Protein AF-A0A9X6RNS9-F1 (afdb_monomer)

Radius of gyration: 31.74 Å; Cα contacts (8 Å, |Δi|>4): 629; chains: 1; bounding box: 74×48×106 Å

Solvent-accessible surface area (backbone atoms only — not comparable to full-atom values): 25818 Å² total; per-residue (Å²): 116,50,77,46,81,40,61,53,81,46,72,71,52,69,46,54,86,70,72,60,52,62,51,54,47,51,33,42,70,22,55,72,36,84,68,63,73,67,88,68,63,71,74,85,84,62,59,51,53,37,37,28,40,40,37,41,34,80,75,52,71,53,68,62,54,70,68,60,52,51,53,50,44,77,75,38,34,85,68,49,53,76,86,43,67,58,44,79,43,29,40,33,24,21,45,45,37,42,38,38,38,28,52,77,39,96,44,80,76,55,19,55,61,48,36,56,50,47,52,52,53,51,50,35,49,76,73,66,52,83,85,77,82,65,89,50,69,38,49,54,50,77,47,60,76,66,88,75,95,74,75,50,46,27,63,64,46,40,47,54,46,61,70,46,43,62,61,55,51,59,74,42,53,91,67,44,39,83,73,44,76,42,72,42,66,63,64,95,63,83,80,74,53,62,77,63,85,58,49,75,74,55,54,46,43,54,49,54,42,54,51,48,53,51,55,51,45,53,54,42,51,51,50,47,70,31,72,56,21,67,76,37,58,47,55,26,51,44,40,50,55,51,44,54,50,50,55,50,32,55,50,50,51,21,50,55,44,35,52,50,54,52,35,41,42,68,64,76,45,54,72,66,62,52,46,57,50,36,73,39,42,46,66,68,43,46,40,68,74,60,47,90,61,49,70,62,53,50,51,51,50,51,53,49,53,46,52,51,51,62,63,42,64,88,37,50,79,30,90,29,60,71,61,44,49,58,53,39,72,75,44,44,85,45,32,38,40,32,42,40,39,31,31,64,56,76,57,49,47,62,58,53,52,68,71,58,82,58,93,85,72,55,62,70,61,41,34,56,64,38,54,76,50,67,45,69,71,53,55,51,48,45,51,54,50,51,53,50,52,41,54,48,61,75,73,51,73,67,90,54,47,46,45,36,34,34,37,40,77,46,92,80,62,93,64,60,27,75,42,44,33,32,28,55,70,71,47,83,39,85,38,74,80,82,70,84,75,69,81,61,44,79,74,45,83,53,101,88,50,75,43,72,42,116

InterPro domains:
  IPR052090 Cytolytic pore-forming toxin [PTHR31594] (5-395)

Nearest PDB structures (foldseek):
  4wvm-assembly1_B  TM=7.932E-01  e=3.143E-20  Synanceia horrida
  4wvm-assembly1_A  TM=7.786E-01  e=1.670E-17  Synanceia horrida
  2bk2-assembly1_A  TM=4.724E-01  e=8.796E-02  Clostridium perfringens
  8g32-assembly2_B  TM=3.995E-01  e=5.691E-01  Elizabethkingia anophelis Ag1
  5j69-assembly2_B-3  TM=2.776E-01  e=3.568E-01  Homo sapiens

pLDDT: mean 80.57, std 11.72, range [41.59, 94.75]

Mean predicted aligned error: 11.45 Å

Structure (mmCIF, N/CA/C/O backbone):
data_AF-A0A9X6RNS9-F1
#
_entry.id   AF-A0A9X6RNS9-F1
#
loop_
_atom_site.group_PDB
_atom_site.id
_atom_site.type_symbol
_atom_site.label_atom_id
_atom_site.label_alt_id
_atom_site.label_comp_id
_atom_site.label_asym_id
_atom_site.label_entity_id
_atom_site.label_seq_id
_atom_site.pdbx_PDB_ins_code
_atom_site.Cartn_x
_atom_site.Cartn_y
_atom_site.Cartn_z
_atom_site.occupancy
_atom_site.B_iso_or_equiv
_atom_site.auth_seq_id
_atom_site.auth_comp_id
_atom_site.auth_asym_id
_atom_site.auth_atom_id
_atom_site.pdbx_PDB_model_num
ATOM 1 N N . MET A 1 1 ? -28.529 14.438 11.663 1.00 85.75 1 MET A N 1
ATOM 2 C CA . MET A 1 1 ? -27.558 13.639 10.897 1.00 85.75 1 MET A CA 1
ATOM 3 C C . MET A 1 1 ? -26.330 14.490 10.873 1.00 85.75 1 MET A C 1
ATOM 5 O O . MET A 1 1 ? -26.428 15.624 10.417 1.00 85.75 1 MET A O 1
ATOM 9 N N . ASP A 1 2 ? -25.254 13.962 11.416 1.00 88.75 2 ASP A N 1
ATOM 10 C CA . ASP A 1 2 ? -23.998 14.676 11.540 1.00 88.75 2 ASP A CA 1
ATOM 11 C C . ASP A 1 2 ? -23.116 14.237 10.376 1.00 88.75 2 ASP A C 1
ATOM 13 O O . ASP A 1 2 ? -23.079 13.047 10.047 1.00 88.75 2 ASP A O 1
ATOM 17 N N . ILE A 1 3 ? -22.486 15.201 9.706 1.00 90.44 3 ILE A N 1
ATOM 18 C CA . ILE A 1 3 ? -21.582 14.957 8.582 1.00 90.44 3 ILE A CA 1
ATOM 19 C C . ILE A 1 3 ? -20.218 15.518 8.957 1.00 90.44 3 ILE A C 1
ATOM 21 O O . ILE A 1 3 ? -20.104 16.703 9.264 1.00 90.44 3 ILE A O 1
ATOM 25 N N . THR A 1 4 ? -19.194 14.676 8.891 1.00 90.75 4 THR A N 1
ATOM 26 C CA . THR A 1 4 ? -17.805 15.055 9.151 1.00 90.75 4 THR A CA 1
ATOM 27 C C . THR A 1 4 ? -16.981 14.800 7.896 1.00 90.75 4 THR A C 1
ATOM 29 O O . THR A 1 4 ? -16.953 13.674 7.398 1.00 90.75 4 THR A O 1
ATOM 32 N N . LEU A 1 5 ? -16.316 15.836 7.382 1.00 90.50 5 LEU A N 1
ATOM 33 C CA . LEU A 1 5 ? -15.362 15.731 6.276 1.00 90.50 5 LEU A CA 1
ATOM 34 C C . LEU A 1 5 ? -13.954 15.475 6.822 1.00 90.50 5 LEU A C 1
ATOM 36 O O . LEU A 1 5 ? -13.516 16.141 7.761 1.00 90.50 5 LEU A O 1
ATOM 40 N N . MET A 1 6 ? -13.248 14.517 6.229 1.00 87.44 6 MET A N 1
ATOM 41 C CA . MET A 1 6 ? -11.907 14.108 6.635 1.00 87.44 6 MET A CA 1
ATOM 42 C C . MET A 1 6 ? -11.018 13.817 5.434 1.00 87.44 6 MET A C 1
ATOM 44 O O . MET A 1 6 ? -11.493 13.442 4.360 1.00 87.44 6 MET A O 1
ATOM 48 N N . ASP A 1 7 ? -9.716 13.928 5.670 1.00 83.06 7 ASP A N 1
ATOM 49 C CA . ASP A 1 7 ? -8.709 13.294 4.832 1.00 83.06 7 ASP A CA 1
ATOM 50 C C . ASP A 1 7 ? -8.825 11.767 4.971 1.00 83.06 7 ASP A C 1
ATOM 52 O O . ASP A 1 7 ? -8.975 11.232 6.066 1.00 83.06 7 ASP A O 1
ATOM 56 N N . GLY A 1 8 ? -8.853 11.065 3.848 1.00 73.44 8 GLY A N 1
ATOM 57 C CA . GLY A 1 8 ? -9.061 9.629 3.757 1.00 73.44 8 GLY A CA 1
ATOM 58 C C . GLY A 1 8 ? -7.789 8.818 3.569 1.00 73.44 8 GLY A C 1
ATOM 59 O O . GLY A 1 8 ? -7.906 7.633 3.249 1.00 73.44 8 GLY A O 1
ATOM 60 N N . ASP A 1 9 ? -6.603 9.408 3.724 1.00 72.50 9 ASP A N 1
ATOM 61 C CA . ASP A 1 9 ? -5.347 8.733 3.379 1.00 72.50 9 ASP A CA 1
ATOM 62 C C . ASP A 1 9 ? -4.483 8.305 4.572 1.00 72.50 9 ASP A C 1
ATOM 64 O O . ASP A 1 9 ? -3.585 7.476 4.388 1.00 72.50 9 ASP A O 1
ATOM 68 N N . SER A 1 10 ? -4.762 8.789 5.789 1.00 77.38 10 SER A N 1
ATOM 69 C CA . SER A 1 10 ? -4.008 8.424 6.997 1.00 77.38 10 SER A CA 1
ATOM 70 C C . SER A 1 10 ? -4.828 7.587 7.978 1.00 77.38 10 SER A C 1
ATOM 72 O O . SER A 1 10 ? -6.041 7.755 8.123 1.00 77.38 10 SER A O 1
ATOM 74 N N . ILE A 1 11 ? -4.161 6.681 8.700 1.00 80.50 11 ILE A N 1
ATOM 75 C CA . ILE A 1 11 ? -4.819 5.879 9.740 1.00 80.50 11 ILE A CA 1
ATOM 76 C C . ILE A 1 11 ? -5.403 6.784 10.841 1.00 80.50 11 ILE A C 1
ATOM 78 O O . ILE A 1 11 ? -6.558 6.566 11.207 1.00 80.50 11 ILE A O 1
ATOM 82 N N . PRO A 1 12 ? -4.683 7.794 11.374 1.00 81.44 12 PRO A N 1
ATOM 83 C CA . PRO A 1 12 ? -5.241 8.714 12.360 1.00 81.44 12 PRO A CA 1
ATOM 84 C C . PRO A 1 12 ? -6.521 9.403 11.901 1.00 81.44 12 PRO A C 1
ATOM 86 O O . PRO A 1 12 ? -7.441 9.529 12.706 1.00 81.44 12 PRO A O 1
ATOM 89 N N . ASP A 1 13 ? -6.604 9.824 10.637 1.00 78.94 13 ASP A N 1
ATOM 90 C CA . ASP A 1 13 ? -7.796 10.497 10.124 1.00 78.94 13 ASP A CA 1
ATOM 91 C C . ASP A 1 13 ? -9.001 9.560 10.083 1.00 78.94 13 ASP A C 1
ATOM 93 O O . ASP A 1 13 ? -10.069 9.927 10.573 1.00 78.94 13 ASP A O 1
ATOM 97 N N . HIS A 1 14 ? -8.803 8.314 9.643 1.00 75.25 14 HIS A N 1
ATOM 98 C CA . HIS A 1 14 ? -9.843 7.281 9.701 1.00 75.25 14 HIS A CA 1
ATOM 99 C C . HIS A 1 14 ? -10.302 6.969 11.124 1.00 75.25 14 HIS A C 1
ATOM 101 O O . HIS A 1 14 ? -11.435 6.538 11.313 1.00 75.25 14 HIS A O 1
ATOM 107 N N . LEU A 1 15 ? -9.449 7.181 12.133 1.00 78.62 15 LEU A N 1
ATOM 108 C CA . LEU A 1 15 ? -9.781 6.928 13.536 1.00 78.62 15 LEU A CA 1
ATOM 109 C C . LEU A 1 15 ? -10.570 8.065 14.205 1.00 78.62 15 LEU A C 1
ATOM 111 O O . LEU A 1 15 ? -11.242 7.817 15.212 1.00 78.62 15 LEU A O 1
ATOM 115 N N . LYS A 1 16 ? -10.500 9.296 13.675 1.00 80.31 16 LYS A N 1
ATOM 116 C CA . LYS A 1 16 ? -11.135 10.493 14.265 1.00 80.31 16 LYS A CA 1
ATOM 117 C C . LYS A 1 16 ? -12.637 10.330 14.555 1.00 80.31 16 LYS A C 1
ATOM 119 O O . LYS A 1 16 ? -13.036 10.701 15.661 1.00 80.31 16 LYS A O 1
ATOM 124 N N . PRO A 1 17 ? -13.465 9.759 13.656 1.00 76.94 17 PRO A N 1
ATOM 125 C CA . PRO A 1 17 ? -14.913 9.631 13.853 1.00 76.94 17 PRO A CA 1
ATOM 126 C C . PRO A 1 17 ? -15.325 8.912 15.127 1.00 76.94 17 PRO A C 1
ATOM 128 O O . PRO A 1 17 ? -16.350 9.224 15.728 1.00 76.94 17 PRO A O 1
ATOM 131 N N . TRP A 1 18 ? -14.533 7.926 15.532 1.00 76.25 18 TRP A N 1
ATOM 132 C CA . TRP A 1 18 ? -14.893 7.038 16.626 1.00 76.25 18 TRP A CA 1
ATOM 133 C C . TRP A 1 18 ? -14.497 7.575 17.994 1.00 76.25 18 TRP A C 1
ATOM 135 O O . TRP A 1 18 ? -14.860 6.965 18.997 1.00 76.25 18 TRP A O 1
ATOM 145 N N . ASN A 1 19 ? -13.752 8.687 18.048 1.00 79.62 19 ASN A N 1
ATOM 146 C CA . ASN A 1 19 ? -13.296 9.308 19.292 1.00 79.62 19 ASN A CA 1
ATOM 147 C C . ASN A 1 19 ? -12.704 8.283 20.286 1.00 79.62 19 ASN A C 1
ATOM 149 O O . ASN A 1 19 ? -12.961 8.320 21.490 1.00 79.62 19 ASN A O 1
ATOM 153 N N . LEU A 1 20 ? -11.956 7.309 19.754 1.00 82.06 20 LEU A N 1
ATOM 154 C CA . LEU A 1 20 ? -11.397 6.213 20.538 1.00 82.06 20 LEU A CA 1
ATOM 155 C C . LEU A 1 20 ? -10.264 6.727 21.419 1.00 82.06 20 LEU A C 1
ATOM 157 O O . LEU A 1 20 ? -9.390 7.463 20.952 1.00 82.06 20 LEU A O 1
ATOM 161 N N . ASN A 1 21 ? -10.212 6.254 22.661 1.00 83.56 21 ASN A N 1
ATOM 162 C CA . ASN A 1 21 ? -9.039 6.456 23.504 1.00 83.56 21 ASN A CA 1
ATOM 163 C C . ASN A 1 21 ? -7.841 5.629 22.987 1.00 83.56 21 ASN A C 1
ATOM 165 O O . ASN A 1 21 ? -7.988 4.728 22.157 1.00 83.56 21 ASN A O 1
ATOM 169 N N . ARG A 1 22 ? -6.629 5.898 23.486 1.00 82.44 22 ARG A N 1
ATOM 170 C CA . ARG A 1 22 ? -5.402 5.240 22.990 1.00 82.44 22 ARG A CA 1
ATOM 171 C C . ARG A 1 22 ? -5.406 3.717 23.170 1.00 82.44 22 ARG A C 1
ATOM 173 O O . ARG A 1 22 ? -4.956 2.994 22.283 1.00 82.44 22 ARG A O 1
ATOM 180 N N . SER A 1 23 ? -5.974 3.217 24.266 1.00 80.50 23 SER A N 1
ATOM 181 C CA . SER A 1 23 ? -6.136 1.775 24.519 1.00 80.50 23 SER A CA 1
ATOM 182 C C . SER A 1 23 ? -7.059 1.105 23.491 1.00 80.50 23 SER A C 1
ATOM 184 O O . SER A 1 23 ? -6.760 0.023 22.970 1.00 80.50 23 SER A O 1
ATOM 186 N N . GLN A 1 24 ? -8.166 1.761 23.148 1.00 82.75 24 GLN A N 1
ATOM 187 C CA . GLN A 1 24 ? -9.104 1.305 22.125 1.00 82.75 24 GLN A CA 1
ATOM 188 C C . GLN A 1 24 ? -8.475 1.364 20.732 1.00 82.75 24 GLN A C 1
ATOM 190 O O . GLN A 1 24 ? -8.528 0.372 20.008 1.00 82.75 24 GLN A O 1
ATOM 195 N N . GLN A 1 25 ? -7.798 2.464 20.389 1.00 85.00 25 GLN A N 1
ATOM 196 C CA . GLN A 1 25 ? -7.064 2.592 19.126 1.00 85.00 25 GLN A CA 1
ATOM 197 C C . GLN A 1 25 ? -6.049 1.451 18.964 1.00 85.00 25 GLN A C 1
ATOM 199 O O . GLN A 1 25 ? -6.035 0.783 17.937 1.00 85.00 25 GLN A O 1
ATOM 204 N N . MET A 1 26 ? -5.268 1.133 19.999 1.00 83.31 26 MET A N 1
ATOM 205 C CA . MET A 1 26 ? -4.318 0.012 19.957 1.00 83.31 26 MET A CA 1
ATOM 206 C C . MET A 1 26 ? -4.991 -1.355 19.789 1.00 83.31 26 MET A C 1
ATOM 208 O O . MET A 1 26 ? -4.482 -2.223 19.074 1.00 83.31 26 MET A O 1
ATOM 212 N N . SER A 1 27 ? -6.165 -1.548 20.389 1.00 85.75 27 SER A N 1
ATOM 213 C CA . SER A 1 27 ? -6.956 -2.777 20.201 1.00 85.75 27 SER A CA 1
ATOM 214 C C . SER A 1 27 ? -7.453 -2.918 18.766 1.00 85.75 27 SER A C 1
ATOM 216 O O . SER A 1 27 ? -7.415 -4.005 18.197 1.00 85.75 27 SER A O 1
ATOM 218 N N . LEU A 1 28 ? -7.867 -1.810 18.158 1.00 85.56 28 LEU A N 1
ATOM 219 C CA . LEU A 1 28 ? -8.285 -1.781 16.764 1.00 85.56 28 LEU A CA 1
ATOM 220 C C . LEU A 1 28 ? -7.102 -2.018 15.811 1.00 85.56 28 LEU A C 1
ATOM 222 O O . LEU A 1 28 ? -7.189 -2.839 14.900 1.00 85.56 28 LEU A O 1
ATOM 226 N N . LEU A 1 29 ? -5.959 -1.366 16.048 1.00 85.38 29 LEU A N 1
ATOM 227 C CA . LEU A 1 29 ? -4.753 -1.517 15.224 1.00 85.38 29 LEU A CA 1
ATOM 228 C C . LEU A 1 29 ? -4.208 -2.950 15.245 1.00 85.38 29 LEU A C 1
ATOM 230 O O . LEU A 1 29 ? -3.783 -3.462 14.207 1.00 85.38 29 LEU A O 1
ATOM 234 N N . SER A 1 30 ? -4.259 -3.606 16.405 1.00 86.19 30 SER A N 1
ATOM 235 C CA . SER A 1 30 ? -3.852 -5.006 16.578 1.00 86.19 30 SER A CA 1
ATOM 236 C C . SER A 1 30 ? -4.840 -6.021 15.996 1.00 86.19 30 SER A C 1
ATOM 238 O O . SER A 1 30 ? -4.468 -7.171 15.781 1.00 86.19 30 SER A O 1
ATOM 240 N N . GLY A 1 31 ? -6.073 -5.610 15.689 1.00 84.81 31 GLY A N 1
ATOM 241 C CA . GLY A 1 31 ? -7.134 -6.516 15.245 1.00 84.81 31 GLY A CA 1
ATOM 242 C C . GLY A 1 31 ? -7.778 -7.321 16.378 1.00 84.81 31 GLY A C 1
ATOM 243 O O . GLY A 1 31 ? -8.413 -8.330 16.104 1.00 84.81 31 GLY A O 1
ATOM 244 N N . LEU A 1 32 ? -7.617 -6.896 17.640 1.00 85.06 32 LEU A N 1
ATOM 245 C CA . LEU A 1 32 ? -8.401 -7.421 18.770 1.00 85.06 32 LEU A CA 1
ATOM 246 C C . LEU A 1 32 ? -9.864 -6.970 18.710 1.00 85.06 32 LEU A C 1
ATOM 248 O O . LEU A 1 32 ? -10.742 -7.632 19.254 1.00 85.06 32 LEU A O 1
ATOM 252 N N . MET A 1 33 ? -10.107 -5.817 18.093 1.00 79.00 33 MET A N 1
ATOM 253 C CA . MET A 1 33 ? -11.433 -5.396 17.668 1.00 79.00 33 MET A CA 1
ATOM 254 C C . MET A 1 33 ? -11.552 -5.709 16.183 1.00 79.00 33 MET A C 1
ATOM 256 O O . MET A 1 33 ? -10.651 -5.350 15.417 1.00 79.00 33 MET A O 1
ATOM 260 N N . ASP A 1 34 ? -12.646 -6.359 15.785 1.00 66.12 34 ASP A N 1
ATOM 261 C CA . ASP A 1 34 ? -12.953 -6.545 14.372 1.00 66.12 34 ASP A CA 1
ATOM 262 C C . ASP A 1 34 ? -12.992 -5.167 13.711 1.00 66.12 34 ASP A C 1
ATOM 264 O O . ASP A 1 34 ? -13.790 -4.295 14.064 1.00 66.12 34 ASP A O 1
ATOM 268 N N . SER A 1 35 ? -12.069 -4.939 12.780 1.00 57.53 35 SER A N 1
ATOM 269 C CA . SER A 1 35 ? -12.085 -3.721 11.988 1.00 57.53 35 SER A CA 1
ATOM 270 C C . SER A 1 35 ? -13.321 -3.755 11.103 1.00 57.53 35 SER A C 1
ATOM 272 O O . SER A 1 35 ? -13.521 -4.735 10.383 1.00 57.53 35 SER A O 1
ATOM 274 N N . LEU A 1 36 ? -14.101 -2.676 11.095 1.00 52.22 36 LEU A N 1
ATOM 275 C CA . LEU A 1 36 ? -15.090 -2.465 10.045 1.00 52.22 36 LEU A CA 1
ATOM 276 C C . LEU A 1 36 ? -14.386 -2.619 8.684 1.00 52.22 36 LEU A C 1
ATOM 278 O O . LEU A 1 36 ? -13.321 -2.037 8.462 1.00 52.22 36 LEU A O 1
ATOM 282 N N . GLU A 1 37 ? -14.960 -3.430 7.792 1.00 47.53 37 GLU A N 1
ATOM 283 C CA . GLU A 1 37 ? -14.362 -3.865 6.516 1.00 47.53 37 GLU A CA 1
ATOM 284 C C . GLU A 1 37 ? -13.805 -2.713 5.649 1.00 47.53 37 GLU A C 1
ATOM 286 O O . GLU A 1 37 ? -12.927 -2.923 4.809 1.00 47.53 37 GLU A O 1
ATOM 291 N N . TRP A 1 38 ? -14.268 -1.479 5.861 1.00 52.81 38 TRP A N 1
ATOM 292 C CA . TRP A 1 38 ? -13.866 -0.291 5.112 1.00 52.81 38 TRP A CA 1
ATOM 293 C C . TRP A 1 38 ? -12.490 0.286 5.477 1.00 52.81 38 TRP A C 1
ATOM 295 O O . TRP A 1 38 ? -11.857 0.857 4.595 1.00 52.81 38 TRP A O 1
ATOM 305 N N . VAL A 1 39 ? -11.944 0.045 6.681 1.00 48.59 39 VAL A N 1
ATOM 306 C CA . VAL A 1 39 ? -10.539 0.411 7.013 1.00 48.59 39 VAL A CA 1
ATOM 307 C C . VAL A 1 39 ? -9.543 -0.358 6.127 1.00 48.59 39 VAL A C 1
ATOM 309 O O . VAL A 1 39 ? -8.364 -0.025 6.047 1.00 48.59 39 VAL A O 1
ATOM 312 N N . SER A 1 40 ? -10.015 -1.406 5.443 1.00 43.94 40 SER A N 1
ATOM 313 C CA . SER A 1 40 ? -9.221 -2.238 4.539 1.00 43.94 40 SER A CA 1
ATOM 314 C C . SER A 1 40 ? -9.483 -1.997 3.051 1.00 43.94 40 SER A C 1
ATOM 316 O O . SER A 1 40 ? -8.758 -2.554 2.224 1.00 43.94 40 SER A O 1
ATOM 318 N N . LYS A 1 41 ? -10.481 -1.176 2.688 1.00 44.59 41 LYS A N 1
ATOM 319 C CA . LYS A 1 41 ? -10.737 -0.815 1.287 1.00 44.59 41 LYS A CA 1
ATOM 320 C C . LYS A 1 41 ? -9.789 0.299 0.861 1.00 44.59 41 LYS A C 1
ATOM 322 O O . LYS A 1 41 ? -10.191 1.412 0.542 1.00 44.59 41 LYS A O 1
ATOM 327 N N . ASP A 1 42 ? -8.509 -0.046 0.820 1.00 49.53 42 ASP A N 1
ATOM 328 C CA . ASP A 1 42 ? -7.555 0.660 -0.013 1.00 49.53 42 ASP A CA 1
ATOM 329 C C . ASP A 1 42 ? -8.030 0.477 -1.464 1.00 49.53 42 ASP A C 1
ATOM 331 O O . ASP A 1 42 ? -7.935 -0.605 -2.044 1.00 49.53 42 ASP A O 1
ATOM 335 N N . SER A 1 43 ? -8.616 1.519 -2.048 1.00 41.59 43 SER A N 1
ATOM 336 C CA . SER A 1 43 ? -8.865 1.595 -3.486 1.00 41.59 43 SER A CA 1
ATOM 337 C C . SER A 1 43 ? -7.508 1.762 -4.184 1.00 41.59 43 SER A C 1
ATOM 339 O O . SER A 1 43 ? -7.047 2.865 -4.458 1.00 41.59 43 SER A O 1
ATOM 341 N N . LEU A 1 44 ? -6.833 0.634 -4.409 1.00 46.56 44 LEU A N 1
ATOM 342 C CA . LEU A 1 44 ? -5.450 0.512 -4.895 1.00 46.56 44 LEU A CA 1
ATOM 343 C C . LEU A 1 44 ? -5.277 0.811 -6.402 1.00 46.56 44 LEU A C 1
ATOM 345 O O . LEU A 1 44 ? -4.211 0.549 -6.965 1.00 46.56 44 LEU A O 1
ATOM 349 N N . GLU A 1 45 ? -6.319 1.288 -7.088 1.00 41.75 45 GLU A N 1
ATOM 350 C CA . GLU A 1 45 ? -6.362 1.333 -8.559 1.00 41.75 45 GLU A CA 1
ATOM 351 C C . GLU A 1 45 ? -6.198 2.726 -9.175 1.00 41.75 45 GLU A C 1
ATOM 353 O O . GLU A 1 45 ? -5.829 2.812 -10.345 1.00 41.75 45 GLU A O 1
ATOM 358 N N . VAL A 1 46 ? -6.394 3.810 -8.417 1.00 50.50 46 VAL A N 1
ATOM 359 C CA . VAL A 1 46 ? -6.385 5.180 -8.959 1.00 50.50 46 VAL A CA 1
ATOM 360 C C . VAL A 1 46 ? -5.320 6.032 -8.266 1.00 50.50 46 VAL A C 1
ATOM 362 O O . VAL A 1 46 ? -5.129 5.951 -7.054 1.00 50.50 46 VAL A O 1
ATOM 365 N N . ILE A 1 47 ? -4.587 6.827 -9.054 1.00 54.16 47 ILE A N 1
ATOM 366 C CA . ILE A 1 47 ? -3.654 7.839 -8.548 1.00 54.16 47 ILE A CA 1
ATOM 367 C C . ILE A 1 47 ? -4.488 9.041 -8.100 1.00 54.16 47 ILE A C 1
ATOM 369 O O . ILE A 1 47 ? -5.150 9.684 -8.916 1.00 54.16 47 ILE A O 1
ATOM 373 N N . GLY A 1 48 ? -4.475 9.324 -6.804 1.00 59.69 48 GLY A N 1
ATOM 374 C CA . GLY A 1 48 ? -5.194 10.448 -6.221 1.00 59.69 48 GLY A CA 1
ATOM 375 C C . GLY A 1 48 ? -5.320 10.291 -4.714 1.00 59.69 48 GLY A C 1
ATOM 376 O O . GLY A 1 48 ? -5.219 9.178 -4.191 1.00 59.69 48 GLY A O 1
ATOM 377 N N . ARG A 1 49 ? -5.518 11.416 -4.031 1.00 75.69 49 ARG A N 1
ATOM 378 C CA . ARG A 1 49 ? -5.863 11.444 -2.611 1.00 75.69 49 ARG A CA 1
ATOM 379 C C . ARG A 1 49 ? -7.366 11.312 -2.437 1.00 75.69 49 ARG A C 1
ATOM 381 O O . ARG A 1 49 ? -8.143 11.742 -3.295 1.00 75.69 49 ARG A O 1
ATOM 388 N N . GLN A 1 50 ? -7.778 10.690 -1.345 1.00 80.88 50 GLN A N 1
ATOM 389 C CA . GLN A 1 50 ? -9.182 10.398 -1.093 1.00 80.88 50 GLN A CA 1
ATOM 390 C C . GLN A 1 50 ? -9.700 11.240 0.067 1.00 80.88 50 GLN A C 1
ATOM 392 O O . GLN A 1 50 ? -9.078 11.300 1.117 1.00 80.88 50 GLN A O 1
ATOM 397 N N . ALA A 1 51 ? -10.868 11.849 -0.096 1.00 87.69 51 ALA A N 1
ATOM 398 C CA . ALA A 1 51 ? -11.613 12.470 0.990 1.00 87.69 51 ALA A CA 1
ATOM 399 C C . ALA A 1 51 ? -12.686 11.504 1.507 1.00 87.69 51 ALA A C 1
ATOM 401 O O . ALA A 1 51 ? -13.220 10.685 0.753 1.00 87.69 51 ALA A O 1
ATOM 402 N N . VAL A 1 52 ? -13.028 11.602 2.789 1.00 88.31 52 VAL A N 1
ATOM 403 C CA . VAL A 1 52 ? -14.077 10.784 3.409 1.00 88.31 52 VAL A CA 1
ATOM 404 C C . VAL A 1 52 ? -15.116 11.679 4.057 1.00 88.31 52 VAL A C 1
ATOM 406 O O . VAL A 1 52 ? -14.804 12.500 4.915 1.00 88.31 52 VAL A O 1
ATOM 409 N N . LEU A 1 53 ? -16.373 11.480 3.671 1.00 90.44 53 LEU A N 1
ATOM 410 C CA . LEU A 1 53 ? -17.526 12.018 4.379 1.00 90.44 53 LEU A CA 1
ATOM 411 C C . LEU A 1 53 ? -18.095 10.926 5.282 1.00 90.44 53 LEU A C 1
ATOM 413 O O . LEU A 1 53 ? -18.629 9.922 4.805 1.00 90.44 53 LEU A O 1
ATOM 417 N N . HIS A 1 54 ? -18.002 11.138 6.588 1.00 89.81 54 HIS A N 1
ATOM 418 C CA . HIS A 1 54 ? -18.651 10.305 7.593 1.00 89.81 54 HIS A CA 1
ATOM 419 C C . HIS A 1 54 ? -20.013 10.885 7.934 1.00 89.81 54 HIS A C 1
ATOM 421 O O . HIS A 1 54 ? -20.110 12.014 8.404 1.00 89.81 54 HIS A O 1
ATOM 427 N N . CYS A 1 55 ? -21.061 10.113 7.678 1.00 90.56 55 CYS A N 1
ATOM 428 C CA . CYS A 1 55 ? -22.442 10.489 7.932 1.00 90.56 55 CYS A CA 1
ATOM 429 C C . CYS A 1 55 ? -23.008 9.595 9.036 1.00 90.56 55 CYS A C 1
ATOM 431 O O . CYS A 1 55 ? -23.155 8.389 8.833 1.00 90.56 55 CYS A O 1
ATOM 433 N N . LEU A 1 56 ? -23.374 10.183 10.176 1.00 90.38 56 LEU A N 1
ATOM 434 C CA . LEU A 1 56 ? -23.948 9.474 11.318 1.00 90.38 56 LEU A CA 1
ATOM 435 C C . LEU A 1 56 ? -25.362 9.977 11.625 1.00 90.38 56 LEU A C 1
ATOM 437 O O . LEU A 1 56 ? -25.615 11.172 11.797 1.00 90.38 56 LEU A O 1
ATOM 441 N N . MET A 1 57 ? -26.310 9.051 11.741 1.00 91.25 57 MET A N 1
ATOM 442 C CA . MET A 1 57 ? -27.653 9.330 12.238 1.00 91.25 57 MET A CA 1
ATOM 443 C C . MET A 1 57 ? -27.977 8.421 13.420 1.00 91.25 57 MET A C 1
ATOM 445 O O . MET A 1 57 ? -28.267 7.240 13.248 1.00 91.25 57 MET A O 1
ATOM 449 N N . LEU A 1 58 ? -27.988 8.991 14.624 1.00 91.62 58 LEU A N 1
ATOM 450 C CA . LEU A 1 58 ? -28.504 8.320 15.815 1.00 91.62 58 LEU A CA 1
ATOM 451 C C . LEU A 1 58 ? -30.038 8.305 15.782 1.00 91.62 58 LEU A C 1
ATOM 453 O O . LEU A 1 58 ? -30.672 9.264 15.337 1.00 91.62 58 LEU A O 1
ATOM 457 N N . THR A 1 59 ? -30.639 7.202 16.222 1.00 89.81 59 THR A N 1
ATOM 458 C CA . THR A 1 59 ? -32.079 6.943 16.048 1.00 89.81 59 THR A CA 1
ATOM 459 C C . THR A 1 59 ? -32.804 6.701 17.365 1.00 89.81 59 THR A C 1
ATOM 461 O O . THR A 1 59 ? -33.838 7.319 17.608 1.00 89.81 59 THR A O 1
ATOM 464 N N . ARG A 1 60 ? -32.275 5.817 18.214 1.00 90.19 60 ARG A N 1
ATOM 465 C CA . ARG A 1 60 ? -32.854 5.452 19.512 1.00 90.19 60 ARG A CA 1
ATOM 466 C C . ARG A 1 60 ? -31.762 5.054 20.497 1.00 90.19 60 ARG A C 1
ATOM 468 O O . ARG A 1 60 ? -30.641 4.758 20.088 1.00 90.19 60 ARG A O 1
ATOM 475 N N . SER A 1 61 ? -32.108 4.981 21.774 1.00 93.19 61 SER A N 1
ATOM 476 C CA . SER A 1 61 ? -31.239 4.428 22.810 1.00 93.19 61 SER A CA 1
ATOM 477 C C . SER A 1 61 ? -32.022 3.534 23.757 1.00 93.19 61 SER A C 1
ATOM 479 O O . SER A 1 61 ? -33.115 3.919 24.167 1.00 93.19 61 SER A O 1
ATOM 481 N N . ASP A 1 62 ? -31.413 2.420 24.142 1.00 92.94 62 ASP A N 1
ATOM 482 C CA . ASP A 1 62 ? -31.906 1.521 25.182 1.00 92.94 62 ASP A CA 1
ATOM 483 C C . ASP A 1 62 ? -30.952 1.617 26.382 1.00 92.94 62 ASP A C 1
ATOM 485 O O . ASP A 1 62 ? -29.731 1.619 26.209 1.00 92.94 62 ASP A O 1
ATOM 489 N N . GLU A 1 63 ? -31.489 1.740 27.594 1.00 93.75 63 GLU A N 1
ATOM 490 C CA . GLU A 1 63 ? -30.714 1.950 28.821 1.00 93.75 63 GLU A CA 1
ATOM 491 C C . GLU A 1 63 ? -31.304 1.121 29.961 1.00 93.75 63 GLU A C 1
ATOM 493 O O . GLU A 1 63 ? -32.525 1.035 30.102 1.00 93.75 63 GLU A O 1
ATOM 498 N N . ILE A 1 64 ? -30.432 0.504 30.756 1.00 87.81 64 ILE A N 1
ATOM 499 C CA . ILE A 1 64 ? -30.810 -0.206 31.977 1.00 87.81 64 ILE A CA 1
ATOM 500 C C . ILE A 1 64 ? -31.039 0.835 33.070 1.00 87.81 64 ILE A C 1
ATOM 502 O O . ILE A 1 64 ? -30.209 1.721 33.279 1.00 87.81 64 ILE A O 1
ATOM 506 N N . VAL A 1 65 ? -32.155 0.720 33.788 1.00 87.19 65 VAL A N 1
ATOM 507 C CA . VAL A 1 65 ? -32.470 1.626 34.896 1.00 87.19 65 VAL A CA 1
ATOM 508 C C . VAL A 1 65 ? -31.437 1.443 36.012 1.00 87.19 65 VAL A 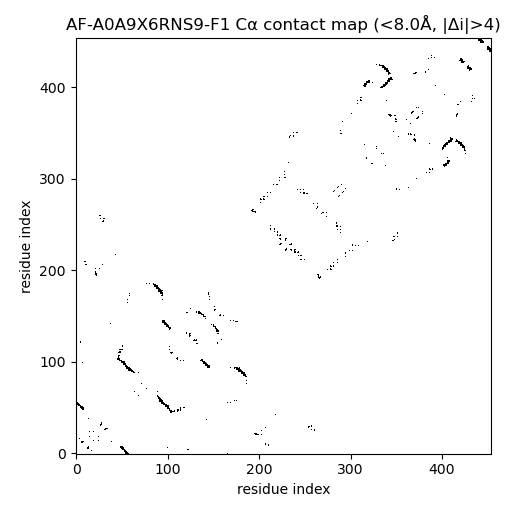C 1
ATOM 510 O O . VAL A 1 65 ? -31.101 0.321 36.382 1.00 87.19 65 VAL A O 1
ATOM 513 N N . GLU A 1 66 ? -30.943 2.545 36.580 1.00 77.75 66 GLU A N 1
ATOM 514 C CA . GLU A 1 66 ? -29.817 2.541 37.530 1.00 77.75 66 GLU A CA 1
ATOM 515 C C . GLU A 1 66 ? -30.027 1.604 38.738 1.00 77.75 66 GLU A C 1
ATOM 517 O O . GLU A 1 66 ? -29.099 0.908 39.149 1.00 77.75 66 GLU A O 1
ATOM 522 N N . GLY A 1 67 ? -31.257 1.518 39.262 1.00 79.81 67 GLY A N 1
ATOM 523 C CA . GLY A 1 67 ? -31.601 0.593 40.351 1.00 79.81 67 GLY A CA 1
ATOM 524 C C . GLY A 1 67 ? -31.484 -0.884 39.958 1.00 79.81 67 GLY A C 1
ATOM 525 O O . GLY A 1 67 ? -30.901 -1.672 40.697 1.00 79.81 67 GLY A O 1
ATOM 526 N N . GLU A 1 68 ? -31.957 -1.246 38.763 1.00 81.94 68 GLU A N 1
ATOM 527 C CA . GLU A 1 68 ? -31.877 -2.616 38.237 1.00 81.94 68 GLU A CA 1
ATOM 528 C C . GLU A 1 68 ? -30.430 -3.016 37.925 1.00 81.94 68 GLU A C 1
ATOM 530 O O . GLU A 1 68 ? -30.032 -4.158 38.153 1.00 81.94 68 GLU A O 1
ATOM 535 N N . LEU A 1 69 ? -29.620 -2.066 37.442 1.00 82.88 69 LEU A N 1
ATOM 536 C CA . LEU A 1 69 ? -28.191 -2.273 37.213 1.00 82.88 69 LEU A CA 1
ATOM 537 C C . LEU A 1 69 ? -27.458 -2.563 38.529 1.00 82.88 69 LEU A C 1
ATOM 539 O O . LEU A 1 69 ? -26.638 -3.480 38.587 1.00 82.88 69 LEU A O 1
ATOM 543 N N . GLY A 1 70 ? -27.774 -1.810 39.586 1.00 80.38 70 GLY A N 1
ATOM 544 C CA . GLY A 1 70 ? -27.230 -2.029 40.925 1.00 80.38 70 GLY A CA 1
ATOM 545 C C . GLY A 1 70 ? -27.568 -3.416 41.473 1.00 80.38 70 GLY A C 1
ATOM 546 O O . GLY A 1 70 ? -26.671 -4.122 41.938 1.00 80.38 70 GLY A O 1
ATOM 547 N N . ASP A 1 71 ? -28.829 -3.834 41.351 1.00 82.25 71 ASP A N 1
ATOM 548 C CA . ASP A 1 71 ? -29.290 -5.156 41.787 1.00 82.25 71 ASP A CA 1
ATOM 549 C C . ASP A 1 71 ? -28.642 -6.292 40.982 1.00 82.25 71 ASP A C 1
ATOM 551 O O . ASP A 1 71 ? -28.248 -7.316 41.548 1.00 82.25 71 ASP A O 1
ATOM 555 N N . LEU A 1 72 ? -28.489 -6.127 39.666 1.00 79.06 72 LEU A N 1
ATOM 556 C CA . LEU A 1 72 ? -27.834 -7.112 38.806 1.00 79.06 72 LEU A CA 1
ATOM 557 C C . LEU A 1 72 ? -26.363 -7.306 39.198 1.00 79.06 72 LEU A C 1
ATOM 559 O O . LEU A 1 72 ? -25.900 -8.439 39.340 1.00 79.06 72 LEU A O 1
ATOM 563 N N . ILE A 1 73 ? -25.643 -6.203 39.411 1.00 79.19 73 ILE A N 1
ATOM 564 C CA . ILE A 1 73 ? -24.240 -6.212 39.838 1.00 79.19 73 ILE A CA 1
ATOM 565 C C . ILE A 1 73 ? -24.129 -6.864 41.225 1.00 79.19 73 ILE A C 1
ATOM 567 O O . ILE A 1 73 ? -23.388 -7.829 41.396 1.00 79.19 73 ILE A O 1
ATOM 571 N N . ALA A 1 74 ? -24.922 -6.425 42.204 1.00 79.62 74 ALA A N 1
ATOM 572 C CA . ALA A 1 74 ? -24.870 -6.962 43.564 1.00 79.62 74 ALA A CA 1
ATOM 573 C C . ALA A 1 74 ? -25.122 -8.481 43.631 1.00 79.62 74 ALA A C 1
ATOM 575 O O . ALA A 1 74 ? -24.512 -9.165 44.452 1.00 79.62 74 ALA A O 1
ATOM 576 N N . ASN A 1 75 ? -25.986 -9.014 42.761 1.00 79.62 75 ASN A N 1
ATOM 577 C CA . ASN A 1 75 ? -26.384 -10.421 42.793 1.00 79.62 75 ASN A CA 1
ATOM 578 C C . ASN A 1 75 ? -25.563 -11.343 41.873 1.00 79.62 75 ASN A C 1
ATOM 580 O O . ASN A 1 75 ? -25.577 -12.556 42.082 1.00 79.62 75 ASN A O 1
ATOM 584 N N . GLN A 1 76 ? -24.886 -10.818 40.842 1.00 74.69 76 GLN A N 1
ATOM 585 C CA . GLN A 1 76 ? -24.233 -11.644 39.810 1.00 74.69 76 GLN A CA 1
ATOM 586 C C . GLN A 1 76 ? -22.764 -11.304 39.518 1.00 74.69 76 GLN A C 1
ATOM 588 O O . GLN A 1 76 ? -22.157 -11.965 38.672 1.00 74.69 76 GLN A O 1
ATOM 593 N N . VAL A 1 77 ? -22.152 -10.336 40.211 1.00 72.88 77 VAL A N 1
ATOM 594 C CA . VAL A 1 77 ? -20.752 -9.931 39.965 1.00 72.88 77 VAL A CA 1
ATOM 595 C C . VAL A 1 77 ? -19.764 -11.094 40.020 1.00 72.88 77 VAL A C 1
ATOM 597 O O . VAL A 1 77 ? -18.921 -11.192 39.134 1.00 72.88 77 VAL A O 1
ATOM 600 N N . ASP A 1 78 ? -19.870 -12.018 40.975 1.00 71.31 78 ASP A N 1
ATOM 601 C CA . ASP A 1 78 ? -18.920 -13.141 41.086 1.00 71.31 78 ASP A CA 1
ATOM 602 C C . ASP A 1 78 ? -19.007 -14.132 39.912 1.00 71.31 78 ASP A C 1
ATOM 604 O O . ASP A 1 78 ? -18.031 -14.813 39.585 1.00 71.31 78 ASP A O 1
ATOM 608 N N . LEU A 1 79 ? -20.175 -14.222 39.267 1.00 68.75 79 LEU A N 1
ATOM 609 C CA . LEU A 1 79 ? -20.380 -15.056 38.085 1.00 68.75 79 LEU A CA 1
ATOM 610 C C . LEU A 1 79 ? -19.898 -14.332 36.821 1.00 68.75 79 LEU A C 1
ATOM 612 O O . LEU A 1 79 ? -19.172 -14.913 36.020 1.00 68.75 79 LEU A O 1
ATOM 616 N N . LEU A 1 80 ? -20.279 -13.060 36.667 1.00 69.06 80 LEU A N 1
ATOM 617 C CA . LEU A 1 80 ? -19.972 -12.240 35.492 1.00 69.06 80 LEU A CA 1
ATOM 618 C C . LEU A 1 80 ? -18.487 -11.868 35.414 1.00 69.06 80 LEU A C 1
ATOM 620 O O . LEU A 1 80 ? -17.907 -11.826 34.333 1.00 69.06 80 LEU A O 1
ATOM 624 N N . SER A 1 81 ? -17.853 -11.627 36.559 1.00 65.69 81 SER A N 1
ATOM 625 C CA . SER A 1 81 ? -16.488 -11.103 36.608 1.00 65.69 81 SER A CA 1
ATOM 626 C C . SER A 1 81 ? -15.381 -12.114 36.326 1.00 65.69 81 SER A C 1
ATOM 628 O O . SER A 1 81 ? -14.215 -11.731 36.246 1.00 65.69 81 SER A O 1
ATOM 630 N N . LYS A 1 82 ? -15.721 -13.396 36.159 1.00 69.12 82 LYS A N 1
ATOM 631 C CA . LYS A 1 82 ? -14.752 -14.404 35.711 1.00 69.12 82 LYS A CA 1
ATOM 632 C C . LYS A 1 82 ? -14.322 -14.174 34.266 1.00 69.12 82 LYS A C 1
ATOM 634 O O . LYS A 1 82 ? -13.146 -14.346 33.962 1.00 69.12 82 LYS A O 1
ATOM 639 N N . ASP A 1 83 ? -15.262 -13.747 33.425 1.00 67.50 83 ASP A N 1
ATOM 640 C CA . ASP A 1 83 ? -15.069 -13.656 31.976 1.00 67.50 83 ASP A CA 1
ATOM 641 C C . ASP A 1 83 ? -15.244 -12.224 31.433 1.00 67.50 83 ASP A C 1
ATOM 643 O O . ASP A 1 83 ? -14.799 -11.930 30.322 1.00 67.50 83 ASP A O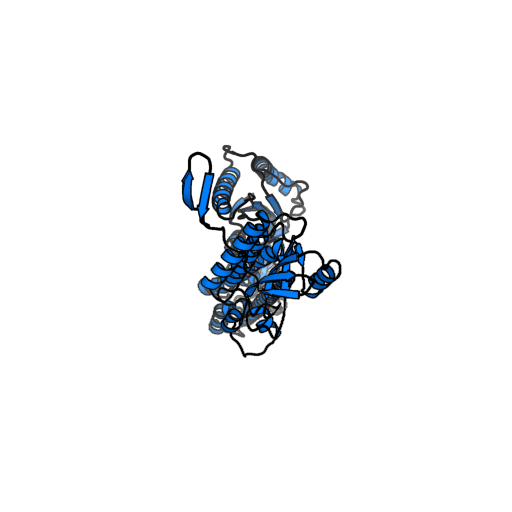 1
ATOM 647 N N . TYR A 1 84 ? -15.844 -11.308 32.206 1.00 76.31 84 TYR A N 1
ATOM 648 C CA . TYR A 1 84 ? -16.155 -9.943 31.770 1.00 76.31 84 TYR A CA 1
ATOM 649 C C . TYR A 1 84 ? -15.688 -8.881 32.768 1.00 76.31 84 TYR A C 1
ATOM 651 O O . TYR A 1 84 ? -15.675 -9.087 33.978 1.00 76.31 84 TYR A O 1
ATOM 659 N N . THR A 1 85 ? -15.337 -7.701 32.254 1.00 76.25 85 THR A N 1
ATOM 660 C CA . THR A 1 85 ? -14.851 -6.571 33.069 1.00 76.25 85 THR A CA 1
ATOM 661 C C . THR A 1 85 ? -15.898 -5.471 33.240 1.00 76.25 85 THR A C 1
ATOM 663 O O . THR A 1 85 ? -15.924 -4.777 34.256 1.00 76.25 85 THR A O 1
ATOM 666 N N . HIS A 1 86 ? -16.782 -5.332 32.254 1.00 83.12 86 HIS A N 1
ATOM 667 C CA . HIS A 1 86 ? -17.821 -4.315 32.201 1.00 83.12 86 HIS A CA 1
ATOM 668 C C . HIS A 1 86 ? -19.137 -4.931 31.742 1.00 83.12 86 HIS A C 1
ATOM 670 O O . HIS A 1 86 ? -19.151 -5.908 30.993 1.00 83.12 86 HIS A O 1
ATOM 676 N N . ILE A 1 87 ? -20.233 -4.298 32.140 1.00 85.56 87 ILE A N 1
ATOM 677 C CA . ILE A 1 87 ? -21.559 -4.523 31.582 1.00 85.56 87 ILE A CA 1
ATOM 678 C C . ILE A 1 87 ? -21.969 -3.320 30.736 1.00 85.56 87 ILE A C 1
ATOM 680 O O . ILE A 1 87 ? -21.653 -2.176 31.058 1.00 85.56 87 ILE A O 1
ATOM 684 N N . VAL A 1 88 ? -22.675 -3.571 29.639 1.00 89.31 88 VAL A N 1
ATOM 685 C CA . VAL A 1 88 ? -23.271 -2.507 28.832 1.00 89.31 88 VAL A CA 1
ATOM 686 C C . VAL A 1 88 ? -24.503 -1.980 29.569 1.00 89.31 88 VAL A C 1
ATOM 688 O O . VAL A 1 88 ? -25.490 -2.698 29.697 1.00 89.31 88 VAL A O 1
ATOM 691 N N . SER A 1 89 ? -24.449 -0.741 30.059 1.00 89.12 89 SER A N 1
ATOM 692 C CA . SER A 1 89 ? -25.578 -0.096 30.745 1.00 89.12 89 SER A CA 1
ATOM 693 C C . SER A 1 89 ? -26.486 0.674 29.790 1.00 89.12 89 SER A C 1
ATOM 695 O O . SER A 1 89 ? -27.676 0.817 30.053 1.00 89.12 89 SER A O 1
ATOM 697 N N . LYS A 1 90 ? -25.944 1.147 28.663 1.00 92.81 90 LYS A N 1
ATOM 698 C CA . LYS A 1 90 ? -26.691 1.869 27.629 1.00 92.81 90 LYS A CA 1
ATOM 699 C C . LYS A 1 90 ? -26.153 1.555 26.244 1.00 92.81 90 LYS A C 1
ATOM 701 O O . LYS A 1 90 ? -24.940 1.500 26.045 1.00 92.81 90 LYS A O 1
ATOM 706 N N . VAL A 1 91 ? -27.060 1.431 25.283 1.00 94.75 91 VAL A N 1
ATOM 707 C CA . VAL A 1 91 ? -26.760 1.285 23.858 1.00 94.75 91 VAL A CA 1
ATOM 708 C C . VAL A 1 91 ? -27.473 2.384 23.087 1.00 94.75 91 VAL A C 1
ATOM 710 O O . VAL A 1 91 ? -28.682 2.557 23.216 1.00 94.75 91 VAL A O 1
ATOM 713 N N . VAL A 1 92 ? -26.739 3.113 22.251 1.00 93.19 92 VAL A N 1
ATOM 714 C CA . VAL A 1 92 ? -27.315 4.054 21.286 1.00 93.19 92 VAL A CA 1
ATOM 715 C C . VAL A 1 92 ? -27.214 3.445 19.896 1.00 93.19 92 VAL A C 1
ATOM 717 O O . VAL A 1 92 ? -26.131 3.063 19.451 1.00 93.19 92 VAL A O 1
ATOM 720 N N . TYR A 1 93 ? -28.352 3.363 19.214 1.00 92.31 93 TYR A N 1
ATOM 721 C CA . TYR A 1 93 ? -28.477 2.808 17.875 1.00 92.31 93 TYR A CA 1
ATOM 722 C C . TYR A 1 93 ? -28.471 3.914 16.832 1.00 92.31 93 TYR A C 1
ATOM 724 O O . TYR A 1 93 ? -29.053 4.988 17.022 1.00 92.31 93 TYR A O 1
ATOM 732 N N . GLY A 1 94 ? -27.891 3.619 15.680 1.00 91.75 94 GLY A N 1
ATOM 733 C CA . GLY A 1 94 ? -27.833 4.544 14.567 1.00 91.75 94 GLY A CA 1
ATOM 734 C C . GLY A 1 94 ? -27.536 3.858 13.248 1.00 91.75 94 GLY A C 1
ATOM 735 O O . GLY A 1 94 ? -27.434 2.637 13.160 1.00 91.75 94 GLY A O 1
ATOM 736 N N . ILE A 1 95 ? -27.426 4.689 12.224 1.00 90.19 95 ILE A N 1
ATOM 737 C CA . ILE A 1 95 ? -27.033 4.315 10.872 1.00 90.19 95 ILE A CA 1
ATOM 738 C C . ILE A 1 95 ? -25.834 5.184 10.523 1.00 90.19 95 ILE A C 1
ATOM 740 O O . ILE A 1 95 ? -25.861 6.401 10.721 1.00 90.19 95 ILE A O 1
ATOM 744 N N . GLU A 1 96 ? -24.780 4.550 10.040 1.00 88.06 96 GLU A N 1
ATOM 745 C CA . GLU A 1 96 ? -23.502 5.170 9.736 1.00 88.06 96 GLU A CA 1
ATOM 746 C C . GLU A 1 96 ? -23.074 4.816 8.319 1.00 88.06 96 GLU A C 1
ATOM 748 O O . GLU A 1 96 ? -23.207 3.673 7.872 1.00 88.06 96 GLU A O 1
ATOM 753 N N . VAL A 1 97 ? -22.577 5.819 7.606 1.00 87.75 97 VAL A N 1
ATOM 754 C CA . VAL A 1 97 ? -22.169 5.701 6.210 1.00 87.75 97 VAL A CA 1
ATOM 755 C C . VAL A 1 97 ? -20.873 6.464 6.000 1.00 87.75 97 VAL A C 1
ATOM 757 O O . VAL A 1 97 ? -20.750 7.614 6.414 1.00 87.75 97 VAL A O 1
ATOM 760 N N . PHE A 1 98 ? -19.929 5.825 5.321 1.00 86.12 98 PHE A N 1
ATOM 761 C CA . PHE A 1 98 ? -18.679 6.413 4.866 1.00 86.12 98 PHE A CA 1
ATOM 762 C C . PHE A 1 98 ? -18.728 6.537 3.349 1.00 86.12 98 PHE A C 1
ATOM 764 O O . PHE A 1 98 ? -18.914 5.549 2.632 1.00 86.12 98 PHE A O 1
ATOM 771 N N . ILE A 1 99 ? -18.588 7.764 2.861 1.00 87.50 99 ILE A N 1
ATOM 772 C CA . ILE A 1 99 ? -18.548 8.075 1.436 1.00 87.50 99 ILE A CA 1
ATOM 773 C C . ILE A 1 99 ? -17.122 8.493 1.119 1.00 87.50 99 ILE A C 1
ATOM 775 O O . ILE A 1 99 ? -16.671 9.566 1.515 1.00 87.50 99 ILE A O 1
ATOM 779 N N . HIS A 1 100 ? -16.421 7.620 0.418 1.00 86.00 100 HIS A N 1
ATOM 780 C CA . HIS A 1 100 ? -15.072 7.846 -0.059 1.00 86.00 100 HIS A CA 1
ATOM 781 C C . HIS A 1 100 ? -15.161 8.522 -1.420 1.00 86.00 100 HIS A C 1
ATOM 783 O O . HIS A 1 100 ? -15.775 7.977 -2.338 1.00 86.00 100 HIS A O 1
ATOM 789 N N . VAL A 1 101 ? -14.568 9.703 -1.542 1.00 87.56 101 VAL A N 1
ATOM 790 C CA . VAL A 1 101 ? -14.601 10.521 -2.753 1.00 87.56 101 VAL A CA 1
ATOM 791 C C . VAL A 1 101 ? -13.173 10.773 -3.200 1.00 87.56 101 VAL A C 1
ATOM 793 O O . VAL A 1 101 ? -12.332 11.194 -2.411 1.00 87.56 101 VAL A O 1
ATOM 796 N N . MET A 1 102 ? -12.899 10.536 -4.473 1.00 85.81 102 MET A N 1
ATOM 797 C CA . MET A 1 102 ? -11.615 10.827 -5.091 1.00 85.81 102 MET A CA 1
ATOM 798 C C . MET A 1 102 ? -11.848 11.541 -6.416 1.00 85.81 102 MET A C 1
ATOM 800 O O . MET A 1 102 ? -12.724 11.157 -7.196 1.00 85.81 102 MET A O 1
ATOM 804 N N . LYS A 1 103 ? -11.026 12.554 -6.685 1.00 83.00 103 LYS A N 1
ATOM 805 C CA . LYS A 1 103 ? -10.901 13.148 -8.014 1.00 83.00 103 LYS A CA 1
ATOM 806 C C . LYS A 1 103 ? -9.746 12.438 -8.737 1.00 83.00 103 LYS A C 1
ATOM 808 O O . LYS A 1 103 ? -8.636 12.427 -8.204 1.00 83.00 103 LYS A O 1
ATOM 813 N N . PRO A 1 104 ? -9.984 11.774 -9.881 1.00 75.81 104 PRO A N 1
ATOM 814 C CA . PRO A 1 104 ? -8.916 11.105 -10.616 1.00 75.81 104 PRO A CA 1
ATOM 815 C C . PRO A 1 104 ? -7.884 12.129 -11.110 1.00 75.81 104 PRO A C 1
ATOM 817 O O . PRO A 1 104 ? -8.252 13.210 -11.564 1.00 75.81 104 PRO A O 1
ATOM 820 N N . SER A 1 105 ? -6.599 11.774 -11.034 1.00 70.31 105 SER A N 1
ATOM 821 C CA . SER A 1 105 ? -5.481 12.603 -11.505 1.00 70.31 105 SER A CA 1
ATOM 822 C C . SER A 1 105 ? -4.607 11.832 -12.496 1.00 70.31 105 SER A C 1
ATOM 824 O O . SER A 1 105 ? -4.470 10.609 -12.397 1.00 70.31 105 SER A O 1
ATOM 826 N N . GLU A 1 106 ? -4.030 12.537 -13.473 1.00 65.12 106 GLU A N 1
ATOM 827 C CA . GLU A 1 106 ? -3.120 11.932 -14.457 1.00 65.12 106 GLU A CA 1
ATOM 828 C C . GLU A 1 106 ? -1.683 11.831 -13.927 1.00 65.12 106 GLU A C 1
ATOM 830 O O . GLU A 1 106 ? -0.965 10.880 -14.252 1.00 65.12 106 GLU A O 1
ATOM 835 N N . THR A 1 107 ? -1.266 12.780 -13.082 1.00 63.66 107 THR A N 1
ATOM 836 C CA . THR A 1 107 ? 0.068 12.819 -12.474 1.00 63.66 107 THR A CA 1
ATOM 837 C C . THR A 1 107 ? -0.004 13.004 -10.959 1.00 63.66 107 THR A C 1
ATOM 839 O O . THR A 1 107 ? -1.011 13.441 -10.411 1.00 63.66 107 THR A O 1
ATOM 842 N N . SER A 1 108 ? 1.084 12.671 -10.258 1.00 63.91 108 SER A N 1
ATOM 843 C CA . SER A 1 108 ? 1.178 12.880 -8.808 1.00 63.91 108 SER A CA 1
ATOM 844 C C . SER A 1 108 ? 1.305 14.350 -8.403 1.00 63.91 108 SER A C 1
ATOM 846 O O . SER A 1 108 ? 1.012 14.663 -7.258 1.00 63.91 108 SER A O 1
ATOM 848 N N . GLU A 1 109 ? 1.779 15.228 -9.295 1.00 65.62 109 GLU A N 1
ATOM 849 C CA . GLU A 1 109 ? 1.882 16.671 -9.022 1.00 65.62 109 GLU A CA 1
ATOM 850 C C . GLU A 1 109 ? 0.495 17.325 -9.067 1.00 65.62 109 GLU A C 1
ATOM 852 O O . GLU A 1 109 ? 0.147 18.076 -8.161 1.00 65.62 109 GLU A O 1
ATOM 857 N N . ASP A 1 110 ? -0.342 16.931 -10.033 1.00 73.69 110 ASP A N 1
ATOM 858 C CA . ASP A 1 110 ? -1.731 17.403 -10.143 1.00 73.69 110 ASP A CA 1
ATOM 859 C C . ASP A 1 110 ? -2.632 16.856 -9.020 1.00 73.69 110 ASP A C 1
ATOM 861 O O . ASP A 1 110 ? -3.713 17.383 -8.765 1.00 73.69 110 ASP A O 1
ATOM 865 N N . ALA A 1 111 ? -2.208 15.780 -8.348 1.00 74.62 111 ALA A N 1
ATOM 866 C CA . ALA A 1 111 ? -3.009 15.098 -7.336 1.00 74.62 111 ALA A CA 1
ATOM 867 C C . ALA A 1 111 ? -3.239 15.939 -6.069 1.00 74.62 111 ALA A C 1
ATOM 869 O O . ALA A 1 111 ? -4.302 15.817 -5.465 1.00 74.62 111 ALA A O 1
ATOM 870 N N . GLU A 1 112 ? -2.274 16.774 -5.665 1.00 79.50 112 GLU A N 1
ATOM 871 C CA . GLU A 1 112 ? -2.417 17.644 -4.486 1.00 79.50 112 GLU A CA 1
ATOM 872 C C . GLU A 1 112 ? -3.354 18.821 -4.774 1.00 79.50 112 GLU A C 1
ATOM 874 O O . GLU A 1 112 ? -4.294 19.054 -4.021 1.00 79.50 112 GLU A O 1
ATOM 879 N N . GLU A 1 113 ? -3.177 19.504 -5.910 1.00 82.31 113 GLU A N 1
ATOM 880 C CA . GLU A 1 113 ? -4.068 20.601 -6.315 1.00 82.31 113 GLU A CA 1
ATOM 881 C C . GLU A 1 113 ? -5.507 20.099 -6.528 1.00 82.31 113 GLU A C 1
ATOM 883 O O . GLU A 1 113 ? -6.466 20.704 -6.043 1.00 82.31 113 GLU A O 1
ATOM 888 N N . ALA A 1 114 ? -5.665 18.935 -7.170 1.00 82.94 114 ALA A N 1
ATOM 889 C CA . ALA A 1 114 ? -6.965 18.291 -7.328 1.00 82.94 114 ALA A CA 1
ATOM 890 C C . ALA A 1 114 ? -7.599 17.898 -5.983 1.00 82.94 114 ALA A C 1
ATOM 892 O O . ALA A 1 114 ? -8.826 17.916 -5.859 1.00 82.94 114 ALA A O 1
ATOM 893 N N . PHE A 1 115 ? -6.793 17.539 -4.979 1.00 86.75 115 PHE A N 1
ATOM 894 C CA . PHE A 1 115 ? -7.276 17.207 -3.642 1.00 86.75 115 PHE A CA 1
ATOM 895 C C . PHE A 1 115 ? -7.686 18.446 -2.839 1.00 86.75 115 PHE A C 1
ATOM 897 O O . PHE A 1 115 ? -8.735 18.427 -2.196 1.00 86.75 115 PHE A O 1
ATOM 904 N N . ASP A 1 116 ? -6.926 19.537 -2.917 1.00 87.44 116 ASP A N 1
ATOM 905 C CA . ASP A 1 116 ? -7.282 20.809 -2.278 1.00 87.44 116 ASP A CA 1
ATOM 906 C C . ASP A 1 116 ? -8.603 21.363 -2.838 1.00 87.44 116 ASP A C 1
ATOM 908 O O . ASP A 1 116 ? -9.488 21.806 -2.090 1.00 87.44 116 ASP A O 1
ATOM 912 N N . GLU A 1 117 ? -8.787 21.275 -4.158 1.00 87.50 117 GLU A N 1
ATOM 913 C CA . GLU A 1 117 ? -10.050 21.612 -4.811 1.00 87.50 117 GLU A CA 1
ATOM 914 C C . GLU A 1 117 ? -11.185 20.685 -4.351 1.00 87.50 117 GLU A C 1
ATOM 916 O O . GLU A 1 117 ? -12.262 21.164 -3.983 1.00 87.50 117 GLU A O 1
ATOM 921 N N . LEU A 1 118 ? -10.940 19.368 -4.313 1.00 88.94 118 LEU A N 1
ATOM 922 C CA . LEU A 1 118 ? -11.896 18.370 -3.830 1.00 88.94 118 LEU A CA 1
ATOM 923 C C . LEU A 1 118 ? -12.368 18.693 -2.409 1.00 88.94 118 LEU A C 1
ATOM 925 O O . LEU A 1 118 ? -13.573 18.762 -2.169 1.00 88.94 118 LEU A O 1
ATOM 929 N N . MET A 1 119 ? -11.444 18.931 -1.478 1.00 90.12 119 MET A N 1
ATOM 930 C CA . MET A 1 119 ? -11.757 19.258 -0.085 1.00 90.12 119 MET A CA 1
ATOM 931 C C . MET A 1 119 ? -12.570 20.550 0.022 1.00 90.12 119 MET A C 1
ATOM 933 O O . MET A 1 119 ? -13.557 20.595 0.756 1.00 90.12 119 MET A O 1
ATOM 937 N N . THR A 1 120 ? -12.217 21.574 -0.759 1.00 90.06 120 THR A N 1
ATOM 938 C CA . THR A 1 120 ? -12.945 22.851 -0.790 1.00 90.06 120 THR A CA 1
ATOM 939 C C . THR A 1 120 ? -14.383 22.675 -1.288 1.00 90.06 120 THR A C 1
ATOM 941 O O . THR A 1 120 ? -15.323 23.177 -0.667 1.00 90.06 120 THR A O 1
ATOM 944 N N . GLN A 1 121 ? -14.580 21.935 -2.384 1.00 89.56 121 GLN A N 1
ATOM 945 C CA . GLN A 1 121 ? -15.911 21.668 -2.939 1.00 89.56 121 GLN A CA 1
ATOM 946 C C . GLN A 1 121 ? -16.754 20.797 -1.997 1.00 89.56 121 GLN A C 1
ATOM 948 O O . GLN A 1 121 ? -17.928 21.089 -1.772 1.00 89.56 121 GLN A O 1
ATOM 953 N N . LEU A 1 122 ? -16.167 19.755 -1.398 1.00 90.50 122 LEU A N 1
ATOM 954 C CA . LEU A 1 122 ? -16.860 18.909 -0.424 1.00 90.50 122 LEU A CA 1
ATOM 955 C C . LEU A 1 122 ? -17.274 19.699 0.818 1.00 90.50 122 LEU A C 1
ATOM 957 O O . LEU A 1 122 ? -18.409 19.550 1.270 1.00 90.50 122 LEU A O 1
ATOM 961 N N . GLN A 1 123 ? -16.409 20.577 1.329 1.00 90.88 123 GLN A N 1
ATOM 962 C CA . GLN A 1 123 ? -16.746 21.444 2.455 1.00 90.88 123 GLN A CA 1
ATOM 963 C C . GLN A 1 123 ? -17.920 22.370 2.107 1.00 90.88 123 GLN A C 1
ATOM 965 O O . GLN A 1 123 ? -18.870 22.473 2.879 1.00 90.88 123 GLN A O 1
ATOM 970 N N . ALA A 1 124 ? -17.926 22.961 0.907 1.00 88.69 124 ALA A N 1
ATOM 971 C CA . ALA A 1 124 ? -19.042 23.781 0.439 1.00 88.69 124 ALA A CA 1
ATOM 972 C C . ALA A 1 124 ? -20.368 22.999 0.366 1.00 88.69 124 ALA A C 1
ATOM 974 O O . ALA A 1 124 ? -21.420 23.552 0.697 1.00 88.69 124 ALA A O 1
ATOM 975 N N . ILE A 1 125 ? -20.329 21.718 -0.029 1.00 88.19 125 ILE A N 1
ATOM 976 C CA . ILE A 1 125 ? -21.504 20.834 -0.025 1.00 88.19 125 ILE A CA 1
ATOM 977 C C . ILE A 1 125 ? -21.991 20.578 1.407 1.00 88.19 125 ILE A C 1
ATOM 979 O O . ILE A 1 125 ? -23.192 20.684 1.661 1.00 88.19 125 ILE A O 1
ATOM 983 N N . VAL A 1 126 ? -21.079 20.261 2.333 1.00 88.69 126 VAL A N 1
ATOM 984 C CA . VAL A 1 126 ? -21.400 20.006 3.749 1.00 88.69 126 VAL A CA 1
ATOM 985 C C . VAL A 1 126 ? -22.022 21.242 4.406 1.00 88.69 126 VAL A C 1
ATOM 987 O O . VAL A 1 126 ? -23.033 21.121 5.097 1.00 88.69 126 VAL A O 1
ATOM 990 N N . ASP A 1 127 ? -21.494 22.431 4.113 1.00 88.62 127 ASP A N 1
ATOM 991 C CA . ASP A 1 127 ? -21.995 23.707 4.638 1.00 88.62 127 ASP A CA 1
ATOM 992 C C . ASP A 1 127 ? -23.308 24.167 3.969 1.00 88.62 127 ASP A C 1
ATOM 994 O O . ASP A 1 127 ? -23.920 25.155 4.380 1.00 88.62 127 ASP A O 1
ATOM 998 N N . GLY A 1 128 ? -23.764 23.470 2.921 1.00 81.44 128 GLY A N 1
ATOM 999 C CA . GLY A 1 128 ? -24.979 23.810 2.178 1.00 81.44 128 GLY A CA 1
ATOM 1000 C C . GLY A 1 128 ? -24.840 25.038 1.270 1.00 81.44 128 GLY A C 1
ATOM 1001 O O . GLY A 1 128 ? -25.849 25.649 0.896 1.00 81.44 128 GLY A O 1
ATOM 1002 N N . SER A 1 129 ? -23.612 25.413 0.901 1.00 75.88 129 SER A N 1
ATOM 1003 C CA . SER A 1 129 ? -23.337 26.515 -0.022 1.00 75.88 129 SER A CA 1
ATOM 1004 C C . SER A 1 129 ? -23.702 26.144 -1.464 1.00 75.88 129 SER A C 1
ATOM 1006 O O . SER A 1 129 ? -23.531 25.013 -1.912 1.00 75.88 129 SER A O 1
ATOM 1008 N N . ARG A 1 130 ? -24.227 27.116 -2.223 1.00 59.72 130 ARG A N 1
ATOM 1009 C CA . ARG A 1 130 ? -24.711 26.918 -3.605 1.00 59.72 130 ARG A CA 1
ATOM 1010 C C . ARG A 1 130 ? -23.661 27.146 -4.691 1.00 59.72 130 ARG A C 1
ATOM 1012 O O . ARG A 1 130 ? -23.981 26.956 -5.861 1.00 59.72 130 ARG A O 1
ATOM 1019 N N . SER A 1 131 ? -22.444 27.559 -4.344 1.00 56.19 131 SER A N 1
ATOM 1020 C CA . SER A 1 131 ? -21.387 27.807 -5.332 1.00 56.19 131 SER A CA 1
ATOM 1021 C C . SER A 1 131 ? -20.692 26.505 -5.747 1.00 56.19 131 SER A C 1
ATOM 1023 O O . SER A 1 131 ? -19.484 26.372 -5.587 1.00 56.19 131 SER A O 1
ATOM 1025 N N . LEU A 1 132 ? -21.461 25.536 -6.247 1.00 61.41 132 LEU A N 1
ATOM 1026 C CA . LEU A 1 132 ? -20.917 24.303 -6.812 1.00 61.41 132 LEU A CA 1
ATOM 1027 C C . LEU A 1 132 ? -20.440 24.602 -8.230 1.00 61.41 132 LEU A C 1
ATOM 1029 O O . LEU A 1 132 ? -21.236 24.981 -9.091 1.00 61.41 132 LEU A O 1
ATOM 1033 N N . VAL A 1 133 ? -19.141 24.457 -8.458 1.00 54.62 133 VAL A N 1
ATOM 1034 C CA . VAL A 1 133 ? -18.527 24.642 -9.772 1.00 54.62 133 VAL A CA 1
ATOM 1035 C C . VAL A 1 133 ? -17.955 23.292 -10.183 1.00 54.62 133 VAL A C 1
ATOM 1037 O O . VAL A 1 133 ? -17.061 22.791 -9.517 1.00 54.62 133 VAL A O 1
ATOM 1040 N N . GLY A 1 134 ? -18.486 22.695 -11.253 1.00 59.03 134 GLY A N 1
ATOM 1041 C CA . GLY A 1 134 ? -17.848 21.553 -11.917 1.00 59.03 134 GLY A CA 1
ATOM 1042 C C . GLY A 1 134 ? -18.798 20.432 -12.342 1.00 59.03 134 GLY A C 1
ATOM 1043 O O . GLY A 1 134 ? -19.625 19.963 -11.563 1.00 59.03 134 GLY A O 1
ATOM 1044 N N . GLN A 1 135 ? -18.632 19.971 -13.586 1.00 62.62 135 GLN A N 1
ATOM 1045 C CA . GLN A 1 135 ? -19.130 18.676 -14.084 1.00 62.62 135 GLN A CA 1
ATOM 1046 C C . GLN A 1 135 ? -18.073 17.571 -13.911 1.00 62.62 135 GLN A C 1
ATOM 1048 O O . GLN A 1 135 ? -18.094 16.560 -14.614 1.00 62.62 135 GLN A O 1
ATOM 1053 N N . ASP A 1 136 ? -17.121 17.784 -13.005 1.00 71.88 136 ASP A N 1
ATOM 1054 C CA . ASP A 1 136 ? -15.988 16.894 -12.821 1.00 71.88 136 ASP A CA 1
ATOM 1055 C C . ASP A 1 136 ? -16.458 15.492 -12.443 1.00 71.88 136 ASP A C 1
ATOM 1057 O O . ASP A 1 136 ? -17.343 15.303 -11.602 1.00 71.88 136 ASP A O 1
ATOM 1061 N N . THR A 1 137 ? -15.851 14.503 -13.096 1.00 82.12 137 THR A N 1
ATOM 1062 C CA . THR A 1 137 ? -16.119 13.095 -12.823 1.00 82.12 137 THR A CA 1
ATOM 1063 C C . THR A 1 137 ? -15.413 12.701 -11.533 1.00 82.12 137 THR A C 1
ATOM 1065 O O . THR A 1 137 ? -14.193 12.812 -11.426 1.00 82.12 137 THR A O 1
ATOM 1068 N N . LEU A 1 138 ? -16.187 12.237 -10.556 1.00 85.56 138 LEU A N 1
ATOM 1069 C CA . LEU A 1 138 ? -15.696 11.740 -9.278 1.00 85.56 138 LEU A CA 1
ATOM 1070 C C . LEU A 1 138 ? -15.712 10.215 -9.265 1.00 85.56 138 LEU A C 1
ATOM 1072 O O . LEU A 1 138 ? -16.651 9.582 -9.750 1.00 85.56 138 LEU A O 1
ATOM 1076 N N . THR A 1 139 ? -14.712 9.631 -8.616 1.00 85.62 139 THR A N 1
ATOM 1077 C CA . THR A 1 139 ? -14.762 8.235 -8.189 1.00 85.62 139 THR A CA 1
ATOM 1078 C C . THR A 1 139 ? -15.307 8.211 -6.772 1.00 85.62 139 THR A C 1
ATOM 1080 O O . THR A 1 139 ? -14.653 8.686 -5.843 1.00 85.62 139 THR A O 1
ATOM 1083 N N . VAL A 1 140 ? -16.512 7.669 -6.600 1.00 85.56 140 VAL A N 1
ATOM 1084 C CA . VAL A 1 140 ? -17.152 7.555 -5.288 1.00 85.56 140 VAL A CA 1
ATOM 1085 C C . VAL A 1 140 ? -17.347 6.091 -4.934 1.00 85.56 140 VAL A C 1
ATOM 1087 O O . VAL A 1 140 ? -17.841 5.302 -5.738 1.00 85.56 140 VAL A O 1
ATOM 1090 N N . THR A 1 141 ? -16.997 5.727 -3.705 1.00 84.19 141 THR A N 1
ATOM 1091 C CA . THR A 1 141 ? -17.392 4.446 -3.119 1.00 84.19 141 THR A CA 1
ATOM 1092 C C . THR A 1 141 ? -18.087 4.685 -1.791 1.00 84.19 141 THR A C 1
ATOM 1094 O O . THR A 1 141 ? -17.704 5.558 -1.015 1.00 84.19 141 THR A O 1
ATOM 1097 N N . VAL A 1 142 ? -19.150 3.928 -1.538 1.00 83.25 142 VAL A N 1
ATOM 1098 C CA . VAL A 1 142 ? -19.922 4.044 -0.301 1.00 83.25 142 VAL A CA 1
ATOM 1099 C C . VAL A 1 142 ? -19.827 2.743 0.476 1.00 83.25 142 VAL A C 1
ATOM 1101 O O . VAL A 1 142 ? -19.938 1.654 -0.090 1.00 83.25 142 VAL A O 1
ATOM 1104 N N . SER A 1 143 ? -19.619 2.866 1.780 1.00 82.12 143 SER A N 1
ATOM 1105 C CA . SER A 1 143 ? -19.640 1.763 2.732 1.00 82.12 143 SER A CA 1
ATOM 1106 C C . SER A 1 143 ? -20.426 2.154 3.986 1.00 82.12 143 SER A C 1
ATOM 1108 O O . SER A 1 143 ? -20.653 3.337 4.235 1.00 82.12 143 SER A O 1
ATOM 1110 N N . GLY A 1 144 ? -20.888 1.171 4.759 1.00 81.31 144 GLY A N 1
ATOM 1111 C CA . GLY A 1 144 ? -21.658 1.395 5.986 1.00 81.31 144 GLY A CA 1
ATOM 1112 C C . GLY A 1 144 ? -22.936 0.565 6.045 1.00 81.31 144 GLY A C 1
ATOM 1113 O O . GLY A 1 144 ? -23.066 -0.443 5.354 1.00 81.31 144 GLY A O 1
ATOM 1114 N N . ASP A 1 145 ? -23.889 1.005 6.864 1.00 83.19 145 ASP A N 1
ATOM 1115 C CA . ASP A 1 145 ? -25.079 0.218 7.227 1.00 83.19 145 ASP A CA 1
ATOM 1116 C C . ASP A 1 145 ? -26.212 0.269 6.181 1.00 83.19 145 ASP A C 1
ATOM 1118 O O . ASP A 1 145 ? -27.317 -0.218 6.428 1.00 83.19 145 ASP A O 1
ATOM 1122 N N . ILE A 1 146 ? -25.973 0.878 5.015 1.00 80.75 146 ILE A N 1
ATOM 1123 C CA . ILE A 1 146 ? -26.961 0.986 3.934 1.00 80.75 146 ILE A CA 1
ATOM 1124 C C . ILE A 1 146 ? -26.431 0.378 2.638 1.00 80.75 146 ILE A C 1
ATOM 1126 O O . ILE A 1 146 ? -25.252 0.489 2.308 1.00 80.75 146 ILE A O 1
ATOM 1130 N N . VAL A 1 147 ? -27.338 -0.213 1.859 1.00 73.88 147 VAL A N 1
ATOM 1131 C CA . VAL A 1 147 ? -27.054 -0.670 0.495 1.00 73.88 147 VAL A CA 1
ATOM 1132 C C . VAL A 1 147 ? -27.657 0.333 -0.475 1.00 73.88 147 VAL A C 1
ATOM 1134 O O . VAL A 1 147 ? -28.875 0.504 -0.531 1.00 73.88 147 VAL A O 1
ATOM 1137 N N . LEU A 1 148 ? -26.803 1.000 -1.243 1.00 74.88 148 LEU A N 1
ATOM 1138 C CA . LEU A 1 148 ? -27.229 1.958 -2.258 1.00 74.88 148 LEU A CA 1
ATOM 1139 C C . LEU A 1 148 ? -27.367 1.280 -3.618 1.00 74.88 148 LEU A C 1
ATOM 1141 O O . LEU A 1 148 ? -26.554 0.435 -3.984 1.00 74.88 148 LEU A O 1
ATOM 1145 N N . LYS A 1 149 ? -28.400 1.671 -4.370 1.00 74.38 149 LYS A N 1
ATOM 1146 C CA . LYS A 1 149 ? -28.613 1.206 -5.750 1.00 74.38 149 LYS A CA 1
ATOM 1147 C C . LYS A 1 149 ? -27.773 1.978 -6.763 1.00 74.38 149 LYS A C 1
ATOM 1149 O O . LYS A 1 149 ? -27.336 1.399 -7.749 1.00 74.38 149 LYS A O 1
ATOM 1154 N N . GLU A 1 150 ? -27.563 3.265 -6.509 1.00 80.62 150 GLU A N 1
ATOM 1155 C CA . GLU A 1 150 ? -26.814 4.177 -7.368 1.00 80.62 150 GLU A CA 1
ATOM 1156 C C . GLU A 1 150 ? -25.860 4.997 -6.500 1.00 80.62 150 GLU A C 1
ATOM 1158 O O . GLU A 1 150 ? -26.201 5.383 -5.378 1.00 80.62 150 GLU A O 1
ATOM 1163 N N . VAL A 1 151 ? -24.654 5.219 -7.016 1.00 83.75 151 VAL A N 1
ATOM 1164 C CA . VAL A 1 151 ? -23.577 5.950 -6.345 1.00 83.75 151 VAL A CA 1
ATOM 1165 C C . VAL A 1 151 ? -23.333 7.241 -7.133 1.00 83.75 151 VAL A C 1
ATOM 1167 O O . VAL A 1 151 ? -23.319 7.181 -8.364 1.00 83.75 151 VAL A O 1
ATOM 1170 N N . PRO A 1 152 ? -23.185 8.406 -6.475 1.00 86.69 152 PRO A N 1
ATOM 1171 C CA . PRO A 1 152 ? -23.000 9.673 -7.178 1.00 86.69 152 PRO A CA 1
ATOM 1172 C C . PRO A 1 152 ? -21.690 9.696 -7.976 1.00 86.69 152 PRO A C 1
ATOM 1174 O O . PRO A 1 152 ? -20.679 9.165 -7.525 1.00 86.69 152 PRO A O 1
ATOM 1177 N N . SER A 1 153 ? -21.706 10.347 -9.142 1.00 86.62 153 SER A N 1
ATOM 1178 C CA . SER A 1 153 ? -20.560 10.424 -10.068 1.00 86.62 153 SER A CA 1
ATOM 1179 C C . SER A 1 153 ? -20.003 11.835 -10.277 1.00 86.62 153 SER A C 1
ATOM 1181 O O . SER A 1 153 ? -19.010 12.007 -10.979 1.00 86.62 153 SER A O 1
ATOM 1183 N N . SER A 1 154 ? -20.631 12.852 -9.687 1.00 87.81 15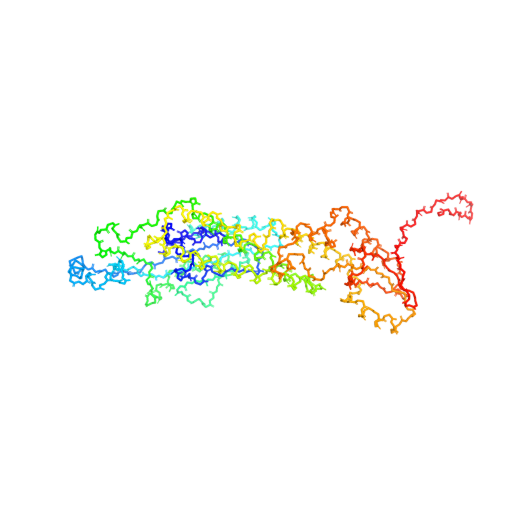4 SER A N 1
ATOM 1184 C CA . SER A 1 154 ? -20.234 14.260 -9.790 1.00 87.81 154 SER A CA 1
ATOM 1185 C C . SER A 1 154 ? -20.511 15.004 -8.482 1.00 87.81 154 SER A C 1
ATOM 1187 O O . SER A 1 154 ? -21.256 14.514 -7.628 1.00 87.81 154 SER A O 1
ATOM 1189 N N . PHE A 1 155 ? -19.961 16.212 -8.319 1.00 87.38 155 PHE A N 1
ATOM 1190 C CA . PHE A 1 155 ? -20.250 17.058 -7.150 1.00 87.38 155 PHE A CA 1
ATOM 1191 C C . PHE A 1 155 ? -21.742 17.388 -7.020 1.00 87.38 155 PHE A C 1
ATOM 1193 O O . PHE A 1 155 ? -22.283 17.408 -5.914 1.00 87.38 155 PHE A O 1
ATOM 1200 N N . GLN A 1 156 ? -22.429 17.609 -8.145 1.00 86.94 156 GLN A N 1
ATOM 1201 C CA . GLN A 1 156 ? -23.862 17.891 -8.150 1.00 86.94 156 GLN A CA 1
ATOM 1202 C C . GLN A 1 156 ? -24.676 16.670 -7.706 1.00 86.94 156 GLN A C 1
ATOM 1204 O O . GLN A 1 156 ? -25.566 16.806 -6.861 1.00 86.94 156 GLN A O 1
ATOM 1209 N N . ASP A 1 157 ? -24.342 15.482 -8.217 1.00 88.56 157 ASP A N 1
ATOM 1210 C CA . ASP A 1 157 ? -24.987 14.233 -7.797 1.00 88.56 157 ASP A CA 1
ATOM 1211 C C . ASP A 1 157 ? -24.742 13.974 -6.311 1.00 88.56 157 ASP A C 1
ATOM 1213 O O . ASP A 1 157 ? -25.666 13.611 -5.586 1.00 88.56 157 ASP A O 1
ATOM 1217 N N . LEU A 1 158 ? -23.515 14.213 -5.836 1.00 89.88 158 LEU A N 1
ATOM 1218 C CA . LEU A 1 158 ? -23.139 14.036 -4.438 1.00 89.88 158 LEU A CA 1
ATOM 1219 C C . LEU A 1 158 ? -23.902 14.997 -3.516 1.00 89.88 158 LEU A C 1
ATOM 1221 O O . LEU A 1 158 ? -24.382 14.578 -2.464 1.00 89.88 158 LEU A O 1
ATOM 1225 N N . ALA A 1 159 ? -24.087 16.256 -3.918 1.00 89.50 159 ALA A N 1
ATOM 1226 C CA . ALA A 1 159 ? -24.876 17.224 -3.157 1.00 89.50 159 ALA A CA 1
ATOM 1227 C C . ALA A 1 159 ? -26.355 16.811 -3.053 1.00 89.50 159 ALA A C 1
ATOM 1229 O O . ALA A 1 159 ? -26.958 16.880 -1.977 1.00 89.50 159 ALA A O 1
ATOM 1230 N N . VAL A 1 160 ? -26.949 16.339 -4.156 1.00 89.06 160 VAL A N 1
ATOM 1231 C CA . VAL A 1 160 ? -28.320 15.802 -4.159 1.00 89.06 160 VAL A CA 1
ATOM 1232 C C . VAL A 1 160 ? -28.408 14.542 -3.298 1.00 89.06 160 VAL A C 1
ATOM 1234 O O . VAL A 1 160 ? -29.348 14.392 -2.513 1.00 89.06 160 VAL A O 1
ATOM 1237 N N . PHE A 1 161 ? -27.417 13.661 -3.412 1.00 89.75 161 PHE A N 1
ATOM 1238 C CA . PHE A 1 161 ? -27.318 12.432 -2.642 1.00 89.75 161 PHE A CA 1
ATOM 1239 C C . PHE A 1 161 ? -27.273 12.718 -1.137 1.00 89.75 161 PHE A C 1
ATOM 1241 O O . PHE A 1 161 ? -28.129 12.223 -0.406 1.00 89.75 161 PHE A O 1
ATOM 1248 N N . LEU A 1 162 ? -26.363 13.580 -0.674 1.00 89.94 162 LEU A N 1
ATOM 1249 C CA . LEU A 1 162 ? -26.234 13.950 0.740 1.00 89.94 162 LEU A CA 1
ATOM 1250 C C . LEU A 1 162 ? -27.495 14.615 1.293 1.00 89.94 162 LEU A C 1
ATOM 1252 O O . LEU A 1 162 ? -27.881 14.352 2.430 1.00 89.94 162 LEU A O 1
ATOM 1256 N N . LYS A 1 163 ? -28.189 15.423 0.485 1.00 89.12 163 LYS A N 1
ATOM 1257 C CA . LYS A 1 163 ? -29.468 16.029 0.878 1.00 89.12 163 LYS A CA 1
ATOM 1258 C C . LYS A 1 163 ? -30.574 14.987 1.086 1.00 89.12 163 LYS A C 1
ATOM 1260 O O . LYS A 1 163 ? -31.427 15.164 1.956 1.00 89.12 163 LYS A O 1
ATOM 1265 N N . ASN A 1 164 ? -30.574 13.917 0.293 1.00 89.25 164 ASN A N 1
ATOM 1266 C CA . ASN A 1 164 ? -31.562 12.839 0.373 1.00 89.25 164 ASN A CA 1
ATOM 1267 C C . ASN A 1 164 ? -31.165 11.725 1.353 1.00 89.25 164 ASN A C 1
ATOM 1269 O O . ASN A 1 164 ? -32.043 10.997 1.821 1.00 89.25 164 ASN A O 1
ATOM 1273 N N . LEU A 1 165 ? -29.878 11.610 1.693 1.00 89.44 165 LEU A N 1
ATOM 1274 C CA . LEU A 1 165 ? -29.330 10.581 2.575 1.00 89.44 165 LEU A CA 1
ATOM 1275 C C . LEU A 1 165 ? -30.067 10.473 3.921 1.00 89.44 165 LEU A C 1
ATOM 1277 O O . LEU A 1 165 ? -30.378 9.344 4.305 1.00 89.44 165 LEU A O 1
ATOM 1281 N N . PRO A 1 166 ? -30.464 11.573 4.600 1.00 88.19 166 PRO A N 1
ATOM 1282 C CA . PRO A 1 166 ? -31.276 11.471 5.802 1.00 88.19 166 PRO A CA 1
ATOM 1283 C C . PRO A 1 166 ? -32.570 10.689 5.575 1.00 88.19 166 PRO A C 1
ATOM 1285 O O . PRO A 1 166 ? -32.884 9.808 6.359 1.00 88.19 166 PRO A O 1
ATOM 1288 N N . ASN A 1 167 ? -33.305 10.950 4.491 1.00 88.06 167 ASN A N 1
ATOM 1289 C CA . ASN A 1 167 ? -34.561 10.249 4.207 1.00 88.06 167 ASN A CA 1
ATOM 1290 C C . ASN A 1 167 ? -34.334 8.758 3.930 1.00 88.06 167 ASN A C 1
ATOM 1292 O O . ASN A 1 167 ? -35.132 7.928 4.362 1.00 88.06 167 ASN A O 1
ATOM 1296 N N . VAL A 1 168 ? -33.231 8.419 3.254 1.00 86.25 168 VAL A N 1
ATOM 1297 C CA . VAL A 1 168 ? -32.825 7.026 3.017 1.00 86.25 168 VAL A CA 1
ATOM 1298 C C . VAL A 1 168 ? -32.520 6.326 4.343 1.00 86.25 168 VAL A C 1
ATOM 1300 O O . VAL A 1 168 ? -33.099 5.280 4.626 1.00 86.25 168 VAL A O 1
ATOM 1303 N N . MET A 1 169 ? -31.691 6.933 5.199 1.00 85.56 169 MET A N 1
ATOM 1304 C CA . MET A 1 169 ? -31.388 6.411 6.537 1.00 85.56 169 MET A CA 1
ATOM 1305 C C . MET A 1 169 ? -32.657 6.284 7.395 1.00 85.56 169 MET A C 1
ATOM 1307 O O . MET A 1 169 ? -32.856 5.291 8.085 1.00 85.56 169 MET A O 1
ATOM 1311 N N . LEU A 1 170 ? -33.569 7.254 7.319 1.00 82.56 170 LEU A N 1
ATOM 1312 C CA . LEU A 1 170 ? -34.839 7.220 8.045 1.00 82.56 170 LEU A CA 1
ATOM 1313 C C . LEU A 1 170 ? -35.740 6.059 7.600 1.00 82.56 170 LEU A C 1
ATOM 1315 O O . LEU A 1 170 ? -36.356 5.413 8.449 1.00 82.56 170 LEU A O 1
ATOM 1319 N N . GLY A 1 171 ? -35.800 5.778 6.295 1.00 81.81 171 GLY A N 1
ATOM 1320 C CA . GLY A 1 171 ? -36.510 4.616 5.752 1.00 81.81 171 GLY A CA 1
ATOM 1321 C C . GLY A 1 171 ? -35.925 3.285 6.231 1.00 81.81 171 GLY A C 1
ATOM 1322 O O . GLY A 1 171 ? -36.657 2.315 6.411 1.00 81.81 171 GLY A O 1
ATOM 1323 N N . GLU A 1 172 ? -34.628 3.270 6.530 1.00 78.62 172 GLU A N 1
ATOM 1324 C CA . GLU A 1 172 ? -33.885 2.113 7.031 1.00 78.62 172 GLU A CA 1
ATOM 1325 C C . GLU A 1 172 ? -33.771 2.071 8.565 1.00 78.62 172 GLU A C 1
ATOM 1327 O O . GLU A 1 172 ? -33.033 1.255 9.106 1.00 78.62 172 GLU A O 1
ATOM 1332 N N . ARG A 1 173 ? -34.538 2.886 9.310 1.00 72.88 173 ARG A N 1
ATOM 1333 C CA . ARG A 1 173 ? -34.525 2.911 10.793 1.00 72.88 173 ARG A CA 1
ATOM 1334 C C . ARG A 1 173 ? -34.679 1.542 11.448 1.00 72.88 173 ARG A C 1
ATOM 1336 O O . ARG A 1 173 ? -34.133 1.317 12.523 1.00 72.88 173 ARG A O 1
ATOM 1343 N N . SER A 1 174 ? -35.431 0.639 10.822 1.00 75.06 174 SER A N 1
ATOM 1344 C CA . SER A 1 174 ? -35.605 -0.734 11.314 1.00 75.06 174 SER A CA 1
ATOM 1345 C C . SER A 1 174 ? -34.310 -1.559 11.291 1.00 75.06 174 SER A C 1
ATOM 1347 O O . SER A 1 174 ? -34.215 -2.545 12.016 1.00 75.06 174 SER A O 1
ATOM 1349 N N . LYS A 1 175 ? -33.308 -1.136 10.510 1.00 77.62 175 LYS A N 1
ATOM 1350 C CA . LYS A 1 175 ? -31.969 -1.726 10.405 1.00 77.62 175 LYS A CA 1
ATOM 1351 C C . LYS A 1 175 ? -30.909 -0.970 11.215 1.00 77.62 175 LYS A C 1
ATOM 1353 O O . LYS A 1 175 ? -29.728 -1.256 11.056 1.00 77.62 175 LYS A O 1
ATOM 1358 N N . ALA A 1 176 ? -31.295 -0.006 12.058 1.00 85.94 176 ALA A N 1
ATOM 1359 C CA . ALA A 1 176 ? -30.340 0.721 12.891 1.00 85.94 176 ALA A CA 1
ATOM 1360 C C . ALA A 1 176 ? -29.551 -0.249 13.788 1.00 85.94 176 ALA A C 1
ATOM 1362 O O . ALA A 1 176 ? -30.136 -1.068 14.502 1.00 85.94 176 ALA A O 1
ATOM 1363 N N . VAL A 1 177 ? -28.224 -0.131 13.766 1.00 89.06 177 VAL A N 1
ATOM 1364 C CA . VAL A 1 177 ? -27.302 -1.002 14.508 1.00 89.06 177 VAL A CA 1
ATOM 1365 C C . VAL A 1 177 ? -26.731 -0.271 15.729 1.00 89.06 177 VAL A C 1
ATOM 1367 O O . VAL A 1 177 ? -26.752 0.963 15.768 1.00 89.06 177 VAL A O 1
ATOM 1370 N N . PRO A 1 178 ? -26.235 -0.987 16.753 1.00 90.69 178 PRO A N 1
ATOM 1371 C CA . PRO A 1 178 ? -25.521 -0.371 17.870 1.00 90.69 178 PRO A CA 1
ATOM 1372 C C . PRO A 1 178 ? -24.314 0.453 17.398 1.00 90.69 178 PRO A C 1
ATOM 1374 O O . PRO A 1 178 ? -23.497 -0.043 16.623 1.00 90.69 178 PRO A O 1
ATOM 1377 N N . LYS A 1 179 ? -24.193 1.700 17.871 1.00 87.50 179 LYS A N 1
ATOM 1378 C CA . LYS A 1 179 ? -23.089 2.617 17.525 1.00 87.50 179 LYS A CA 1
ATOM 1379 C C . LYS A 1 179 ? -22.289 3.084 18.728 1.00 87.50 179 LYS A C 1
ATOM 1381 O O . LYS A 1 179 ? -21.068 3.147 18.654 1.00 87.50 179 LYS A O 1
ATOM 1386 N N . LEU A 1 180 ? -22.964 3.400 19.832 1.00 88.94 180 LEU A N 1
ATOM 1387 C CA . LEU A 1 180 ? -22.311 3.845 21.061 1.00 88.94 180 LEU A CA 1
ATOM 1388 C C . LEU A 1 180 ? -22.753 2.968 22.225 1.00 88.94 180 LEU A C 1
ATOM 1390 O O . LEU A 1 180 ? -23.929 2.619 22.340 1.00 88.94 180 LEU A O 1
ATOM 1394 N N . PHE A 1 181 ? -21.804 2.665 23.101 1.00 88.38 181 PHE A N 1
ATOM 1395 C CA . PHE A 1 181 ? -22.013 1.852 24.289 1.00 88.38 181 PHE A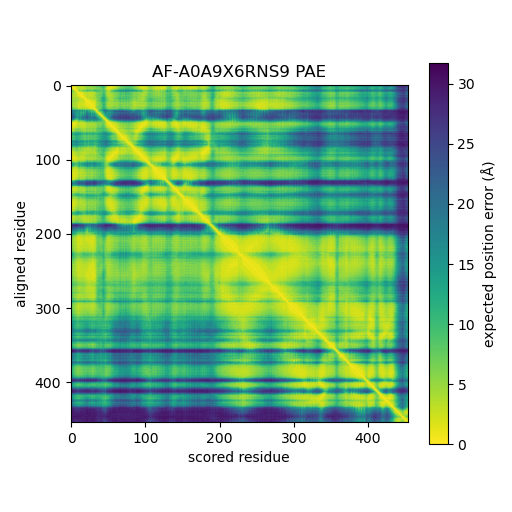 CA 1
ATOM 1396 C C . PHE A 1 181 ? -21.541 2.630 25.512 1.00 88.38 181 PHE A C 1
ATOM 1398 O O . PHE A 1 181 ? -20.450 3.200 25.501 1.00 88.38 181 PHE A O 1
ATOM 1405 N N . VAL A 1 182 ? -22.343 2.625 26.573 1.00 88.69 182 VAL A N 1
ATOM 1406 C CA . VAL A 1 182 ? -21.888 3.031 27.905 1.00 88.69 182 VAL A CA 1
ATOM 1407 C C . VAL A 1 182 ? -21.583 1.763 28.679 1.00 88.69 182 VAL A C 1
ATOM 1409 O O . VAL A 1 182 ? -22.431 0.878 28.803 1.00 88.69 182 VAL A O 1
ATOM 1412 N N . LEU A 1 183 ? -20.345 1.667 29.151 1.00 86.44 183 LEU A N 1
ATOM 1413 C CA . LEU A 1 183 ? -19.847 0.529 29.903 1.00 86.44 183 LEU A CA 1
ATOM 1414 C C . LEU A 1 183 ? -19.809 0.890 31.386 1.00 86.44 183 LEU A C 1
ATOM 1416 O O . LEU A 1 183 ? -19.230 1.907 31.763 1.00 86.44 183 LEU A O 1
ATOM 1420 N N . HIS A 1 184 ? -20.407 0.046 32.220 1.00 82.44 184 HIS A N 1
ATOM 1421 C CA . HIS A 1 184 ? -20.341 0.149 33.670 1.00 82.44 184 HIS A CA 1
ATOM 1422 C C . HIS A 1 184 ? -19.400 -0.934 34.216 1.00 82.44 184 HIS A C 1
ATOM 1424 O O . HIS A 1 184 ? -19.562 -2.106 33.860 1.00 82.44 184 HIS A O 1
ATOM 1430 N N . PRO A 1 185 ? -18.400 -0.587 35.041 1.00 80.19 185 PRO A N 1
ATOM 1431 C CA . PRO A 1 185 ? -17.459 -1.566 35.572 1.00 80.19 185 PRO A CA 1
ATOM 1432 C C . PRO A 1 185 ? -18.155 -2.510 36.561 1.00 80.19 185 PRO A C 1
ATOM 1434 O O . PRO A 1 185 ? -18.937 -2.072 37.402 1.00 80.19 185 PRO A O 1
ATOM 1437 N N . LEU A 1 186 ? -17.858 -3.811 36.477 1.00 78.19 186 LEU A N 1
ATOM 1438 C CA . LEU A 1 186 ? -18.422 -4.812 37.396 1.00 78.19 186 LEU A CA 1
ATOM 1439 C C . LEU A 1 186 ? -17.772 -4.768 38.789 1.00 78.19 186 LEU A C 1
ATOM 1441 O O . LEU A 1 186 ? -18.412 -5.103 39.781 1.00 78.19 186 LEU A O 1
ATOM 1445 N N . HIS A 1 187 ? -16.517 -4.321 38.873 1.00 70.31 187 HIS A N 1
ATOM 1446 C CA . HIS A 1 187 ? -15.770 -4.174 40.124 1.00 70.31 187 HIS A CA 1
ATOM 1447 C C . HIS A 1 187 ? -15.420 -2.711 40.383 1.00 70.31 187 HIS A C 1
ATOM 1449 O O . HIS A 1 187 ? -15.040 -1.984 39.469 1.00 70.31 187 HIS A O 1
ATOM 1455 N N . ARG A 1 188 ? -15.485 -2.286 41.651 1.00 54.62 188 ARG A N 1
ATOM 1456 C CA . ARG A 1 188 ? -15.052 -0.942 42.084 1.00 54.62 188 ARG A CA 1
ATOM 1457 C C . ARG A 1 188 ? -13.535 -0.806 42.270 1.00 54.62 188 ARG A C 1
ATOM 1459 O O . ARG A 1 188 ? -13.071 0.289 42.566 1.00 54.62 188 ARG A O 1
ATOM 1466 N N . THR A 1 189 ? -12.762 -1.888 42.169 1.00 48.75 189 THR A N 1
ATOM 1467 C CA . THR A 1 189 ? -11.344 -1.892 42.555 1.00 48.75 189 THR A CA 1
ATOM 1468 C C . THR A 1 189 ? -10.386 -1.779 41.370 1.00 48.75 189 THR A C 1
ATOM 1470 O O . THR A 1 189 ? -10.434 -2.551 40.416 1.00 48.75 189 THR A O 1
ATOM 1473 N N . GLU A 1 190 ? -9.405 -0.890 41.530 1.00 46.94 190 GLU A N 1
ATOM 1474 C CA . GLU A 1 190 ? -8.206 -0.667 40.697 1.00 46.94 190 GLU A CA 1
ATOM 1475 C C . GLU A 1 190 ? -7.299 -1.913 40.516 1.00 46.94 190 GLU A C 1
ATOM 1477 O O . GLU A 1 190 ? -6.214 -1.855 39.930 1.00 46.94 190 GLU A O 1
ATOM 1482 N N . SER A 1 191 ? -7.684 -3.061 41.079 1.00 46.72 191 SER A N 1
ATOM 1483 C CA . SER A 1 191 ? -6.814 -4.223 41.257 1.00 46.72 191 SER A CA 1
ATOM 1484 C C . SER A 1 191 ? -6.761 -5.160 40.053 1.00 46.72 191 SER A C 1
ATOM 1486 O O . SER A 1 191 ? -5.756 -5.850 39.897 1.00 46.72 191 SER A O 1
ATOM 1488 N N . PHE A 1 192 ? -7.798 -5.200 39.210 1.00 45.72 192 PHE A N 1
ATOM 1489 C CA . PHE A 1 192 ? -7.891 -6.211 38.148 1.00 45.72 192 PHE A CA 1
ATOM 1490 C C . PHE A 1 192 ? -7.461 -5.727 36.766 1.00 45.72 192 PHE A C 1
ATOM 1492 O O . PHE A 1 192 ? -6.964 -6.534 35.984 1.00 45.72 192 PHE A O 1
ATOM 1499 N N . HIS A 1 193 ? -7.554 -4.428 36.477 1.00 50.62 193 HIS A N 1
ATOM 1500 C CA . HIS A 1 193 ? -7.228 -3.904 35.153 1.00 50.62 193 HIS A CA 1
ATOM 1501 C C . HIS A 1 193 ? -6.499 -2.573 35.268 1.00 50.62 193 HIS A C 1
ATOM 1503 O O . HIS A 1 193 ? -6.931 -1.671 35.979 1.00 50.62 193 HIS A O 1
ATOM 1509 N N . VAL A 1 194 ? -5.356 -2.481 34.593 1.00 51.09 194 VAL A N 1
ATOM 1510 C CA . VAL A 1 194 ? -4.694 -1.202 34.342 1.00 51.09 194 VAL A CA 1
ATOM 1511 C C . VAL A 1 194 ? -5.340 -0.655 33.083 1.00 51.09 194 VAL A C 1
ATOM 1513 O O . VAL A 1 194 ? -5.326 -1.323 32.046 1.00 51.09 194 VAL A O 1
ATOM 1516 N N . ASP A 1 195 ? -5.932 0.531 33.181 1.00 57.59 195 ASP A N 1
ATOM 1517 C CA . ASP A 1 195 ? -6.234 1.303 31.986 1.00 57.59 195 ASP A CA 1
ATOM 1518 C C . ASP A 1 195 ? -4.907 1.477 31.251 1.00 57.59 195 ASP A C 1
ATOM 1520 O O . ASP A 1 195 ? -3.949 1.978 31.841 1.00 57.59 195 ASP A O 1
ATOM 1524 N N . LEU A 1 196 ? -4.803 0.956 30.024 1.00 61.44 196 LEU A N 1
ATOM 1525 C CA . LEU A 1 196 ? -3.565 1.007 29.250 1.00 61.44 196 LEU A CA 1
ATOM 1526 C C . LEU A 1 196 ? -3.158 2.475 29.107 1.00 61.44 196 LEU A C 1
ATOM 1528 O O . LEU A 1 196 ? -3.685 3.187 28.251 1.00 61.44 196 LEU A O 1
ATOM 1532 N N . SER A 1 197 ? -2.229 2.917 29.955 1.00 63.34 197 SER A N 1
ATOM 1533 C CA . SER A 1 197 ? -1.676 4.267 29.944 1.00 63.34 197 SER A CA 1
ATOM 1534 C C . SER A 1 197 ? -0.665 4.351 28.806 1.00 63.34 197 SER A C 1
ATOM 1536 O O . SER A 1 197 ? 0.547 4.390 28.995 1.00 63.34 197 SER A O 1
ATOM 1538 N N . ILE A 1 198 ? -1.189 4.262 27.585 1.00 67.38 198 ILE A N 1
ATOM 1539 C CA . ILE A 1 198 ? -0.424 4.407 26.358 1.00 67.38 198 ILE A CA 1
ATOM 1540 C C . ILE A 1 198 ? -0.298 5.897 26.104 1.00 67.38 198 ILE A C 1
ATOM 1542 O O . ILE A 1 198 ? -1.288 6.591 25.867 1.00 67.38 198 ILE A O 1
ATOM 1546 N N . THR A 1 199 ? 0.934 6.379 26.142 1.00 69.81 199 THR A N 1
ATOM 1547 C CA . THR A 1 199 ? 1.246 7.751 25.754 1.00 69.81 199 THR A CA 1
ATOM 1548 C C . THR A 1 199 ? 1.075 7.935 24.246 1.00 69.81 199 THR A C 1
ATOM 1550 O O . THR A 1 199 ? 1.218 6.991 23.464 1.00 69.81 199 THR A O 1
ATOM 1553 N N . ASP A 1 200 ? 0.837 9.174 23.812 1.00 69.56 200 ASP A N 1
ATOM 1554 C CA . ASP A 1 200 ? 0.761 9.516 22.385 1.00 69.56 200 ASP A CA 1
ATOM 1555 C C . ASP A 1 200 ? 2.016 9.072 21.610 1.00 69.56 200 ASP A C 1
ATOM 1557 O O . ASP A 1 200 ? 1.932 8.605 20.478 1.00 69.56 200 ASP A O 1
ATOM 1561 N N . LEU A 1 201 ? 3.188 9.142 22.244 1.00 68.19 201 LEU A N 1
ATOM 1562 C CA . LEU A 1 201 ? 4.455 8.700 21.657 1.00 68.19 201 LEU A CA 1
ATOM 1563 C C . LEU A 1 201 ? 4.477 7.192 21.369 1.00 68.19 201 LEU A C 1
ATOM 1565 O O . LEU A 1 201 ? 4.987 6.773 20.335 1.00 68.19 201 LEU A O 1
ATOM 1569 N N . GLN A 1 202 ? 3.904 6.379 22.256 1.00 76.44 202 GLN A N 1
ATOM 1570 C CA . GLN A 1 202 ? 3.910 4.921 22.126 1.00 76.44 202 GLN A CA 1
ATOM 1571 C C . GLN A 1 202 ? 2.964 4.423 21.029 1.00 76.44 202 GLN A C 1
ATOM 1573 O O . GLN A 1 202 ? 3.282 3.445 20.357 1.00 76.44 202 GLN A O 1
ATOM 1578 N N . ILE A 1 203 ? 1.817 5.079 20.826 1.00 80.94 203 ILE A N 1
ATOM 1579 C CA . ILE A 1 203 ? 0.855 4.678 19.789 1.00 80.94 203 ILE A CA 1
ATOM 1580 C C . ILE A 1 203 ? 1.261 5.130 18.381 1.00 80.94 203 ILE A C 1
ATOM 1582 O O . ILE A 1 203 ? 0.903 4.484 17.397 1.00 80.94 203 ILE A O 1
ATOM 1586 N N . ASN A 1 204 ? 2.034 6.211 18.268 1.00 84.56 204 ASN A N 1
ATOM 1587 C CA . ASN A 1 204 ? 2.437 6.743 16.969 1.00 84.56 204 ASN A CA 1
ATOM 1588 C C . ASN A 1 204 ? 3.363 5.789 16.203 1.00 84.56 204 ASN A C 1
ATOM 1590 O O . ASN A 1 204 ? 3.252 5.694 14.985 1.00 84.56 204 ASN A O 1
ATOM 1594 N N . GLU A 1 205 ? 4.229 5.040 16.887 1.00 86.88 205 GLU A N 1
ATOM 1595 C CA . GLU A 1 205 ? 5.161 4.112 16.233 1.00 86.88 205 GLU A CA 1
ATOM 1596 C C . GLU A 1 205 ? 4.464 2.947 15.494 1.00 86.88 205 GLU A C 1
ATOM 1598 O O . GLU A 1 205 ? 4.732 2.747 14.304 1.00 86.88 205 GLU A O 1
ATOM 1603 N N . PRO A 1 206 ? 3.536 2.178 16.107 1.00 85.81 206 PRO A N 1
ATOM 1604 C CA . PRO A 1 206 ? 2.806 1.144 15.381 1.00 85.81 206 PRO A CA 1
ATOM 1605 C C . PRO A 1 206 ? 1.903 1.723 14.284 1.00 85.81 206 PRO A C 1
ATOM 1607 O O . PRO A 1 206 ? 1.780 1.091 13.235 1.00 85.81 206 PRO A O 1
ATOM 1610 N N . ILE A 1 207 ? 1.315 2.913 14.478 1.00 86.88 207 ILE A N 1
ATOM 1611 C CA . ILE A 1 207 ? 0.558 3.610 13.425 1.00 86.88 207 ILE A CA 1
ATOM 1612 C C . ILE A 1 207 ? 1.472 3.907 12.234 1.00 86.88 207 ILE A C 1
ATOM 1614 O O . ILE A 1 207 ? 1.200 3.434 11.132 1.00 86.88 207 ILE A O 1
ATOM 1618 N N . ALA A 1 208 ? 2.587 4.605 12.457 1.00 87.44 208 ALA A N 1
ATOM 1619 C CA . ALA A 1 208 ? 3.529 4.983 11.407 1.00 87.44 208 ALA A CA 1
ATOM 1620 C C . ALA A 1 208 ? 4.089 3.756 10.672 1.00 87.44 208 ALA A C 1
ATOM 1622 O O . ALA A 1 208 ? 4.244 3.761 9.450 1.00 87.44 208 ALA A O 1
ATOM 1623 N N . CYS A 1 209 ? 4.363 2.669 11.396 1.00 88.81 209 CYS A N 1
ATOM 1624 C CA . CYS A 1 209 ? 4.798 1.413 10.796 1.00 88.81 209 CYS A CA 1
ATOM 1625 C C . CYS A 1 209 ? 3.701 0.796 9.900 1.00 88.81 209 CYS A C 1
ATOM 1627 O O . CYS A 1 209 ? 3.982 0.408 8.763 1.00 88.81 209 CYS A O 1
ATOM 1629 N N . LEU A 1 210 ? 2.442 0.750 10.359 1.00 88.25 210 LEU A N 1
ATOM 1630 C CA . LEU A 1 210 ? 1.306 0.257 9.566 1.00 88.25 210 LEU A CA 1
ATOM 1631 C C . LEU A 1 210 ? 1.036 1.118 8.323 1.00 88.25 210 LEU A C 1
ATOM 1633 O O . LEU A 1 210 ? 0.780 0.562 7.252 1.00 88.25 210 LEU A O 1
ATOM 1637 N N . GLU A 1 211 ? 1.141 2.441 8.433 1.00 86.44 211 GLU A N 1
ATOM 1638 C CA . GLU A 1 211 ? 1.032 3.362 7.295 1.00 86.44 211 GLU A CA 1
ATOM 1639 C C . GLU A 1 211 ? 2.131 3.114 6.264 1.00 86.44 211 GLU A C 1
ATOM 1641 O O . GLU A 1 211 ? 1.870 3.065 5.061 1.00 86.44 211 GLU A O 1
ATOM 1646 N N . GLN A 1 212 ? 3.360 2.861 6.712 1.00 88.31 212 GLN A N 1
ATOM 1647 C CA . GLN A 1 212 ? 4.454 2.531 5.804 1.00 88.31 212 GLN A CA 1
ATOM 1648 C C . GLN A 1 212 ? 4.262 1.185 5.113 1.00 88.31 212 GLN A C 1
ATOM 1650 O O . GLN A 1 212 ? 4.572 1.077 3.925 1.00 88.31 212 GLN A O 1
ATOM 1655 N N . PHE A 1 213 ? 3.699 0.181 5.793 1.00 89.31 213 PHE A N 1
ATOM 1656 C CA . PHE A 1 213 ? 3.288 -1.056 5.125 1.00 89.31 213 PHE A CA 1
ATOM 1657 C C . PHE A 1 213 ? 2.294 -0.776 3.996 1.00 89.31 213 PHE A C 1
ATOM 1659 O O . PHE A 1 213 ? 2.461 -1.324 2.907 1.00 89.31 213 PHE A O 1
ATOM 1666 N N . VAL A 1 214 ? 1.284 0.068 4.228 1.00 84.94 214 VAL A N 1
ATOM 1667 C CA . VAL A 1 214 ? 0.294 0.448 3.205 1.00 84.94 214 VAL A CA 1
ATOM 1668 C C . VAL A 1 214 ? 0.966 1.198 2.052 1.00 84.94 214 VAL A C 1
ATOM 1670 O O . VAL A 1 214 ? 0.840 0.788 0.898 1.00 84.94 214 VAL A O 1
ATOM 1673 N N . CYS A 1 215 ? 1.753 2.231 2.353 1.00 85.19 215 CYS A N 1
ATOM 1674 C CA . CYS A 1 215 ? 2.448 3.050 1.362 1.00 85.19 215 CYS A CA 1
ATOM 1675 C C . CYS A 1 215 ? 3.399 2.223 0.478 1.00 85.19 215 CYS A C 1
ATOM 1677 O O . CYS A 1 215 ? 3.342 2.298 -0.752 1.00 85.19 215 CYS A O 1
ATOM 1679 N N . ILE A 1 216 ? 4.241 1.378 1.079 1.00 89.69 216 ILE A N 1
ATOM 1680 C CA . ILE A 1 216 ? 5.176 0.531 0.329 1.00 89.69 216 ILE A CA 1
ATOM 1681 C C . ILE A 1 216 ? 4.413 -0.526 -0.478 1.00 89.69 216 ILE A C 1
ATOM 1683 O O . ILE A 1 216 ? 4.750 -0.749 -1.639 1.00 89.69 216 ILE A O 1
ATOM 1687 N N . SER A 1 217 ? 3.364 -1.137 0.084 1.00 89.88 217 SER A N 1
ATOM 1688 C CA . SER A 1 217 ? 2.550 -2.125 -0.641 1.00 89.88 217 SER A CA 1
ATOM 1689 C C . SER A 1 217 ? 1.904 -1.520 -1.887 1.00 89.88 217 SER A C 1
ATOM 1691 O O . SER A 1 217 ? 1.998 -2.120 -2.955 1.00 89.88 217 SER A O 1
ATOM 1693 N N . ARG A 1 218 ? 1.345 -0.304 -1.783 1.00 84.31 218 ARG A N 1
ATOM 1694 C CA . ARG A 1 218 ? 0.788 0.459 -2.916 1.00 84.31 218 ARG A CA 1
ATOM 1695 C C . ARG A 1 218 ? 1.826 0.689 -4.016 1.00 84.31 218 ARG A C 1
ATOM 1697 O O . ARG A 1 218 ? 1.548 0.474 -5.193 1.00 84.31 218 ARG A O 1
ATOM 1704 N N . ARG A 1 219 ? 3.042 1.100 -3.641 1.00 88.94 219 ARG A N 1
ATOM 1705 C CA . ARG A 1 219 ? 4.151 1.334 -4.585 1.00 88.94 219 ARG A CA 1
ATOM 1706 C C . ARG A 1 219 ? 4.585 0.045 -5.287 1.00 88.94 219 ARG A C 1
ATOM 1708 O O . ARG A 1 219 ? 4.738 0.032 -6.506 1.00 88.94 219 ARG A O 1
ATOM 1715 N N . VAL A 1 220 ? 4.725 -1.052 -4.539 1.00 91.56 220 VAL A N 1
ATOM 1716 C CA . VAL A 1 220 ? 5.065 -2.373 -5.095 1.00 91.56 220 VAL A CA 1
ATOM 1717 C C . VAL A 1 220 ? 3.982 -2.866 -6.049 1.00 91.56 220 VAL A C 1
ATOM 1719 O O . VAL A 1 220 ? 4.293 -3.285 -7.160 1.00 91.56 220 VAL A O 1
ATOM 1722 N N . GLU A 1 221 ? 2.713 -2.778 -5.660 1.00 88.88 221 GLU A N 1
ATOM 1723 C CA . GLU A 1 221 ? 1.594 -3.202 -6.498 1.00 88.88 221 GLU A CA 1
ATOM 1724 C C . GLU A 1 221 ? 1.495 -2.388 -7.793 1.00 88.88 221 GLU A C 1
ATOM 1726 O O . GLU A 1 221 ? 1.310 -2.964 -8.867 1.00 88.88 221 GLU A O 1
ATOM 1731 N N . ARG A 1 222 ? 1.705 -1.067 -7.721 1.00 86.88 222 ARG A N 1
ATOM 1732 C CA . ARG A 1 222 ? 1.791 -0.208 -8.909 1.00 86.88 222 ARG A CA 1
ATOM 1733 C C . ARG A 1 222 ? 2.874 -0.697 -9.869 1.00 86.88 222 ARG A C 1
ATOM 1735 O O . ARG A 1 222 ? 2.606 -0.845 -11.057 1.00 86.88 222 ARG A O 1
ATOM 1742 N N . MET A 1 223 ? 4.067 -1.005 -9.358 1.00 90.62 223 MET A N 1
ATOM 1743 C CA . MET A 1 223 ? 5.148 -1.549 -10.184 1.00 90.62 223 MET A CA 1
ATOM 1744 C C . MET A 1 223 ? 4.812 -2.934 -10.760 1.00 90.62 223 MET A C 1
ATOM 1746 O O . MET A 1 223 ? 5.193 -3.219 -11.888 1.00 90.62 223 MET A O 1
ATOM 1750 N N . ILE A 1 224 ? 4.078 -3.791 -10.039 1.00 89.88 224 ILE A N 1
ATOM 1751 C CA . ILE A 1 224 ? 3.614 -5.099 -10.550 1.00 89.88 224 ILE A CA 1
ATOM 1752 C C . ILE A 1 224 ? 2.635 -4.930 -11.721 1.00 89.88 224 ILE A C 1
ATOM 1754 O O . ILE A 1 224 ? 2.669 -5.727 -12.665 1.00 89.88 224 ILE A O 1
ATOM 1758 N N . LYS A 1 225 ? 1.749 -3.928 -11.638 1.00 86.69 225 LYS A N 1
ATOM 1759 C CA . LYS A 1 225 ? 0.751 -3.597 -12.669 1.00 86.69 225 LYS A CA 1
ATOM 1760 C C . LYS A 1 225 ? 1.360 -2.865 -13.869 1.00 86.69 225 LYS A C 1
ATOM 1762 O O . LYS A 1 225 ? 0.746 -2.862 -14.934 1.00 86.69 225 LYS A O 1
ATOM 1767 N N . ASP A 1 226 ? 2.551 -2.280 -13.727 1.00 84.00 226 ASP A N 1
ATOM 1768 C CA . ASP A 1 226 ? 3.244 -1.611 -14.828 1.00 84.00 226 ASP A CA 1
ATOM 1769 C C . ASP A 1 226 ? 3.438 -2.576 -16.012 1.00 84.00 226 ASP A C 1
ATOM 1771 O O . ASP A 1 226 ? 3.911 -3.710 -15.878 1.00 84.00 226 ASP A O 1
ATOM 1775 N N . THR A 1 227 ? 3.105 -2.097 -17.209 1.00 82.75 227 THR A N 1
ATOM 1776 C CA . THR A 1 227 ? 3.348 -2.782 -18.485 1.00 82.75 227 THR A CA 1
ATOM 1777 C C . THR A 1 227 ? 4.782 -3.298 -18.634 1.00 82.75 227 THR A C 1
ATOM 1779 O O . THR A 1 227 ? 5.013 -4.326 -19.269 1.00 82.75 227 THR A O 1
ATOM 1782 N N . ILE A 1 228 ? 5.757 -2.623 -18.029 1.00 85.19 228 ILE A N 1
ATOM 1783 C CA . ILE A 1 228 ? 7.166 -3.005 -18.076 1.00 85.19 228 ILE A CA 1
ATOM 1784 C C . ILE A 1 228 ? 7.442 -4.229 -17.215 1.00 85.19 228 ILE A C 1
ATOM 1786 O O . ILE A 1 228 ? 8.168 -5.118 -17.657 1.00 85.19 228 ILE A O 1
ATOM 1790 N N . ALA A 1 229 ? 6.793 -4.368 -16.060 1.00 81.94 229 ALA A N 1
ATOM 1791 C CA . ALA A 1 229 ? 6.876 -5.600 -15.283 1.00 81.94 229 ALA A CA 1
ATOM 1792 C C . ALA A 1 229 ? 6.281 -6.798 -16.048 1.00 81.94 229 ALA A C 1
ATOM 1794 O O . ALA A 1 229 ? 6.743 -7.926 -15.879 1.00 81.94 229 ALA A O 1
ATOM 1795 N N . LEU A 1 230 ? 5.317 -6.576 -16.954 1.00 79.50 230 LEU A N 1
ATOM 1796 C CA . LEU A 1 230 ? 4.828 -7.626 -17.860 1.00 79.50 230 LEU A CA 1
ATOM 1797 C C . LEU A 1 230 ? 5.871 -8.026 -18.918 1.00 79.50 230 LEU A C 1
ATOM 1799 O O . LEU A 1 230 ? 5.964 -9.206 -19.251 1.00 79.50 230 LEU A O 1
ATOM 1803 N N . LYS A 1 231 ? 6.668 -7.074 -19.427 1.00 79.81 231 LYS A N 1
ATOM 1804 C CA . LYS A 1 231 ? 7.754 -7.346 -20.392 1.00 79.81 231 LYS A CA 1
ATOM 1805 C C . LYS A 1 231 ? 8.974 -8.012 -19.759 1.00 79.81 231 LYS A C 1
ATOM 1807 O O . LYS A 1 231 ? 9.668 -8.762 -20.439 1.00 79.81 231 LYS A O 1
ATOM 1812 N N . PHE A 1 232 ? 9.221 -7.759 -18.475 1.00 83.38 232 PHE A N 1
ATOM 1813 C CA . PHE A 1 232 ? 10.326 -8.336 -17.713 1.00 83.38 232 PHE A CA 1
ATOM 1814 C C . PHE A 1 232 ? 9.792 -9.226 -16.576 1.00 83.38 232 PHE A C 1
ATOM 1816 O O . PHE A 1 232 ? 9.703 -8.774 -15.430 1.00 83.38 232 PHE A O 1
ATOM 1823 N N . PRO A 1 233 ? 9.459 -10.508 -16.851 1.00 82.56 233 PRO A N 1
ATOM 1824 C CA . PRO A 1 233 ? 8.791 -11.387 -15.889 1.00 82.56 233 PRO A CA 1
ATOM 1825 C C . PRO A 1 233 ? 9.545 -11.586 -14.570 1.00 82.56 233 PRO A C 1
ATOM 1827 O O . PRO A 1 233 ? 8.910 -11.812 -13.540 1.00 82.56 233 PRO A O 1
ATOM 1830 N N . TRP A 1 234 ? 10.881 -11.477 -14.577 1.00 83.38 234 TRP A N 1
ATOM 1831 C CA . TRP A 1 234 ? 11.683 -11.514 -13.351 1.00 83.38 234 TRP A CA 1
ATOM 1832 C C . TRP A 1 234 ? 11.292 -10.393 -12.376 1.00 83.38 234 TRP A C 1
ATOM 1834 O O . TRP A 1 234 ? 11.202 -10.638 -11.178 1.00 83.38 234 TRP A O 1
ATOM 1844 N N . VAL A 1 235 ? 10.975 -9.186 -12.877 1.00 87.19 235 VAL A N 1
ATOM 1845 C CA . VAL A 1 235 ? 10.773 -7.993 -12.035 1.00 87.19 235 VAL A CA 1
ATOM 1846 C C . VAL A 1 235 ? 9.450 -8.184 -11.337 1.00 87.19 235 VAL A C 1
ATOM 1848 O O . VAL A 1 235 ? 9.355 -8.070 -10.120 1.00 87.19 235 VAL A O 1
ATOM 1851 N N . LYS A 1 236 ? 8.437 -8.557 -12.124 1.00 90.38 236 LYS A N 1
ATOM 1852 C CA . LYS A 1 236 ? 7.112 -8.885 -11.621 1.00 90.38 236 LYS A CA 1
ATOM 1853 C C . LYS A 1 236 ? 7.166 -9.980 -10.561 1.00 90.38 236 LYS A C 1
ATOM 1855 O O . LYS A 1 236 ? 6.519 -9.843 -9.528 1.00 90.38 236 LYS A O 1
ATOM 1860 N N . LYS A 1 237 ? 7.931 -11.049 -10.806 1.00 90.12 237 LYS A N 1
ATOM 1861 C CA . LYS A 1 237 ? 8.080 -12.161 -9.861 1.00 90.12 237 LYS A CA 1
ATOM 1862 C C . LYS A 1 237 ? 8.689 -11.698 -8.536 1.00 90.12 237 LYS A C 1
ATOM 1864 O O . LYS A 1 237 ? 8.138 -12.009 -7.485 1.00 90.12 237 LYS A O 1
ATOM 1869 N N . ASP A 1 238 ? 9.784 -10.945 -8.579 1.00 89.19 238 ASP A N 1
ATOM 1870 C CA . ASP A 1 238 ? 10.449 -10.459 -7.367 1.00 89.19 238 ASP A CA 1
ATOM 1871 C C . ASP A 1 238 ? 9.570 -9.482 -6.581 1.00 89.19 238 ASP A C 1
ATOM 1873 O O . ASP A 1 238 ? 9.440 -9.606 -5.363 1.00 89.19 238 ASP A O 1
ATOM 1877 N N . LEU A 1 239 ? 8.908 -8.550 -7.273 1.00 92.81 239 LEU A N 1
ATOM 1878 C CA . LEU A 1 239 ? 7.967 -7.621 -6.652 1.00 92.81 239 LEU A CA 1
ATOM 1879 C C . LEU A 1 239 ? 6.792 -8.354 -5.993 1.00 92.81 239 LEU A C 1
ATOM 1881 O O . LEU A 1 239 ? 6.408 -7.997 -4.881 1.00 92.81 239 LEU A O 1
ATOM 1885 N N . ALA A 1 240 ? 6.251 -9.396 -6.634 1.00 92.94 240 ALA A N 1
ATOM 1886 C CA . ALA A 1 240 ? 5.174 -10.205 -6.065 1.00 92.94 240 ALA A CA 1
ATOM 1887 C C . ALA A 1 240 ? 5.610 -10.913 -4.770 1.00 92.94 240 ALA A C 1
ATOM 1889 O O . ALA A 1 240 ? 4.879 -10.882 -3.783 1.00 92.94 240 ALA A O 1
ATOM 1890 N N . ILE A 1 241 ? 6.828 -11.468 -4.733 1.00 92.25 241 ILE A N 1
ATOM 1891 C CA . ILE A 1 241 ? 7.386 -12.082 -3.516 1.00 92.25 241 ILE A CA 1
ATOM 1892 C C . ILE A 1 241 ? 7.509 -11.044 -2.392 1.00 92.25 241 ILE A C 1
ATOM 1894 O O . ILE A 1 241 ? 7.111 -11.306 -1.256 1.00 92.25 241 ILE A O 1
ATOM 1898 N N . ILE A 1 242 ? 8.032 -9.850 -2.690 1.00 92.06 242 ILE A N 1
ATOM 1899 C CA . ILE A 1 242 ? 8.145 -8.773 -1.695 1.00 92.06 242 ILE A CA 1
ATOM 1900 C C . ILE A 1 242 ? 6.766 -8.330 -1.198 1.00 92.06 242 ILE A C 1
ATOM 1902 O O . ILE A 1 242 ? 6.590 -8.150 0.007 1.00 92.06 242 ILE A O 1
ATOM 1906 N N . PHE A 1 243 ? 5.780 -8.201 -2.087 1.00 93.12 243 PHE A N 1
ATOM 1907 C CA . PHE A 1 243 ? 4.408 -7.863 -1.716 1.00 93.12 243 PHE A CA 1
ATOM 1908 C C . PHE A 1 243 ? 3.818 -8.883 -0.733 1.00 93.12 243 PHE A C 1
ATOM 1910 O O . PHE A 1 243 ? 3.319 -8.503 0.326 1.00 93.12 243 PHE A O 1
ATOM 1917 N N . GLU A 1 244 ? 3.930 -10.180 -1.025 1.00 92.50 244 GLU A N 1
ATOM 1918 C CA . GLU A 1 244 ? 3.453 -11.238 -0.127 1.00 92.50 244 GLU A CA 1
ATOM 1919 C C . GLU A 1 244 ? 4.146 -11.195 1.242 1.00 92.50 244 GLU A C 1
ATOM 1921 O O . GLU A 1 244 ? 3.490 -11.331 2.281 1.00 92.50 244 GLU A O 1
ATOM 1926 N N . LEU A 1 245 ? 5.462 -10.956 1.265 1.00 91.75 245 LEU A N 1
ATOM 1927 C CA . LEU A 1 245 ? 6.231 -10.833 2.503 1.00 91.75 245 LEU A CA 1
ATOM 1928 C C . LEU A 1 245 ? 5.831 -9.599 3.321 1.00 91.75 245 LEU A C 1
ATOM 1930 O O . LEU A 1 245 ? 5.723 -9.707 4.544 1.00 91.75 245 LEU A O 1
ATOM 1934 N N . LEU A 1 246 ? 5.552 -8.462 2.676 1.00 91.62 246 LEU A N 1
ATOM 1935 C CA . LEU A 1 246 ? 5.014 -7.268 3.334 1.00 91.62 246 LEU A CA 1
ATOM 1936 C C . LEU A 1 246 ? 3.658 -7.562 3.983 1.00 91.62 246 LEU A C 1
ATOM 1938 O O . LEU A 1 246 ? 3.473 -7.274 5.166 1.00 91.62 246 LEU A O 1
ATOM 1942 N N . GLN A 1 247 ? 2.736 -8.202 3.256 1.00 89.94 247 GLN A N 1
ATOM 1943 C CA . GLN A 1 247 ? 1.427 -8.572 3.807 1.00 89.94 247 GLN A CA 1
ATOM 1944 C C . GLN A 1 247 ? 1.557 -9.561 4.969 1.00 89.94 247 GLN A C 1
ATOM 1946 O O . GLN A 1 247 ? 0.858 -9.443 5.977 1.00 89.94 247 GLN A O 1
ATOM 1951 N N . LYS A 1 248 ? 2.469 -10.532 4.862 1.00 91.75 248 LYS A N 1
ATOM 1952 C CA . LYS A 1 248 ? 2.760 -11.479 5.942 1.00 91.75 248 LYS A CA 1
ATOM 1953 C C . LYS A 1 248 ? 3.298 -10.770 7.187 1.00 91.75 248 LYS A C 1
ATOM 1955 O O . LYS A 1 248 ? 2.784 -11.016 8.274 1.00 91.75 248 LYS A O 1
ATOM 1960 N N . GLN A 1 249 ? 4.281 -9.879 7.051 1.00 90.81 249 GLN A N 1
ATOM 1961 C CA . GLN A 1 249 ? 4.843 -9.174 8.209 1.00 90.81 249 GLN A CA 1
ATOM 1962 C C . GLN A 1 249 ? 3.876 -8.165 8.824 1.00 90.81 249 GLN A C 1
ATOM 1964 O O . GLN A 1 249 ? 3.819 -8.075 10.046 1.00 90.81 249 GLN A O 1
ATOM 1969 N N . LYS A 1 250 ? 3.046 -7.489 8.019 1.00 90.94 250 LYS A N 1
ATOM 1970 C CA . LYS A 1 250 ? 1.945 -6.656 8.525 1.00 90.94 250 LYS A CA 1
ATOM 1971 C C . LYS A 1 250 ? 0.999 -7.471 9.418 1.00 90.94 250 LYS A C 1
ATOM 1973 O O . LYS A 1 250 ? 0.635 -7.019 10.499 1.00 90.94 250 LYS A O 1
ATOM 1978 N N . ARG A 1 251 ? 0.624 -8.688 8.997 1.00 90.75 251 ARG A N 1
ATOM 1979 C CA . ARG A 1 251 ? -0.211 -9.600 9.805 1.00 90.75 251 ARG A CA 1
ATOM 1980 C C . ARG A 1 251 ? 0.499 -10.057 11.080 1.00 90.75 251 ARG A C 1
ATOM 1982 O O . ARG A 1 251 ? -0.103 -9.993 12.145 1.00 90.75 251 ARG A O 1
ATOM 1989 N N . ASN A 1 252 ? 1.766 -10.463 10.988 1.00 92.06 252 ASN A N 1
ATOM 1990 C CA . ASN A 1 252 ? 2.556 -10.865 12.158 1.00 92.06 252 ASN A CA 1
ATOM 1991 C C . ASN A 1 252 ? 2.676 -9.730 13.180 1.00 92.06 252 ASN A C 1
ATOM 1993 O O . ASN A 1 252 ? 2.491 -9.958 14.368 1.00 92.06 252 ASN A O 1
ATOM 1997 N N . MET A 1 253 ? 2.925 -8.502 12.716 1.00 90.62 253 MET A N 1
ATOM 1998 C CA . MET A 1 253 ? 2.967 -7.321 13.572 1.00 90.62 253 MET A CA 1
ATOM 1999 C C . MET A 1 253 ? 1.649 -7.135 14.325 1.00 90.62 253 MET A C 1
ATOM 2001 O O . MET A 1 253 ? 1.674 -6.922 15.533 1.00 90.62 253 MET A O 1
ATOM 2005 N N . LYS A 1 254 ? 0.504 -7.235 13.634 1.00 90.62 254 LYS A N 1
ATOM 2006 C CA . LYS A 1 254 ? -0.820 -7.128 14.265 1.00 90.62 254 LYS A CA 1
ATOM 2007 C C . LYS A 1 254 ? -1.048 -8.211 15.324 1.00 90.62 254 LYS A C 1
ATOM 2009 O O . LYS A 1 254 ? -1.482 -7.887 16.423 1.00 90.62 254 LYS A O 1
ATOM 2014 N N . LEU A 1 255 ? -0.703 -9.463 15.016 1.00 91.81 255 LEU A N 1
ATOM 2015 C CA . LEU A 1 255 ? -0.835 -10.592 15.944 1.00 91.81 255 LEU A CA 1
ATOM 2016 C C . LEU A 1 255 ? 0.045 -10.431 17.188 1.00 91.81 255 LEU A C 1
ATOM 2018 O O . LEU A 1 255 ? -0.454 -10.545 18.306 1.00 91.81 255 LEU A O 1
ATOM 2022 N N . ASP A 1 256 ? 1.331 -10.122 17.016 1.00 92.25 256 ASP A N 1
ATOM 2023 C CA . ASP A 1 256 ? 2.233 -9.905 18.149 1.00 92.25 256 ASP A CA 1
ATOM 2024 C C . ASP A 1 256 ? 1.772 -8.694 18.980 1.00 92.25 256 ASP A C 1
ATOM 2026 O O . ASP A 1 256 ? 1.835 -8.726 20.207 1.00 92.25 256 ASP A O 1
ATOM 2030 N N . LEU A 1 257 ? 1.248 -7.645 18.331 1.00 90.19 257 LEU A N 1
ATOM 2031 C CA . LEU A 1 257 ? 0.679 -6.492 19.023 1.00 90.19 257 LEU A CA 1
ATOM 2032 C C . LEU A 1 257 ? -0.577 -6.865 19.833 1.00 90.19 257 LEU A C 1
ATOM 2034 O O . LEU A 1 257 ? -0.735 -6.400 20.960 1.00 90.19 257 LEU A O 1
ATOM 2038 N N . ALA A 1 258 ? -1.446 -7.725 19.298 1.00 90.25 258 ALA A N 1
ATOM 2039 C CA . ALA A 1 258 ? -2.642 -8.219 19.984 1.00 90.25 258 ALA A CA 1
ATOM 2040 C C . ALA A 1 258 ? -2.291 -9.022 21.248 1.00 90.25 258 ALA A C 1
ATOM 2042 O O . ALA A 1 258 ? -2.903 -8.832 22.305 1.00 90.25 258 ALA A O 1
ATOM 2043 N N . LEU A 1 259 ? -1.274 -9.884 21.153 1.00 90.44 259 LEU A N 1
ATOM 2044 C CA . LEU A 1 259 ? -0.755 -10.644 22.291 1.00 90.44 259 LEU A CA 1
ATOM 2045 C C . LEU A 1 259 ? -0.172 -9.711 23.353 1.00 90.44 259 LEU A C 1
ATOM 2047 O O . LEU A 1 259 ? -0.542 -9.801 24.520 1.00 90.44 259 LEU A O 1
ATOM 2051 N N . LEU A 1 260 ? 0.662 -8.758 22.936 1.00 88.44 260 LEU A N 1
ATOM 2052 C CA . LEU A 1 260 ? 1.308 -7.802 23.828 1.00 88.44 260 LEU A CA 1
ATOM 2053 C C . LEU A 1 260 ? 0.297 -6.940 24.600 1.00 88.44 260 LEU A C 1
ATOM 2055 O O . LEU A 1 260 ? 0.422 -6.778 25.811 1.00 88.44 260 LEU A O 1
ATOM 2059 N N . ILE A 1 261 ? -0.728 -6.414 23.921 1.00 86.62 261 ILE A N 1
ATOM 2060 C CA . ILE A 1 261 ? -1.788 -5.621 24.564 1.00 86.62 261 ILE A CA 1
ATOM 2061 C C . ILE A 1 261 ? -2.551 -6.476 25.583 1.00 86.62 261 ILE A C 1
ATOM 2063 O O . ILE A 1 261 ? -2.847 -6.013 26.684 1.00 86.62 261 ILE A O 1
ATOM 2067 N N . THR A 1 262 ? -2.860 -7.727 25.241 1.00 85.38 262 THR A N 1
ATOM 2068 C CA . THR A 1 262 ? -3.550 -8.662 26.143 1.00 85.38 262 THR A CA 1
ATOM 2069 C C . THR A 1 262 ? -2.708 -8.991 27.380 1.00 85.38 262 THR A C 1
ATOM 2071 O O . THR A 1 262 ? -3.208 -8.967 28.509 1.00 85.38 262 THR A O 1
ATOM 2074 N N . ASP A 1 263 ? -1.417 -9.255 27.196 1.00 86.19 263 ASP A N 1
ATOM 2075 C CA . ASP A 1 263 ? -0.492 -9.540 28.294 1.00 86.19 263 ASP A CA 1
ATOM 2076 C C . ASP A 1 263 ? -0.274 -8.315 29.194 1.00 86.19 263 ASP A C 1
ATOM 2078 O O . ASP A 1 263 ? -0.193 -8.452 30.416 1.00 86.19 263 ASP A O 1
ATOM 2082 N N . HIS A 1 264 ? -0.258 -7.107 28.624 1.00 83.88 264 HIS A N 1
ATOM 2083 C CA . HIS A 1 264 ? -0.192 -5.866 29.397 1.00 83.88 264 HIS A CA 1
ATOM 2084 C C . HIS A 1 264 ? -1.451 -5.666 30.252 1.00 83.88 264 HIS A C 1
ATOM 2086 O O . HIS A 1 264 ? -1.354 -5.472 31.464 1.00 83.88 264 HIS A O 1
ATOM 2092 N N . ARG A 1 265 ? -2.645 -5.853 29.667 1.00 78.69 265 ARG A N 1
ATOM 2093 C CA . ARG A 1 265 ? -3.937 -5.785 30.389 1.00 78.69 265 ARG A CA 1
ATOM 2094 C C . ARG A 1 265 ? -4.026 -6.750 31.559 1.00 78.69 265 ARG A C 1
ATOM 2096 O O . ARG A 1 265 ? -4.662 -6.437 32.564 1.00 78.69 265 ARG A O 1
ATOM 2103 N N . THR A 1 266 ? -3.408 -7.920 31.418 1.00 77.69 266 THR A N 1
ATOM 2104 C CA . THR A 1 266 ? -3.365 -8.969 32.447 1.00 77.69 266 THR A CA 1
ATOM 2105 C C . THR A 1 266 ? -2.159 -8.845 33.385 1.00 77.69 266 THR A C 1
ATOM 2107 O O . THR A 1 266 ? -1.922 -9.744 34.191 1.00 77.69 266 THR A O 1
ATOM 2110 N N . ARG A 1 267 ? -1.410 -7.731 33.318 1.00 77.31 267 ARG A N 1
ATOM 2111 C CA . ARG A 1 267 ? -0.214 -7.427 34.130 1.00 77.31 267 ARG A CA 1
ATOM 2112 C C . ARG A 1 267 ? 0.910 -8.465 34.019 1.00 77.31 267 ARG A C 1
ATOM 2114 O O . ARG A 1 267 ? 1.737 -8.581 34.922 1.00 77.31 267 ARG A O 1
ATOM 2121 N N . ARG A 1 268 ? 0.964 -9.225 32.923 1.00 82.75 268 ARG A N 1
ATOM 2122 C CA . ARG A 1 268 ? 2.054 -10.179 32.649 1.00 82.75 268 ARG A CA 1
ATOM 2123 C C . ARG A 1 268 ? 3.320 -9.487 32.163 1.00 82.75 268 ARG A C 1
ATOM 2125 O O . ARG A 1 268 ? 4.412 -10.015 32.355 1.00 82.75 268 ARG A O 1
ATOM 2132 N N . ILE A 1 269 ? 3.163 -8.316 31.553 1.00 84.81 269 ILE A N 1
ATOM 2133 C CA . ILE A 1 269 ? 4.255 -7.432 31.149 1.00 84.81 269 ILE A CA 1
ATOM 2134 C C . ILE A 1 269 ? 4.025 -6.028 31.710 1.00 84.81 269 ILE A C 1
ATOM 2136 O O . ILE A 1 269 ? 2.891 -5.648 32.003 1.00 84.81 269 ILE A O 1
ATOM 2140 N N . ASN A 1 270 ? 5.104 -5.263 31.855 1.00 83.88 270 ASN A N 1
ATOM 2141 C CA . ASN A 1 270 ? 5.062 -3.882 32.334 1.00 83.88 270 ASN A CA 1
ATOM 2142 C C . ASN A 1 270 ? 5.136 -2.851 31.186 1.00 83.88 270 ASN A C 1
ATOM 2144 O O . ASN A 1 270 ? 5.358 -3.199 30.024 1.00 83.88 270 ASN A O 1
ATOM 2148 N N . ASP A 1 271 ? 4.978 -1.568 31.524 1.00 82.12 271 ASP A N 1
ATOM 2149 C CA . ASP A 1 271 ? 4.990 -0.455 30.559 1.00 82.12 271 ASP A CA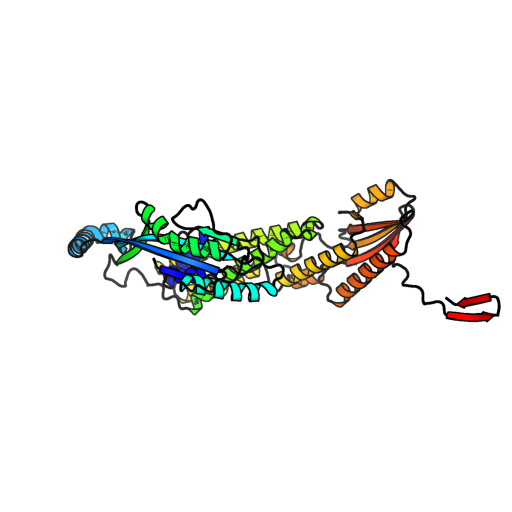 1
ATOM 2150 C C . ASP A 1 271 ? 6.315 -0.323 29.794 1.00 82.12 271 ASP A C 1
ATOM 2152 O O . ASP A 1 271 ? 6.316 0.085 28.633 1.00 82.12 271 ASP A O 1
ATOM 2156 N N . VAL A 1 272 ? 7.440 -0.689 30.420 1.00 85.00 272 VAL A N 1
ATOM 2157 C CA . VAL A 1 272 ? 8.771 -0.636 29.793 1.00 85.00 272 VAL A CA 1
ATOM 2158 C C . VAL A 1 272 ? 8.872 -1.690 28.695 1.00 85.00 272 VAL A C 1
ATOM 2160 O O . VAL A 1 272 ? 9.229 -1.369 27.570 1.00 85.00 272 VAL A O 1
ATOM 2163 N N . GLN A 1 273 ? 8.461 -2.927 28.981 1.00 85.81 273 GLN A N 1
ATOM 2164 C CA . GLN A 1 273 ? 8.439 -4.008 27.992 1.00 85.81 273 GLN A CA 1
ATOM 2165 C C . GLN A 1 273 ? 7.497 -3.696 26.821 1.00 85.81 273 GLN A C 1
ATOM 2167 O O . GLN A 1 273 ? 7.812 -4.013 25.673 1.00 85.81 273 GLN A O 1
ATOM 2172 N N . LEU A 1 274 ? 6.356 -3.054 27.099 1.00 85.62 274 LEU A N 1
ATOM 2173 C CA . LEU A 1 274 ? 5.452 -2.550 26.066 1.00 85.62 274 LEU A CA 1
ATOM 2174 C C . LEU A 1 274 ? 6.146 -1.479 25.208 1.00 85.62 274 LEU A C 1
ATOM 2176 O O . LEU A 1 274 ? 6.148 -1.589 23.984 1.00 85.62 274 LEU A O 1
ATOM 2180 N N . ALA A 1 275 ? 6.776 -0.477 25.825 1.00 84.81 275 ALA A N 1
ATOM 2181 C CA . ALA A 1 275 ? 7.480 0.590 25.114 1.00 84.81 275 ALA A CA 1
ATOM 2182 C C . ALA A 1 275 ? 8.633 0.062 24.239 1.00 84.81 275 ALA A C 1
ATOM 2184 O O . ALA A 1 275 ? 8.759 0.459 23.078 1.00 84.81 275 ALA A O 1
ATOM 2185 N N . ASP A 1 276 ? 9.434 -0.866 24.765 1.00 87.19 276 ASP A N 1
ATOM 2186 C CA . ASP A 1 276 ? 10.561 -1.479 24.056 1.00 87.19 276 ASP A CA 1
ATOM 2187 C C . ASP A 1 276 ? 10.089 -2.238 22.810 1.00 87.19 276 ASP A C 1
ATOM 2189 O O . ASP A 1 276 ? 10.684 -2.134 21.737 1.00 87.19 276 ASP A O 1
ATOM 2193 N N . PHE A 1 277 ? 8.976 -2.970 22.912 1.00 87.19 277 PHE A N 1
ATOM 2194 C CA . PHE A 1 277 ? 8.401 -3.640 21.750 1.00 87.19 277 PHE A CA 1
ATOM 2195 C C . PHE A 1 277 ? 7.893 -2.632 20.717 1.00 87.19 277 PHE A C 1
ATOM 2197 O O . PHE A 1 277 ? 8.168 -2.788 19.526 1.00 87.19 277 PHE A O 1
ATOM 2204 N N . LEU A 1 278 ? 7.145 -1.612 21.158 1.00 87.12 278 LEU A N 1
ATOM 2205 C CA . LEU A 1 278 ? 6.530 -0.636 20.258 1.00 87.12 278 LEU A CA 1
ATOM 2206 C C . LEU A 1 278 ? 7.585 0.143 19.478 1.00 87.12 278 LEU A C 1
ATOM 2208 O O . LEU A 1 278 ? 7.456 0.266 18.264 1.00 87.12 278 LEU A O 1
ATOM 2212 N N . THR A 1 279 ? 8.658 0.572 20.144 1.00 86.38 279 THR A N 1
ATOM 2213 C CA . THR A 1 279 ? 9.793 1.269 19.515 1.00 86.38 279 THR A CA 1
ATOM 2214 C C . THR A 1 279 ? 10.589 0.377 18.559 1.00 86.38 279 THR A C 1
ATOM 2216 O O . THR A 1 279 ? 11.121 0.856 17.560 1.00 86.38 279 THR A O 1
ATOM 2219 N N . ALA A 1 280 ? 10.630 -0.937 18.798 1.00 88.50 280 ALA A N 1
ATOM 2220 C CA . ALA A 1 280 ? 11.285 -1.894 17.910 1.00 88.50 280 ALA A CA 1
ATOM 2221 C C . ALA A 1 280 ? 10.418 -2.344 16.715 1.00 88.50 280 ALA A C 1
ATOM 2223 O O . ALA A 1 280 ? 10.934 -3.037 15.833 1.00 88.50 280 ALA A O 1
ATOM 2224 N N . CYS A 1 281 ? 9.129 -1.978 16.649 1.00 85.44 281 CYS A N 1
ATOM 2225 C CA . CYS A 1 281 ? 8.189 -2.454 15.624 1.00 85.44 281 CYS A CA 1
ATOM 2226 C C . CYS A 1 281 ? 8.726 -2.286 14.198 1.00 85.44 281 CYS A C 1
ATOM 2228 O O . CYS A 1 281 ? 8.764 -3.245 13.423 1.00 85.44 281 CYS A O 1
ATOM 2230 N N . ARG A 1 282 ? 9.174 -1.079 13.845 1.00 86.75 282 ARG A N 1
ATOM 2231 C CA . ARG A 1 282 ? 9.682 -0.774 12.504 1.00 86.75 282 ARG A CA 1
ATOM 2232 C C . ARG A 1 282 ? 10.857 -1.676 12.117 1.00 86.75 282 ARG A C 1
ATOM 2234 O O . ARG A 1 282 ? 10.813 -2.340 11.078 1.00 86.75 282 ARG A O 1
ATOM 2241 N N . ALA A 1 283 ? 11.877 -1.733 12.971 1.00 87.62 283 ALA A N 1
ATOM 2242 C CA . ALA A 1 283 ? 13.085 -2.521 12.739 1.00 87.62 283 ALA A CA 1
ATOM 2243 C C . ALA A 1 283 ? 12.798 -4.033 12.707 1.00 87.62 283 ALA A C 1
ATOM 2245 O O . ALA A 1 283 ? 13.393 -4.776 11.921 1.00 87.62 283 ALA A O 1
ATOM 2246 N N . LYS A 1 284 ? 11.861 -4.498 13.544 1.00 89.25 284 LYS A N 1
ATOM 2247 C CA . LYS A 1 284 ? 11.488 -5.912 13.666 1.00 89.25 284 LYS A CA 1
ATOM 2248 C C . LYS A 1 284 ? 10.655 -6.411 12.484 1.00 89.25 284 LYS A C 1
ATOM 2250 O O . LYS A 1 284 ? 10.900 -7.525 12.027 1.00 89.25 284 LYS A O 1
ATOM 2255 N N . TYR A 1 285 ? 9.684 -5.638 11.993 1.00 90.44 285 TYR A N 1
ATOM 2256 C CA . TYR A 1 285 ? 8.732 -6.130 10.984 1.00 90.44 285 TYR A CA 1
ATOM 2257 C C . TYR A 1 285 ? 8.973 -5.572 9.585 1.00 90.44 285 TYR A C 1
ATOM 2259 O O . TYR A 1 285 ? 8.926 -6.330 8.616 1.00 90.44 285 TYR A O 1
ATOM 2267 N N . LEU A 1 286 ? 9.218 -4.267 9.460 1.00 88.38 286 LEU A N 1
ATOM 2268 C CA . LEU A 1 286 ? 9.282 -3.611 8.156 1.00 88.38 286 LEU A CA 1
ATOM 2269 C C . LEU A 1 286 ? 10.688 -3.685 7.556 1.00 88.38 286 LEU A C 1
ATOM 2271 O O . LEU A 1 286 ? 10.858 -4.179 6.442 1.00 88.38 286 LEU A O 1
ATOM 2275 N N . GLU A 1 287 ? 11.706 -3.263 8.307 1.00 87.75 287 GLU A N 1
ATOM 2276 C CA . GLU A 1 287 ? 13.090 -3.173 7.807 1.00 87.75 287 GLU A CA 1
ATOM 2277 C C . GLU A 1 287 ? 13.725 -4.545 7.551 1.00 87.75 287 GLU A C 1
ATOM 2279 O O . GLU A 1 287 ? 14.655 -4.671 6.750 1.00 87.75 287 GLU A O 1
ATOM 2284 N N . GLN A 1 288 ? 13.180 -5.601 8.164 1.00 82.56 288 GLN A N 1
ATOM 2285 C CA . GLN A 1 288 ? 13.540 -6.976 7.824 1.00 82.56 288 GLN A CA 1
ATOM 2286 C C . GLN A 1 288 ? 13.197 -7.307 6.374 1.00 82.56 288 GLN A C 1
ATOM 2288 O O . GLN A 1 288 ? 13.990 -7.980 5.715 1.00 82.56 288 GLN A O 1
ATOM 2293 N N . VAL A 1 289 ? 12.058 -6.819 5.870 1.00 85.06 289 VAL A N 1
ATOM 2294 C CA . VAL A 1 289 ? 11.594 -7.076 4.501 1.00 85.06 289 VAL A CA 1
ATOM 2295 C C . VAL A 1 289 ? 12.143 -6.036 3.550 1.00 85.06 289 VAL A C 1
ATOM 2297 O O . VAL A 1 289 ? 12.796 -6.416 2.590 1.00 85.06 289 VAL A O 1
ATOM 2300 N N . VAL A 1 290 ? 11.920 -4.749 3.818 1.00 86.75 290 VAL A N 1
ATOM 2301 C CA . VAL A 1 290 ? 12.293 -3.643 2.929 1.00 86.75 290 VAL A CA 1
ATOM 2302 C C . VAL A 1 290 ? 13.243 -2.700 3.673 1.00 86.75 290 VAL A C 1
ATOM 2304 O O . VAL A 1 290 ? 12.792 -1.794 4.372 1.00 86.75 290 VAL A O 1
ATOM 2307 N N . PRO A 1 291 ? 14.566 -2.913 3.563 1.00 84.44 291 PRO A N 1
ATOM 2308 C CA . PRO A 1 291 ? 15.544 -2.091 4.258 1.00 84.44 291 PRO A CA 1
ATOM 2309 C C . PRO A 1 291 ? 15.793 -0.758 3.538 1.00 84.44 291 PRO A C 1
ATOM 2311 O O . PRO A 1 291 ? 15.956 -0.711 2.314 1.00 84.44 291 PRO A O 1
ATOM 2314 N N . GLY A 1 292 ? 15.921 0.316 4.322 1.00 82.44 292 GLY A N 1
ATOM 2315 C CA . GLY A 1 292 ? 16.419 1.615 3.864 1.00 82.44 292 GLY A CA 1
ATOM 2316 C C . GLY A 1 292 ? 15.656 2.180 2.663 1.00 82.44 292 GLY A C 1
ATOM 2317 O O . GLY A 1 292 ? 14.448 2.389 2.718 1.00 82.44 292 GLY A O 1
ATOM 2318 N N . ASN A 1 293 ? 16.376 2.443 1.572 1.00 85.06 293 ASN A N 1
ATOM 2319 C CA . ASN A 1 293 ? 15.857 3.061 0.351 1.00 85.06 293 ASN A CA 1
ATOM 2320 C C . ASN A 1 293 ? 15.568 2.059 -0.785 1.00 85.06 293 ASN A C 1
ATOM 2322 O O . ASN A 1 293 ? 15.436 2.492 -1.932 1.00 85.06 293 ASN A O 1
ATOM 2326 N N . TRP A 1 294 ? 15.455 0.752 -0.494 1.00 88.81 294 TRP A N 1
ATOM 2327 C CA . TRP A 1 294 ? 15.231 -0.285 -1.518 1.00 88.81 294 TRP A CA 1
ATOM 2328 C C . TRP A 1 294 ? 14.071 0.063 -2.455 1.00 88.81 294 TRP A C 1
ATOM 2330 O O . TRP A 1 294 ? 14.220 -0.020 -3.670 1.00 88.81 294 TRP A O 1
ATOM 2340 N N . ILE A 1 295 ? 12.937 0.513 -1.906 1.00 90.38 295 ILE A N 1
ATOM 2341 C CA . ILE A 1 295 ? 11.743 0.815 -2.706 1.00 90.38 295 ILE A CA 1
ATOM 2342 C C . ILE A 1 295 ? 12.010 1.904 -3.752 1.00 90.38 295 ILE A C 1
ATOM 2344 O O . ILE A 1 295 ? 11.660 1.733 -4.915 1.00 90.38 295 ILE A O 1
ATOM 2348 N N . SER A 1 296 ? 12.706 2.978 -3.373 1.00 89.19 296 SER A N 1
ATOM 2349 C CA . SER A 1 296 ? 13.044 4.074 -4.286 1.00 89.19 296 SER A CA 1
ATOM 2350 C C . SER A 1 296 ? 14.067 3.641 -5.339 1.00 89.19 296 SER A C 1
ATOM 2352 O O . SER A 1 296 ? 13.989 4.060 -6.489 1.00 89.19 296 SER A O 1
ATOM 2354 N N . GLN A 1 297 ? 15.012 2.770 -4.973 1.00 86.94 297 GLN A N 1
ATOM 2355 C CA . GLN A 1 297 ? 15.960 2.192 -5.930 1.00 86.94 297 GLN A CA 1
ATOM 2356 C C . GLN A 1 297 ? 15.253 1.285 -6.940 1.00 86.94 297 GLN A C 1
ATOM 2358 O O . GLN A 1 297 ? 15.559 1.342 -8.130 1.00 86.94 297 GLN A O 1
ATOM 2363 N N . LYS A 1 298 ? 14.284 0.485 -6.484 1.00 89.75 298 LYS A N 1
ATOM 2364 C CA . LYS A 1 298 ? 13.515 -0.411 -7.348 1.00 89.75 298 LYS A CA 1
ATOM 2365 C C . LYS A 1 298 ? 12.612 0.356 -8.308 1.00 89.75 298 LYS A C 1
ATOM 2367 O O . LYS A 1 298 ? 12.548 0.011 -9.483 1.00 89.75 298 LYS A O 1
ATOM 2372 N N . GLU A 1 299 ? 11.981 1.432 -7.849 1.00 90.69 299 GLU A N 1
ATOM 2373 C CA . GLU A 1 299 ? 11.226 2.335 -8.724 1.00 90.69 299 GLU A CA 1
ATOM 2374 C C . GLU A 1 299 ? 12.118 2.992 -9.780 1.00 90.69 299 GLU A C 1
ATOM 2376 O O . GLU A 1 299 ? 11.731 3.061 -10.945 1.00 90.69 299 GLU A O 1
ATOM 2381 N N . ALA A 1 300 ? 13.330 3.419 -9.410 1.00 89.56 300 ALA A N 1
ATOM 2382 C CA . ALA A 1 300 ? 14.291 3.968 -10.363 1.00 89.56 300 ALA A CA 1
ATOM 2383 C C . ALA A 1 300 ? 14.735 2.922 -11.405 1.00 89.56 300 ALA A C 1
ATOM 2385 O O . ALA A 1 300 ? 14.844 3.249 -12.588 1.00 89.56 300 ALA A O 1
ATOM 2386 N N . GLU A 1 301 ? 14.939 1.665 -10.995 1.00 88.75 301 GLU A N 1
ATOM 2387 C CA . GLU A 1 301 ? 15.238 0.549 -11.902 1.00 88.75 301 GLU A CA 1
ATOM 2388 C C . GLU A 1 301 ? 14.094 0.322 -12.901 1.00 88.75 301 GLU A C 1
ATOM 2390 O O . GLU A 1 301 ? 14.328 0.270 -14.112 1.00 88.75 301 GLU A O 1
ATOM 2395 N N . VAL A 1 302 ? 12.852 0.240 -12.409 1.00 90.19 302 VAL A N 1
ATOM 2396 C CA . VAL A 1 302 ? 11.661 0.066 -13.254 1.00 90.19 302 VAL A CA 1
ATOM 2397 C C . VAL A 1 302 ? 11.519 1.240 -14.217 1.00 90.19 302 VAL A C 1
ATOM 2399 O O . VAL A 1 302 ? 11.426 1.013 -15.418 1.00 90.19 302 VAL A O 1
ATOM 2402 N N . ALA A 1 303 ? 11.610 2.484 -13.738 1.00 89.81 303 ALA A N 1
ATOM 2403 C CA . ALA A 1 303 ? 11.537 3.678 -14.578 1.00 89.81 303 ALA A CA 1
ATOM 2404 C C . ALA A 1 303 ? 12.625 3.700 -15.668 1.00 89.81 303 ALA A C 1
ATOM 2406 O O . ALA A 1 303 ? 12.372 4.118 -16.803 1.00 89.81 303 ALA A O 1
ATOM 2407 N N . GLN A 1 304 ? 13.828 3.209 -15.357 1.00 88.94 304 GLN A N 1
ATOM 2408 C CA . GLN A 1 304 ? 14.914 3.101 -16.325 1.00 88.94 304 GLN A CA 1
ATOM 2409 C C . GLN A 1 304 ? 14.607 2.068 -17.417 1.00 88.94 304 GLN A C 1
ATOM 2411 O O . GLN A 1 304 ? 14.787 2.364 -18.601 1.00 88.94 304 GLN A O 1
ATOM 2416 N N . LEU A 1 305 ? 14.097 0.889 -17.045 1.00 89.12 305 LEU A N 1
ATOM 2417 C CA . LEU A 1 305 ? 13.631 -0.122 -18.000 1.00 89.12 305 LEU A CA 1
ATOM 2418 C C . LEU A 1 305 ? 12.465 0.402 -18.850 1.00 89.12 305 LEU A C 1
ATOM 2420 O O . LEU A 1 305 ? 12.429 0.163 -20.060 1.00 89.12 305 LEU A O 1
ATOM 2424 N N . THR A 1 306 ? 11.553 1.174 -18.251 1.00 90.44 306 THR A N 1
ATOM 2425 C CA . THR A 1 306 ? 10.458 1.854 -18.953 1.00 90.44 306 THR A CA 1
ATOM 2426 C C . THR A 1 306 ? 10.985 2.803 -20.017 1.00 90.44 306 THR A C 1
ATOM 2428 O O . THR A 1 306 ? 10.532 2.760 -21.162 1.00 90.44 306 THR A O 1
ATOM 2431 N N . SER A 1 307 ? 11.968 3.631 -19.666 1.00 90.69 307 SER A N 1
ATOM 2432 C CA . SER A 1 307 ? 12.612 4.554 -20.601 1.00 90.69 307 SER A CA 1
ATOM 2433 C C . SER A 1 307 ? 13.281 3.808 -21.760 1.00 90.69 307 SER A C 1
ATOM 2435 O O . SER A 1 307 ? 13.003 4.097 -22.925 1.00 90.69 307 SER A O 1
ATOM 2437 N N . PHE A 1 308 ? 14.060 2.762 -21.466 1.00 90.25 308 PHE A N 1
ATOM 2438 C CA . PHE A 1 308 ? 14.699 1.945 -22.501 1.00 90.25 308 PHE A CA 1
ATOM 2439 C C . PHE A 1 308 ? 13.690 1.287 -23.438 1.00 90.25 308 PHE A C 1
ATOM 2441 O O . PHE A 1 308 ? 13.857 1.340 -24.656 1.00 90.25 308 PHE A O 1
ATOM 2448 N N . SER A 1 309 ? 12.607 0.723 -22.899 1.00 89.06 309 SER A N 1
ATOM 2449 C CA . SER A 1 309 ? 11.576 0.113 -23.735 1.00 89.06 309 SER A CA 1
ATOM 2450 C C . SER A 1 309 ? 10.862 1.127 -24.632 1.00 89.06 309 SER A C 1
ATOM 2452 O O . SER A 1 309 ? 10.392 0.723 -25.695 1.00 89.06 309 SER A O 1
ATOM 2454 N N . LYS A 1 310 ? 10.743 2.398 -24.225 1.00 90.94 310 LYS A N 1
ATOM 2455 C CA . LYS A 1 310 ? 10.161 3.459 -25.062 1.00 90.94 310 LYS A CA 1
ATOM 2456 C C . LYS A 1 310 ? 11.096 3.835 -26.213 1.00 90.94 310 LYS A C 1
ATOM 2458 O O . LYS A 1 310 ? 10.633 3.932 -27.348 1.00 90.94 310 LYS A O 1
ATOM 2463 N N . SER A 1 311 ? 12.395 3.994 -25.945 1.00 90.44 311 SER A N 1
ATOM 2464 C CA . SER A 1 311 ? 13.394 4.297 -26.983 1.00 90.44 311 SER A CA 1
ATOM 2465 C C . SER A 1 311 ? 13.550 3.162 -27.999 1.00 90.44 311 SER A C 1
ATOM 2467 O O . SER A 1 311 ? 13.765 3.417 -29.180 1.00 90.44 311 SER A O 1
ATOM 2469 N N . LEU A 1 312 ? 13.388 1.912 -27.556 1.00 89.94 312 LEU A N 1
ATOM 2470 C CA . LEU A 1 312 ? 13.565 0.700 -28.364 1.00 89.94 312 LEU A CA 1
ATOM 2471 C C . LEU A 1 312 ? 12.231 0.090 -28.821 1.00 89.94 312 LEU A C 1
ATOM 2473 O O . LEU A 1 312 ? 12.138 -1.116 -29.023 1.00 89.94 312 LEU A O 1
ATOM 2477 N N . LYS A 1 313 ? 11.175 0.897 -28.969 1.00 88.31 313 LYS A N 1
ATOM 2478 C CA . LYS A 1 313 ? 9.822 0.414 -29.310 1.00 88.31 313 LYS A CA 1
ATOM 2479 C C . LYS A 1 313 ? 9.745 -0.402 -30.611 1.00 88.31 313 LYS A C 1
ATOM 2481 O O . LYS A 1 313 ? 8.882 -1.265 -30.720 1.00 88.31 313 LYS A O 1
ATOM 2486 N N . ASP A 1 314 ? 10.642 -0.129 -31.560 1.00 88.12 314 ASP A N 1
ATOM 2487 C CA . ASP A 1 314 ? 10.692 -0.780 -32.875 1.00 88.12 314 ASP A CA 1
ATOM 2488 C C . ASP A 1 314 ? 11.592 -2.036 -32.871 1.00 88.12 314 ASP A C 1
ATOM 2490 O O . ASP A 1 314 ? 11.770 -2.687 -33.898 1.00 88.12 314 ASP A O 1
ATOM 2494 N N . PHE A 1 315 ? 12.177 -2.383 -31.718 1.00 91.00 315 PHE A N 1
ATOM 2495 C CA . PHE A 1 315 ? 13.027 -3.559 -31.553 1.00 91.00 315 PHE A CA 1
ATOM 2496 C C . PHE A 1 315 ? 12.180 -4.759 -31.123 1.00 91.00 315 PHE A C 1
ATOM 2498 O O . PHE A 1 315 ? 11.264 -4.650 -30.305 1.00 91.00 315 PHE A O 1
ATOM 2505 N N . THR A 1 316 ? 12.538 -5.942 -31.618 1.00 90.56 316 THR A N 1
ATOM 2506 C CA . THR A 1 316 ? 11.907 -7.196 -31.196 1.00 90.56 316 THR A CA 1
ATOM 2507 C C . THR A 1 316 ? 12.518 -7.668 -29.879 1.00 90.56 316 THR A C 1
ATOM 2509 O O . THR A 1 316 ? 13.730 -7.864 -29.784 1.00 90.56 316 THR A O 1
ATOM 2512 N N . PHE A 1 317 ? 11.683 -7.862 -28.856 1.00 88.38 317 PHE A N 1
ATOM 2513 C CA . PHE A 1 317 ? 12.125 -8.341 -27.547 1.00 88.38 317 PHE A CA 1
ATOM 2514 C C . PHE A 1 317 ? 12.089 -9.870 -27.460 1.00 88.38 317 PHE A C 1
ATOM 2516 O O . PHE A 1 317 ? 11.057 -10.486 -27.730 1.00 88.38 317 PHE A O 1
ATOM 2523 N N . PHE A 1 318 ? 13.186 -10.474 -27.004 1.00 86.81 318 PHE A N 1
ATOM 2524 C CA . PHE A 1 318 ? 13.282 -11.903 -26.719 1.00 86.81 318 PHE A CA 1
ATOM 2525 C C . PHE A 1 318 ? 13.525 -12.150 -25.224 1.00 86.81 318 PHE A C 1
ATOM 2527 O O . PHE A 1 318 ? 14.450 -11.580 -24.642 1.00 86.81 318 PHE A O 1
ATOM 2534 N N . PRO A 1 319 ? 12.759 -13.056 -24.591 1.00 77.56 319 PRO A N 1
ATOM 2535 C CA . PRO A 1 319 ? 12.872 -13.312 -23.156 1.00 77.56 319 PRO A CA 1
ATOM 2536 C C . PRO A 1 319 ? 14.130 -14.107 -22.767 1.00 77.56 319 PRO A C 1
ATOM 2538 O O . PRO A 1 319 ? 14.433 -14.215 -21.584 1.00 77.56 319 PRO A O 1
ATOM 2541 N N . SER A 1 320 ? 14.839 -14.707 -23.731 1.00 80.38 320 SER A N 1
ATOM 2542 C CA . SER A 1 320 ? 16.078 -15.454 -23.491 1.00 80.38 320 SER A CA 1
ATOM 2543 C C . SER A 1 320 ? 16.925 -15.586 -24.756 1.00 80.38 320 SER A C 1
ATOM 2545 O O . SER A 1 320 ? 16.401 -15.552 -25.874 1.00 80.38 320 SER A O 1
ATOM 2547 N N . LEU A 1 321 ? 18.226 -15.847 -24.580 1.00 84.31 321 LEU A N 1
ATOM 2548 C CA . LEU A 1 321 ? 19.141 -16.155 -25.686 1.00 84.31 321 LEU A CA 1
ATOM 2549 C C . LEU A 1 321 ? 18.667 -17.361 -26.515 1.00 84.31 321 LEU A C 1
ATOM 2551 O O . LEU A 1 321 ? 18.772 -17.356 -27.734 1.00 84.31 321 LEU A O 1
ATOM 2555 N N . SER A 1 322 ? 18.081 -18.384 -25.884 1.00 85.62 322 SER A N 1
ATOM 2556 C CA . SER A 1 322 ? 17.548 -19.550 -26.606 1.00 85.62 322 SER A CA 1
ATOM 2557 C C . SER A 1 322 ? 16.398 -19.190 -27.551 1.00 85.62 322 SER A C 1
ATOM 2559 O O . SER A 1 322 ? 16.274 -19.779 -28.623 1.00 85.62 322 SER A O 1
ATOM 2561 N N . ALA A 1 323 ? 15.542 -18.236 -27.166 1.00 86.44 323 ALA A N 1
ATOM 2562 C CA . ALA A 1 323 ? 14.463 -17.760 -28.027 1.00 86.44 323 ALA A CA 1
ATOM 2563 C C . ALA A 1 323 ? 15.005 -16.965 -29.224 1.00 86.44 323 ALA A C 1
ATOM 2565 O O . ALA A 1 323 ? 14.539 -17.162 -30.347 1.00 86.44 323 ALA A O 1
ATOM 2566 N N . LEU A 1 324 ? 16.025 -16.134 -28.994 1.00 88.94 324 LEU A N 1
ATOM 2567 C CA . LEU A 1 324 ? 16.721 -15.419 -30.060 1.0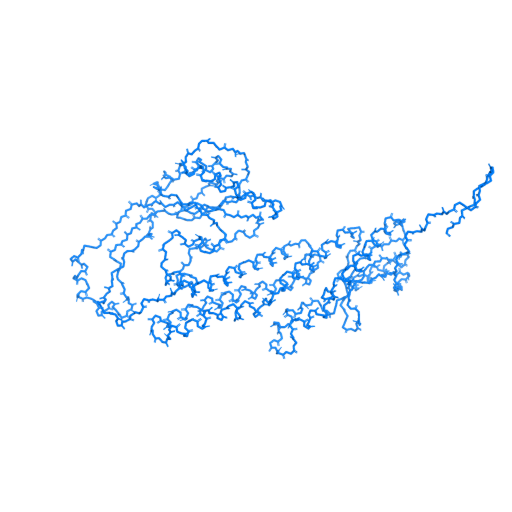0 88.94 324 LEU A CA 1
ATOM 2568 C C . LEU A 1 324 ? 17.434 -16.388 -31.016 1.00 88.94 324 LEU A C 1
ATOM 2570 O O . LEU A 1 324 ? 17.217 -16.314 -32.221 1.00 88.94 324 LEU A O 1
ATOM 2574 N N . ASN A 1 325 ? 18.209 -17.344 -30.495 1.00 88.25 325 ASN A N 1
ATOM 2575 C CA . ASN A 1 325 ? 18.983 -18.291 -31.304 1.00 88.25 325 ASN A CA 1
ATOM 2576 C C . ASN A 1 325 ? 18.107 -19.107 -32.258 1.00 88.25 325 ASN A C 1
ATOM 2578 O O . ASN A 1 325 ? 18.501 -19.320 -33.399 1.00 88.25 325 ASN A O 1
ATOM 2582 N N . ARG A 1 326 ? 16.900 -19.516 -31.840 1.00 88.38 326 ARG A N 1
ATOM 2583 C CA . ARG A 1 326 ? 15.945 -20.185 -32.743 1.00 88.38 326 ARG A CA 1
ATOM 2584 C C . ARG A 1 326 ? 15.548 -19.308 -33.932 1.00 88.38 326 ARG A C 1
ATOM 2586 O O . ARG A 1 326 ? 15.373 -19.822 -35.030 1.00 88.38 326 ARG A O 1
ATOM 2593 N N . THR A 1 327 ? 15.419 -18.003 -33.709 1.00 89.25 327 THR A N 1
ATOM 2594 C CA . THR A 1 327 ? 15.075 -17.033 -34.757 1.00 89.25 327 THR A CA 1
ATOM 2595 C C . THR A 1 327 ? 16.256 -16.825 -35.700 1.00 89.25 327 THR A C 1
ATOM 2597 O O . THR A 1 327 ? 16.095 -16.954 -36.908 1.00 89.25 327 THR A O 1
ATOM 2600 N N . ILE A 1 328 ? 17.457 -16.619 -35.153 1.00 88.38 328 ILE A N 1
ATOM 2601 C CA . ILE A 1 328 ? 18.691 -16.462 -35.939 1.00 88.38 328 ILE A CA 1
ATOM 2602 C C . ILE A 1 328 ? 18.955 -17.701 -36.808 1.00 88.38 328 ILE A C 1
ATOM 2604 O O . ILE A 1 328 ? 19.272 -17.583 -37.983 1.00 88.38 328 ILE A O 1
ATOM 2608 N N . GLN A 1 329 ? 18.781 -18.905 -36.257 1.00 88.19 329 GLN A N 1
ATOM 2609 C CA . GLN A 1 329 ? 18.978 -20.155 -37.001 1.00 88.19 329 GLN A CA 1
ATOM 2610 C C . GLN A 1 329 ? 17.975 -20.348 -38.144 1.00 88.19 329 GLN A C 1
ATOM 2612 O O . GLN A 1 329 ? 18.283 -21.048 -39.106 1.00 88.19 329 GLN A O 1
ATOM 2617 N N . SER A 1 330 ? 16.780 -19.759 -38.040 1.00 87.31 330 SER A N 1
ATOM 2618 C CA . SER A 1 330 ? 15.762 -19.843 -39.091 1.00 87.31 330 SER A CA 1
ATOM 2619 C C . SER A 1 330 ? 16.050 -18.933 -40.286 1.00 87.31 330 SER A C 1
ATOM 2621 O O . SER A 1 330 ? 15.598 -19.232 -41.389 1.00 87.31 330 SER A O 1
ATOM 2623 N N . ASP A 1 331 ? 16.830 -17.868 -40.084 1.00 86.19 331 ASP A N 1
ATOM 2624 C CA . ASP A 1 331 ? 17.233 -16.939 -41.134 1.00 86.19 331 ASP A CA 1
ATOM 2625 C C . ASP A 1 331 ? 18.646 -16.394 -40.886 1.00 86.19 331 ASP A C 1
ATOM 2627 O O . ASP A 1 331 ? 18.855 -15.342 -40.286 1.00 86.19 331 ASP A O 1
ATOM 2631 N N . LEU A 1 332 ? 19.636 -17.124 -41.398 1.00 85.56 332 LEU A N 1
ATOM 2632 C CA . LEU A 1 332 ? 21.044 -16.737 -41.302 1.00 85.56 332 LEU A CA 1
ATOM 2633 C C . LEU A 1 332 ? 21.416 -15.586 -42.248 1.00 85.56 332 LEU A C 1
ATOM 2635 O O . LEU A 1 332 ? 22.522 -15.061 -42.140 1.00 85.56 332 LEU A O 1
ATOM 2639 N N . SER A 1 333 ? 20.541 -15.223 -43.192 1.00 83.06 333 SER A N 1
ATOM 2640 C CA . SER A 1 333 ? 20.827 -14.179 -44.183 1.00 83.06 333 SER A CA 1
ATOM 2641 C C . SER A 1 333 ? 20.601 -12.767 -43.642 1.00 83.06 333 SER A C 1
ATOM 2643 O O . SER A 1 333 ? 21.202 -11.819 -44.146 1.00 83.06 333 SER A O 1
ATOM 2645 N N . THR A 1 334 ? 19.797 -12.641 -42.586 1.00 86.19 334 THR A N 1
ATOM 2646 C CA . THR A 1 334 ? 19.506 -11.377 -41.908 1.00 86.19 334 THR A CA 1
ATOM 2647 C C . THR A 1 334 ? 20.585 -11.033 -40.877 1.00 86.19 334 THR A C 1
ATOM 2649 O O . THR A 1 334 ? 20.967 -11.864 -40.051 1.00 86.19 334 THR A O 1
ATOM 2652 N N . THR A 1 335 ? 21.040 -9.776 -40.863 1.00 87.88 335 THR A N 1
ATOM 2653 C CA . THR A 1 335 ? 21.895 -9.257 -39.784 1.00 87.88 335 THR A CA 1
ATOM 2654 C C . THR A 1 335 ? 21.028 -8.859 -38.590 1.00 87.88 335 THR A C 1
ATOM 2656 O O . THR A 1 335 ? 20.149 -8.002 -38.703 1.00 87.88 335 THR A O 1
ATOM 2659 N N . TYR A 1 336 ? 21.303 -9.419 -37.410 1.00 89.31 336 TYR A N 1
ATOM 2660 C CA . TYR A 1 336 ? 20.617 -9.024 -36.175 1.00 89.31 336 TYR A CA 1
ATOM 2661 C C . TYR A 1 336 ? 21.481 -8.035 -35.400 1.00 89.31 336 TYR A C 1
ATOM 2663 O O . TYR A 1 336 ? 22.633 -8.319 -35.091 1.00 89.31 336 TYR A O 1
ATOM 2671 N N . CYS A 1 337 ? 20.945 -6.871 -35.052 1.00 90.00 337 CYS A N 1
ATOM 2672 C CA . CYS A 1 337 ? 21.671 -5.828 -34.329 1.00 90.00 337 CYS A CA 1
ATOM 2673 C C . CYS A 1 337 ? 20.885 -5.427 -33.089 1.00 90.00 337 CYS A C 1
ATOM 2675 O O . CYS A 1 337 ? 19.685 -5.182 -33.167 1.00 90.00 337 CYS A O 1
ATOM 2677 N N . GLY A 1 338 ? 21.516 -5.370 -31.924 1.00 89.44 338 GLY A N 1
ATOM 2678 C CA . GLY A 1 338 ? 2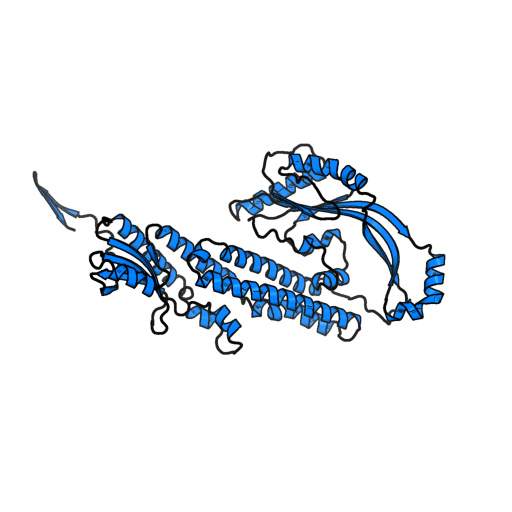0.721 -5.244 -30.719 1.00 89.44 338 GLY A CA 1
ATOM 2679 C C . GLY A 1 338 ? 21.468 -5.001 -29.435 1.00 89.44 338 GLY A C 1
ATOM 2680 O O . GLY A 1 338 ? 22.685 -4.832 -29.397 1.00 89.44 338 GLY A O 1
ATOM 2681 N N . LEU A 1 339 ? 20.680 -4.993 -28.370 1.00 90.69 339 LEU A N 1
ATOM 2682 C CA . LEU A 1 339 ? 21.152 -4.816 -27.011 1.00 90.69 339 LEU A CA 1
ATOM 2683 C C . LEU A 1 339 ? 20.934 -6.101 -26.219 1.00 90.69 339 LEU A C 1
ATOM 2685 O O . LEU A 1 339 ? 19.843 -6.673 -26.198 1.00 90.69 339 LEU A O 1
ATOM 2689 N N . GLU A 1 340 ? 21.996 -6.524 -25.555 1.00 89.00 340 GLU A N 1
ATOM 2690 C CA . GLU A 1 340 ? 22.037 -7.650 -24.638 1.00 89.00 340 GLU A CA 1
ATOM 2691 C C . GLU A 1 340 ? 22.045 -7.103 -23.209 1.00 89.00 340 GLU A C 1
ATOM 2693 O O . GLU A 1 340 ? 22.959 -6.368 -22.823 1.00 89.00 340 GLU A O 1
ATOM 2698 N N . LEU A 1 341 ? 21.017 -7.439 -22.430 1.00 86.31 341 LEU A N 1
ATOM 2699 C CA . LEU A 1 341 ? 20.961 -7.124 -21.007 1.00 86.31 341 LEU A CA 1
ATOM 2700 C C . LEU A 1 341 ? 21.458 -8.330 -20.203 1.00 86.31 341 LEU A C 1
ATOM 2702 O O . LEU A 1 341 ? 20.725 -9.304 -20.019 1.00 86.31 341 LEU A O 1
ATOM 2706 N N . ASN A 1 342 ? 22.692 -8.232 -19.713 1.00 81.31 342 ASN A N 1
ATOM 2707 C CA . ASN A 1 342 ? 23.334 -9.233 -18.870 1.00 81.31 342 ASN A CA 1
ATOM 2708 C C . ASN A 1 342 ? 23.008 -8.978 -17.406 1.00 81.31 342 ASN A C 1
ATOM 2710 O O . ASN A 1 342 ? 23.343 -7.922 -16.855 1.00 81.31 342 ASN A O 1
ATOM 2714 N N . VAL A 1 343 ? 22.387 -9.963 -16.763 1.00 75.75 343 VAL A N 1
ATOM 2715 C CA . VAL A 1 343 ? 22.035 -9.878 -15.347 1.00 75.75 343 VAL A CA 1
ATOM 2716 C C . VAL A 1 343 ? 22.572 -11.095 -14.611 1.00 75.75 343 VAL A C 1
ATOM 2718 O O . VAL A 1 343 ? 22.232 -12.227 -14.941 1.00 75.75 343 VAL A O 1
ATOM 2721 N N . SER A 1 344 ? 23.372 -10.835 -13.574 1.00 68.38 344 SER A N 1
ATOM 2722 C CA . SER A 1 344 ? 23.976 -11.844 -12.689 1.00 68.38 344 SER A CA 1
ATOM 2723 C C . SER A 1 344 ? 22.965 -12.790 -12.054 1.00 68.38 344 SER A C 1
ATOM 2725 O O . SER A 1 344 ? 23.298 -13.910 -11.690 1.00 68.38 344 SER A O 1
ATOM 2727 N N . SER A 1 345 ? 21.735 -12.331 -11.848 1.00 72.44 345 SER A N 1
ATOM 2728 C CA . SER A 1 345 ? 20.656 -13.143 -11.311 1.00 72.44 345 SER A CA 1
ATOM 2729 C C . SER A 1 345 ? 19.309 -12.536 -11.666 1.00 72.44 345 SER A C 1
ATOM 2731 O O . SER A 1 345 ? 19.057 -11.361 -11.412 1.00 72.44 345 SER A O 1
ATOM 2733 N N . PHE A 1 346 ? 18.401 -13.379 -12.149 1.00 74.62 346 PHE A N 1
ATOM 2734 C CA . PHE A 1 346 ? 16.992 -13.038 -12.351 1.00 74.62 346 PHE A CA 1
ATOM 2735 C C . PHE A 1 346 ? 16.211 -12.849 -11.037 1.00 74.62 346 PHE A C 1
ATOM 2737 O O . PHE A 1 346 ? 15.004 -12.655 -11.061 1.00 74.62 346 PHE A O 1
ATOM 2744 N N . THR A 1 347 ? 16.864 -12.996 -9.887 1.00 80.12 347 THR A N 1
ATOM 2745 C CA . THR A 1 347 ? 16.285 -12.757 -8.562 1.00 80.12 347 THR A CA 1
ATOM 2746 C C . THR A 1 347 ? 16.967 -11.575 -7.898 1.00 80.12 347 THR A C 1
ATOM 2748 O O . THR A 1 347 ? 18.196 -11.574 -7.750 1.00 80.12 347 THR A O 1
ATOM 2751 N N . ASP A 1 348 ? 16.161 -10.625 -7.442 1.00 82.94 348 ASP A N 1
ATOM 2752 C CA . ASP A 1 348 ? 16.581 -9.427 -6.734 1.00 82.94 348 ASP A CA 1
ATOM 2753 C C . ASP A 1 348 ? 17.458 -9.781 -5.516 1.00 82.94 348 ASP A C 1
ATOM 2755 O O . ASP A 1 348 ? 17.125 -10.693 -4.746 1.00 82.94 348 ASP A O 1
ATOM 2759 N N . PRO A 1 349 ? 18.571 -9.057 -5.304 1.00 79.12 349 PRO A N 1
ATOM 2760 C CA . PRO A 1 349 ? 19.384 -9.097 -4.091 1.00 79.12 349 PRO A CA 1
ATOM 2761 C C . PRO A 1 349 ? 18.615 -9.263 -2.777 1.00 79.12 349 PRO A C 1
ATOM 2763 O O . PRO A 1 349 ? 18.996 -10.070 -1.920 1.00 79.12 349 PRO A O 1
ATOM 2766 N N . LEU A 1 350 ? 17.535 -8.501 -2.610 1.00 83.12 350 LEU A N 1
ATOM 2767 C CA . LEU A 1 350 ? 16.710 -8.518 -1.416 1.00 83.12 350 LEU A CA 1
ATOM 2768 C C . LEU A 1 350 ? 15.930 -9.827 -1.303 1.00 83.12 350 LEU A C 1
ATOM 2770 O O . LEU A 1 350 ? 15.944 -10.455 -0.245 1.00 83.12 350 LEU A O 1
ATOM 2774 N N . VAL A 1 351 ? 15.316 -10.280 -2.395 1.00 84.62 351 VAL A N 1
ATOM 2775 C CA . VAL A 1 351 ? 14.573 -11.546 -2.443 1.00 84.62 351 VAL A CA 1
ATOM 2776 C C . VAL A 1 351 ? 15.501 -12.731 -2.167 1.00 84.62 351 VAL A C 1
ATOM 2778 O O . VAL A 1 351 ? 15.159 -13.618 -1.386 1.00 84.62 351 VAL A O 1
ATOM 2781 N N . GLN A 1 352 ? 16.721 -12.728 -2.713 1.00 79.94 352 GLN A N 1
ATOM 2782 C CA . GLN A 1 352 ? 17.720 -13.757 -2.400 1.00 79.94 352 GLN A CA 1
ATOM 2783 C C . GLN A 1 352 ? 18.081 -13.788 -0.911 1.00 79.94 352 GLN A C 1
ATOM 2785 O O . GLN A 1 352 ? 18.201 -14.870 -0.333 1.00 79.94 352 GLN A O 1
ATOM 2790 N N . ARG A 1 353 ? 18.269 -12.614 -0.291 1.00 80.62 353 ARG A N 1
ATOM 2791 C CA . ARG A 1 353 ? 18.554 -12.492 1.147 1.00 80.62 353 ARG A CA 1
ATOM 2792 C C . ARG A 1 353 ? 17.410 -13.070 1.978 1.00 80.62 353 ARG A C 1
ATOM 2794 O O . ARG A 1 353 ? 17.667 -13.842 2.897 1.00 80.62 353 ARG A O 1
ATOM 2801 N N . LEU A 1 354 ? 16.172 -12.729 1.623 1.00 81.44 354 LEU A N 1
ATOM 2802 C CA . LEU A 1 354 ? 14.963 -13.165 2.324 1.00 81.44 354 LEU A CA 1
ATOM 2803 C C . LEU A 1 354 ? 14.723 -14.676 2.185 1.00 81.44 354 LEU A C 1
ATOM 2805 O O . LEU A 1 354 ? 14.354 -15.322 3.158 1.00 81.44 354 LEU A O 1
ATOM 2809 N N . ASN A 1 355 ? 15.009 -15.261 1.019 1.00 77.06 355 ASN A N 1
ATOM 2810 C CA . ASN A 1 355 ? 14.848 -16.701 0.792 1.00 77.06 355 ASN A CA 1
ATOM 2811 C C . ASN A 1 355 ? 15.920 -17.557 1.478 1.00 77.06 355 ASN A C 1
ATOM 2813 O O . ASN A 1 355 ? 15.666 -18.712 1.817 1.00 77.06 355 ASN A O 1
ATOM 2817 N N . ARG A 1 356 ? 17.145 -17.042 1.650 1.00 66.25 356 ARG A N 1
ATOM 2818 C CA . ARG A 1 356 ? 18.272 -17.869 2.106 1.00 66.25 356 ARG A CA 1
ATOM 2819 C C . ARG A 1 356 ? 18.290 -18.150 3.608 1.00 66.25 356 ARG A C 1
ATOM 2821 O O . ARG A 1 356 ? 19.039 -19.046 3.987 1.00 66.25 356 ARG A O 1
ATOM 2828 N N . ASN A 1 357 ? 17.529 -17.441 4.453 1.00 52.97 357 ASN A N 1
ATOM 2829 C CA . ASN A 1 357 ? 17.562 -17.582 5.926 1.00 52.97 357 ASN A CA 1
ATOM 2830 C C . ASN A 1 357 ? 18.993 -17.717 6.510 1.00 52.97 357 ASN A C 1
ATOM 2832 O O . ASN A 1 357 ? 19.201 -18.357 7.538 1.00 52.97 357 ASN A O 1
ATOM 2836 N N . ARG A 1 358 ? 20.012 -17.163 5.835 1.00 43.22 358 ARG A N 1
ATOM 2837 C CA . ARG A 1 358 ? 21.425 -17.289 6.209 1.00 43.22 358 ARG A CA 1
ATOM 2838 C C . ARG A 1 358 ? 22.061 -15.900 6.243 1.00 43.22 358 ARG A C 1
ATOM 2840 O O . ARG A 1 358 ? 22.006 -15.196 5.232 1.00 43.22 358 ARG A O 1
ATOM 2847 N N . PRO A 1 359 ? 22.678 -15.506 7.368 1.00 44.06 359 PRO A N 1
ATOM 2848 C CA . PRO A 1 359 ? 23.432 -14.268 7.454 1.00 44.06 359 PRO A CA 1
ATOM 2849 C C . PRO A 1 359 ? 24.716 -14.450 6.643 1.00 44.06 359 PRO A C 1
ATOM 2851 O O . PRO A 1 359 ? 25.433 -15.433 6.821 1.00 44.06 359 PRO A O 1
ATOM 2854 N N . GLY A 1 360 ? 25.007 -13.544 5.716 1.00 51.50 360 GLY A N 1
ATOM 2855 C CA . GLY A 1 360 ? 26.270 -13.639 4.983 1.00 51.50 360 GLY A CA 1
ATOM 2856 C C . GLY A 1 360 ? 26.604 -12.449 4.102 1.00 51.50 360 GLY A C 1
ATOM 2857 O O . GLY A 1 360 ? 27.770 -12.090 4.010 1.00 51.50 360 GLY A O 1
ATOM 2858 N N . LYS A 1 361 ? 25.613 -11.802 3.478 1.00 56.66 361 LYS A N 1
ATOM 2859 C CA . LYS A 1 361 ? 25.841 -10.588 2.681 1.00 56.66 361 LYS A CA 1
ATOM 2860 C C . LYS A 1 361 ? 24.795 -9.529 3.007 1.00 56.66 361 LYS A C 1
ATOM 2862 O O . LYS A 1 361 ? 23.605 -9.842 3.079 1.00 56.66 361 LYS A O 1
ATOM 2867 N N . SER A 1 362 ? 25.247 -8.293 3.227 1.00 66.56 362 SER A N 1
ATOM 2868 C CA . SER A 1 362 ? 24.357 -7.145 3.403 1.00 66.56 362 SER A CA 1
ATOM 2869 C C . SER A 1 362 ? 23.581 -6.889 2.110 1.00 66.56 362 SER A C 1
ATOM 2871 O O . SER A 1 362 ? 24.083 -7.156 1.017 1.00 66.56 362 SER A O 1
ATOM 2873 N N . TYR A 1 363 ? 22.374 -6.325 2.217 1.00 69.00 363 TYR A N 1
ATOM 2874 C CA . TYR A 1 363 ? 21.618 -5.865 1.049 1.00 69.00 363 TYR A CA 1
ATOM 2875 C C . TYR A 1 363 ? 22.466 -4.931 0.163 1.00 69.00 363 TYR A C 1
ATOM 2877 O O . TYR A 1 363 ? 22.488 -5.099 -1.054 1.00 69.00 363 TYR A O 1
ATOM 2885 N N . ALA A 1 364 ? 23.245 -4.031 0.774 1.00 69.94 364 ALA A N 1
ATOM 2886 C CA . ALA A 1 364 ? 24.129 -3.113 0.058 1.00 69.94 364 ALA A CA 1
ATOM 2887 C C . ALA A 1 364 ? 25.197 -3.837 -0.784 1.00 69.94 364 ALA A C 1
ATOM 2889 O O . ALA A 1 364 ? 25.508 -3.407 -1.893 1.00 69.94 364 ALA A O 1
ATOM 2890 N N . ASP A 1 365 ? 25.736 -4.954 -0.293 1.00 67.00 365 ASP A N 1
ATOM 2891 C CA . ASP A 1 365 ? 26.748 -5.730 -1.018 1.00 67.00 365 ASP A CA 1
ATOM 2892 C C . ASP A 1 365 ? 26.133 -6.514 -2.176 1.00 67.00 365 ASP A C 1
ATOM 2894 O O . ASP A 1 365 ? 26.740 -6.655 -3.237 1.00 67.00 365 ASP A O 1
ATOM 2898 N N . CYS A 1 366 ? 24.911 -7.014 -1.999 1.00 66.62 366 CYS A N 1
ATOM 2899 C CA . CYS A 1 366 ? 24.185 -7.677 -3.073 1.00 66.62 366 CYS A CA 1
ATOM 2900 C C . CYS A 1 366 ? 23.741 -6.671 -4.154 1.00 66.62 366 CYS A C 1
ATOM 2902 O O . CYS A 1 366 ? 23.812 -6.992 -5.338 1.00 66.62 366 CYS A O 1
ATOM 2904 N N . LEU A 1 367 ? 23.365 -5.444 -3.773 1.00 70.31 367 LEU A N 1
ATOM 2905 C CA . LEU A 1 367 ? 22.992 -4.378 -4.707 1.00 70.31 367 LEU A CA 1
ATOM 2906 C C . LEU A 1 367 ? 24.163 -3.940 -5.595 1.00 70.31 367 LEU A C 1
ATOM 2908 O O . LEU A 1 367 ? 23.973 -3.801 -6.800 1.00 70.31 367 LEU A O 1
ATOM 2912 N N . LYS A 1 368 ? 25.376 -3.800 -5.040 1.00 71.38 368 LYS A N 1
ATOM 2913 C CA . LYS A 1 368 ? 26.604 -3.503 -5.813 1.00 71.38 368 LYS A CA 1
ATOM 2914 C C . LYS A 1 368 ? 26.891 -4.515 -6.925 1.00 71.38 368 LYS A C 1
ATOM 2916 O O . LYS A 1 368 ? 27.627 -4.211 -7.847 1.00 71.38 368 LYS A O 1
ATOM 2921 N N . ASN A 1 369 ? 26.348 -5.725 -6.814 1.00 66.19 369 ASN A N 1
ATOM 2922 C CA . ASN A 1 369 ? 26.509 -6.785 -7.806 1.00 66.19 369 ASN A CA 1
ATOM 2923 C C . ASN A 1 369 ? 25.286 -6.923 -8.730 1.00 66.19 369 ASN A C 1
ATOM 2925 O O . ASN A 1 369 ? 25.211 -7.876 -9.505 1.00 66.19 369 ASN A O 1
ATOM 2929 N N . SER A 1 370 ? 24.312 -6.014 -8.642 1.00 74.62 370 SER A N 1
ATOM 2930 C CA . SER A 1 370 ? 23.173 -5.950 -9.562 1.00 74.62 370 SER A CA 1
ATOM 2931 C C . SER A 1 370 ? 23.522 -5.135 -10.810 1.00 74.62 370 SER A C 1
ATOM 2933 O O . SER A 1 370 ? 24.448 -4.328 -10.801 1.00 74.62 370 SER A O 1
ATOM 2935 N N . TRP A 1 371 ? 22.767 -5.319 -11.894 1.00 77.56 371 TRP A N 1
ATOM 2936 C CA . TRP A 1 371 ? 22.966 -4.556 -13.133 1.00 77.56 371 TRP A CA 1
ATOM 2937 C C . TRP A 1 371 ? 22.660 -3.054 -12.971 1.00 77.56 371 TRP A C 1
ATOM 2939 O O . TRP A 1 371 ? 23.222 -2.234 -13.693 1.00 77.56 371 TRP A O 1
ATOM 2949 N N . PHE A 1 372 ? 21.794 -2.693 -12.017 1.00 79.94 372 PHE A N 1
ATOM 2950 C CA . PHE A 1 372 ? 21.367 -1.314 -11.763 1.00 79.94 372 PHE A CA 1
ATOM 2951 C C . PHE A 1 372 ? 22.173 -0.620 -10.647 1.00 79.94 372 PHE A C 1
ATOM 2953 O O . PHE A 1 372 ? 22.302 0.600 -10.630 1.00 79.94 372 PHE A O 1
ATOM 2960 N N . GLY A 1 373 ? 22.760 -1.380 -9.718 1.00 72.44 373 GLY A N 1
ATOM 2961 C CA . GLY A 1 373 ? 23.406 -0.854 -8.508 1.00 72.44 373 GLY A CA 1
ATOM 2962 C C . GLY A 1 373 ? 24.815 -0.276 -8.683 1.00 72.44 373 GLY A C 1
ATOM 2963 O O . GLY A 1 373 ? 25.450 0.069 -7.688 1.00 72.44 373 GLY A O 1
ATOM 2964 N N . ASN A 1 374 ? 25.312 -0.152 -9.913 1.00 68.38 374 ASN A N 1
ATOM 2965 C CA . ASN A 1 374 ? 26.688 0.264 -10.202 1.00 68.38 374 ASN A CA 1
ATOM 2966 C C . ASN A 1 374 ? 26.895 1.794 -10.303 1.00 68.38 374 ASN A C 1
ATOM 2968 O O . ASN A 1 374 ? 27.967 2.253 -10.702 1.00 68.38 374 ASN A O 1
ATOM 2972 N N . GLY A 1 375 ? 25.891 2.589 -9.923 1.00 73.88 375 GLY A N 1
ATOM 2973 C CA . GLY A 1 375 ? 25.971 4.050 -9.837 1.00 73.88 375 GLY A CA 1
ATOM 2974 C C . GLY A 1 375 ? 25.630 4.806 -11.129 1.00 73.88 375 GLY A C 1
ATOM 2975 O O . GLY A 1 375 ? 25.487 4.233 -12.212 1.00 73.88 375 GLY A O 1
ATOM 2976 N N . ASP A 1 376 ? 25.505 6.130 -11.002 1.00 79.19 376 ASP A N 1
ATOM 2977 C CA . ASP A 1 376 ? 24.936 7.010 -12.036 1.00 79.19 376 ASP A CA 1
ATOM 2978 C C . ASP A 1 376 ? 25.729 7.029 -13.349 1.00 79.19 376 ASP A C 1
ATOM 2980 O O . ASP A 1 376 ? 25.149 7.135 -14.430 1.00 79.19 376 ASP A O 1
ATOM 2984 N N . SER A 1 377 ? 27.056 6.887 -13.285 1.00 81.19 377 SER A N 1
ATOM 2985 C CA . SER A 1 377 ? 27.918 6.898 -14.472 1.00 81.19 377 SER A CA 1
ATOM 2986 C C . SER A 1 377 ? 27.634 5.720 -15.405 1.00 81.19 377 SER A C 1
ATOM 2988 O O . SER A 1 377 ? 27.620 5.889 -16.628 1.00 81.19 377 SER A O 1
ATOM 2990 N N . GLN A 1 378 ? 27.358 4.538 -14.851 1.00 82.50 378 GLN A N 1
ATOM 2991 C CA . GLN A 1 378 ? 27.053 3.362 -15.655 1.00 82.50 378 GLN A CA 1
ATOM 2992 C C . GLN A 1 378 ? 25.623 3.406 -16.203 1.00 82.50 378 GLN A C 1
ATOM 2994 O O . GLN A 1 378 ? 25.407 3.069 -17.367 1.00 82.50 378 GLN A O 1
ATOM 2999 N N . ILE A 1 379 ? 24.667 3.916 -15.423 1.00 84.12 379 ILE A N 1
ATOM 3000 C CA . ILE A 1 379 ? 23.303 4.170 -15.907 1.00 84.12 379 ILE A CA 1
ATOM 3001 C C . ILE A 1 379 ? 23.330 5.163 -17.076 1.00 84.12 379 ILE A C 1
ATOM 3003 O O . ILE A 1 379 ? 22.671 4.940 -18.094 1.00 84.12 379 ILE A O 1
ATOM 3007 N N . GLN A 1 380 ? 24.136 6.225 -16.984 1.00 87.44 380 GLN A N 1
ATOM 3008 C CA . GLN A 1 380 ? 24.292 7.185 -18.076 1.00 87.44 380 GLN A CA 1
ATOM 3009 C C . GLN A 1 380 ? 24.932 6.552 -19.318 1.00 87.44 380 GLN A C 1
ATOM 3011 O O . GLN A 1 380 ? 24.506 6.837 -20.437 1.00 87.44 380 GLN A O 1
ATOM 3016 N N . TYR A 1 381 ? 25.913 5.662 -19.143 1.00 88.94 381 TYR A N 1
ATOM 3017 C CA . TYR A 1 381 ? 26.466 4.881 -20.250 1.00 88.94 381 TYR A CA 1
ATOM 3018 C C . TYR A 1 381 ? 25.385 4.037 -20.942 1.00 88.94 381 TYR A C 1
ATOM 3020 O O . TYR A 1 381 ? 25.288 4.069 -22.169 1.00 88.94 381 TYR A O 1
ATOM 3028 N N . TYR A 1 382 ? 24.532 3.344 -20.181 1.00 90.12 382 TYR A N 1
ATOM 3029 C CA . TYR A 1 382 ? 23.435 2.557 -20.749 1.00 90.12 382 TYR A CA 1
ATOM 3030 C C . TYR A 1 382 ? 22.432 3.428 -21.512 1.00 90.12 382 TYR A C 1
ATOM 3032 O O . TYR A 1 382 ? 22.030 3.053 -22.608 1.00 90.12 382 TYR A O 1
ATOM 3040 N N . ARG A 1 383 ? 22.073 4.607 -20.984 1.00 90.81 383 ARG A N 1
ATOM 3041 C CA . ARG A 1 383 ? 21.216 5.583 -21.686 1.00 90.81 383 ARG A CA 1
ATOM 3042 C C . ARG A 1 383 ? 21.806 5.989 -23.030 1.00 90.81 383 ARG A C 1
ATOM 3044 O O . ARG A 1 383 ? 21.153 5.818 -24.053 1.00 90.81 383 ARG A O 1
ATOM 3051 N N . ASN A 1 384 ? 23.068 6.412 -23.033 1.00 90.88 384 ASN A N 1
ATOM 3052 C CA . ASN A 1 384 ? 23.759 6.809 -24.257 1.00 90.88 384 ASN A CA 1
ATOM 3053 C C . ASN A 1 384 ? 23.822 5.660 -25.277 1.00 90.88 384 ASN A C 1
ATOM 3055 O O . ASN A 1 384 ? 23.690 5.890 -26.477 1.00 90.88 384 ASN A O 1
ATOM 3059 N N . LEU A 1 385 ? 24.027 4.425 -24.808 1.00 91.00 385 LEU A N 1
ATOM 3060 C CA . LEU A 1 385 ? 24.063 3.244 -25.665 1.00 91.00 385 LEU A CA 1
ATOM 3061 C C . LEU A 1 385 ? 22.686 2.951 -26.278 1.00 91.00 385 LEU A C 1
ATOM 3063 O O . LEU A 1 385 ? 22.597 2.706 -27.478 1.00 91.00 385 LEU A O 1
ATOM 3067 N N . VAL A 1 386 ? 21.617 3.018 -25.484 1.00 92.88 386 VAL A N 1
ATOM 3068 C CA . VAL A 1 386 ? 20.239 2.838 -25.964 1.00 92.88 386 VAL A CA 1
ATOM 3069 C C . VAL A 1 386 ? 19.878 3.886 -27.009 1.00 92.88 386 VAL A C 1
ATOM 3071 O O . VAL A 1 386 ? 19.379 3.527 -28.075 1.00 92.88 386 VAL A O 1
ATOM 3074 N N . ASP A 1 387 ? 20.186 5.154 -26.746 1.00 91.69 387 ASP A N 1
ATOM 3075 C CA . ASP A 1 387 ? 19.908 6.246 -27.679 1.00 91.69 387 ASP A CA 1
ATOM 3076 C C . ASP A 1 387 ? 20.695 6.081 -28.985 1.00 91.69 387 ASP A C 1
ATOM 3078 O O . ASP A 1 387 ? 20.148 6.284 -30.068 1.00 91.69 387 ASP A O 1
ATOM 3082 N N . LEU A 1 388 ? 21.955 5.638 -28.905 1.00 91.31 388 LEU A N 1
ATOM 3083 C CA . LEU A 1 388 ? 22.782 5.356 -30.077 1.00 91.31 388 LEU A CA 1
ATOM 3084 C C . LEU A 1 388 ? 22.182 4.249 -30.954 1.00 91.31 388 LEU A C 1
ATOM 3086 O O . LEU A 1 388 ? 22.125 4.400 -32.174 1.00 91.31 388 LEU A O 1
ATOM 3090 N N . PHE A 1 389 ? 21.724 3.149 -30.352 1.00 92.00 389 PHE A N 1
ATOM 3091 C CA . PHE A 1 389 ? 21.082 2.057 -31.088 1.00 92.00 389 PHE A CA 1
ATOM 3092 C C . PHE A 1 389 ? 19.725 2.474 -31.666 1.00 92.00 389 PHE A C 1
ATOM 3094 O O . PHE A 1 389 ? 19.434 2.153 -32.818 1.00 92.00 389 PHE A O 1
ATOM 3101 N N . ALA A 1 390 ? 18.923 3.227 -30.910 1.00 90.88 390 ALA A N 1
ATOM 3102 C CA . ALA A 1 390 ? 17.644 3.749 -31.379 1.00 90.88 390 ALA A CA 1
ATOM 3103 C C . ALA A 1 390 ? 17.816 4.722 -32.560 1.00 90.88 390 ALA A C 1
ATOM 3105 O O . ALA A 1 390 ? 17.044 4.677 -33.518 1.00 90.88 390 ALA A O 1
ATOM 3106 N N . ASP A 1 391 ? 18.835 5.585 -32.532 1.00 89.56 391 ASP A N 1
ATOM 3107 C CA . ASP A 1 391 ? 19.164 6.470 -33.653 1.00 89.56 391 ASP A CA 1
ATOM 3108 C C . ASP A 1 391 ? 19.706 5.694 -34.856 1.00 89.56 391 ASP A C 1
ATOM 3110 O O . ASP A 1 391 ? 19.307 5.968 -35.988 1.00 89.56 391 ASP A O 1
ATOM 3114 N N . PHE A 1 392 ? 20.564 4.698 -34.628 1.00 88.12 392 PHE A N 1
ATOM 3115 C CA . PHE A 1 392 ? 21.095 3.854 -35.694 1.00 88.12 392 PHE A CA 1
ATOM 3116 C C . PHE A 1 392 ? 19.982 3.096 -36.429 1.00 88.12 392 PHE A C 1
ATOM 3118 O O . PHE A 1 392 ? 19.952 3.106 -37.662 1.00 88.12 392 PHE A O 1
ATOM 3125 N N . ALA A 1 393 ? 19.009 2.544 -35.699 1.00 88.31 393 ALA A N 1
ATOM 3126 C CA . ALA A 1 393 ? 17.871 1.832 -36.279 1.00 88.31 393 ALA A CA 1
ATOM 3127 C C . ALA A 1 393 ? 17.021 2.687 -37.231 1.00 88.31 393 ALA A C 1
ATOM 3129 O O . ALA A 1 393 ? 16.477 2.169 -38.201 1.00 88.31 393 ALA A O 1
ATOM 3130 N N . LYS A 1 394 ? 16.966 4.008 -37.023 1.00 86.56 394 LYS A N 1
ATOM 3131 C CA . LYS A 1 394 ? 16.264 4.939 -37.927 1.00 86.56 394 LYS A CA 1
ATOM 3132 C C . LYS A 1 394 ? 17.022 5.202 -39.231 1.00 86.56 394 LYS A C 1
ATOM 3134 O O . LYS A 1 394 ? 16.427 5.677 -40.193 1.00 86.56 394 LYS A O 1
ATOM 3139 N N . THR A 1 395 ? 18.335 4.973 -39.250 1.00 83.50 395 THR A N 1
ATOM 3140 C CA . THR A 1 395 ? 19.208 5.308 -40.392 1.00 83.50 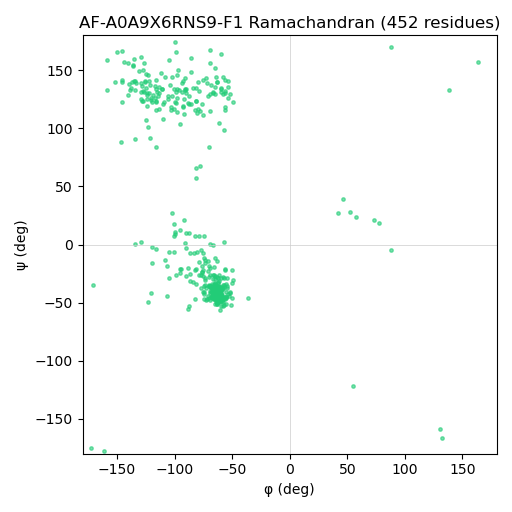395 THR A CA 1
ATOM 3141 C C . THR A 1 395 ? 19.441 4.147 -41.351 1.00 83.50 395 THR A C 1
ATOM 3143 O O . THR A 1 395 ? 19.801 4.378 -42.504 1.00 83.50 395 THR A O 1
ATOM 3146 N N . VAL A 1 396 ? 19.246 2.911 -40.890 1.00 80.19 396 VAL A N 1
ATOM 3147 C CA . VAL A 1 396 ? 19.532 1.701 -41.665 1.00 80.19 396 VAL A CA 1
ATOM 3148 C C . VAL A 1 396 ? 18.255 1.201 -42.350 1.00 80.19 396 VAL A C 1
ATOM 3150 O O . VAL A 1 396 ? 17.210 1.121 -41.704 1.00 80.19 396 VAL A O 1
ATOM 3153 N N . PRO A 1 397 ? 18.295 0.853 -43.649 1.00 67.31 397 PRO A N 1
ATOM 3154 C CA . PRO A 1 397 ? 17.146 0.265 -44.327 1.00 67.31 397 PRO A CA 1
ATOM 3155 C C . PRO A 1 397 ? 16.797 -1.114 -43.741 1.00 67.31 397 PRO A C 1
ATOM 3157 O O . PRO A 1 397 ? 17.639 -2.002 -43.656 1.00 67.31 397 PRO A O 1
ATOM 3160 N N . VAL A 1 398 ? 15.519 -1.302 -43.402 1.00 64.69 398 VAL A N 1
ATOM 3161 C CA . VAL A 1 398 ? 14.973 -2.468 -42.670 1.00 64.69 398 VAL A CA 1
ATOM 3162 C C . VAL A 1 398 ? 15.084 -3.799 -43.439 1.00 64.69 398 VAL A C 1
ATOM 3164 O O . VAL A 1 398 ? 14.863 -4.857 -42.869 1.00 64.69 398 VAL A O 1
ATOM 3167 N N . ARG A 1 399 ? 15.416 -3.784 -44.738 1.00 66.31 399 ARG A N 1
ATOM 3168 C CA . ARG A 1 399 ? 15.360 -4.993 -45.583 1.00 66.31 399 ARG A CA 1
ATOM 3169 C C . ARG A 1 399 ? 16.412 -6.059 -45.245 1.00 66.31 399 ARG A C 1
ATOM 3171 O O . ARG A 1 399 ? 16.112 -7.222 -45.471 1.00 66.31 399 ARG A O 1
ATOM 3178 N N . ASP A 1 400 ? 17.552 -5.674 -44.662 1.00 73.31 400 ASP A N 1
ATOM 3179 C CA . ASP A 1 400 ? 18.659 -6.604 -44.352 1.00 73.31 400 ASP A CA 1
ATOM 3180 C C . ASP A 1 400 ? 19.001 -6.670 -42.846 1.00 73.31 400 ASP A C 1
ATOM 3182 O O . ASP A 1 400 ? 19.897 -7.410 -42.437 1.00 73.31 400 ASP A O 1
ATOM 3186 N N . TRP A 1 401 ? 18.322 -5.870 -42.012 1.00 85.62 401 TRP A N 1
ATOM 3187 C CA . TRP A 1 401 ? 18.648 -5.696 -40.592 1.00 85.62 401 TRP A CA 1
ATOM 3188 C C . TRP A 1 401 ? 17.423 -5.890 -39.708 1.00 85.62 401 TRP A C 1
ATOM 3190 O O . TRP A 1 401 ? 16.397 -5.238 -39.910 1.00 85.62 401 TRP A O 1
ATOM 3200 N N . LEU A 1 402 ? 17.571 -6.703 -38.662 1.00 89.31 402 LEU A N 1
ATOM 3201 C CA . LEU A 1 402 ? 16.561 -6.870 -37.625 1.00 89.31 402 LEU A CA 1
ATOM 3202 C C . LEU A 1 402 ? 17.093 -6.405 -36.270 1.00 89.31 402 LEU A C 1
ATOM 3204 O O . LEU A 1 402 ? 18.144 -6.842 -35.797 1.00 89.31 402 LEU A O 1
ATOM 3208 N N . PHE A 1 403 ? 16.346 -5.504 -35.638 1.00 91.50 403 PHE A N 1
ATOM 3209 C CA . PHE A 1 403 ? 16.730 -4.908 -34.368 1.00 91.50 403 PHE A CA 1
ATOM 3210 C C . PHE A 1 403 ? 16.167 -5.698 -33.187 1.00 91.50 403 PHE A C 1
ATOM 3212 O O . PHE A 1 403 ? 14.958 -5.923 -33.114 1.00 91.50 403 PHE A O 1
ATOM 3219 N N . VAL A 1 404 ? 17.033 -6.132 -32.265 1.00 92.00 404 VAL A N 1
ATOM 3220 C CA . VAL A 1 404 ? 16.655 -7.034 -31.162 1.00 92.00 404 VAL A CA 1
ATOM 3221 C C . VAL A 1 404 ? 17.054 -6.518 -29.785 1.00 92.00 404 VAL A C 1
ATOM 3223 O O . VAL A 1 404 ? 18.067 -5.845 -29.612 1.00 92.00 404 VAL A O 1
ATOM 3226 N N . VAL A 1 405 ? 16.271 -6.883 -28.776 1.00 90.81 405 VAL A N 1
ATOM 3227 C CA . VAL A 1 405 ? 16.644 -6.758 -27.364 1.00 90.81 405 VAL A CA 1
ATOM 3228 C C . VAL A 1 405 ? 16.434 -8.109 -26.715 1.00 90.81 405 VAL A C 1
ATOM 3230 O O . VAL A 1 405 ? 15.379 -8.715 -26.891 1.00 90.81 405 VAL A O 1
ATOM 3233 N N . TYR A 1 406 ? 17.409 -8.592 -25.957 1.00 87.44 406 TYR A N 1
ATOM 3234 C CA . TYR A 1 406 ? 17.234 -9.824 -25.201 1.00 87.44 406 TYR A CA 1
ATOM 3235 C C . TYR A 1 406 ? 17.944 -9.779 -23.865 1.00 87.44 406 TYR A C 1
ATOM 3237 O O . TYR A 1 406 ? 18.884 -9.017 -23.636 1.00 87.44 406 TYR A O 1
ATOM 3245 N N . VAL A 1 407 ? 17.444 -10.626 -22.980 1.00 83.31 407 VAL A N 1
ATOM 3246 C CA . VAL A 1 407 ? 17.945 -10.791 -21.629 1.00 83.31 407 VAL A CA 1
ATOM 3247 C C . VAL A 1 407 ? 18.759 -12.074 -21.545 1.00 83.31 407 VAL A C 1
ATOM 3249 O O . VAL A 1 407 ? 18.350 -13.119 -22.063 1.00 83.31 407 VAL A O 1
ATOM 3252 N N . LEU A 1 408 ? 19.897 -11.995 -20.865 1.00 80.62 408 LEU A N 1
ATOM 3253 C CA . LEU A 1 408 ? 20.792 -13.118 -20.655 1.00 80.62 408 LEU A CA 1
ATOM 3254 C C . LEU A 1 408 ? 21.120 -13.245 -19.162 1.00 80.62 408 LEU A C 1
ATOM 3256 O O . LEU A 1 408 ? 21.570 -12.295 -18.519 1.00 80.62 408 LEU A O 1
ATOM 3260 N N . GLN A 1 409 ? 20.837 -14.432 -18.621 1.00 72.19 409 GLN A N 1
ATOM 3261 C CA . GLN A 1 409 ? 21.364 -14.880 -17.336 1.00 72.19 409 GLN A CA 1
ATOM 3262 C C . GLN A 1 409 ? 22.545 -15.780 -17.627 1.00 72.19 409 GLN A C 1
ATOM 3264 O O . GLN A 1 409 ? 22.378 -16.793 -18.305 1.00 72.19 409 GLN A O 1
ATOM 3269 N N . ASP A 1 410 ? 23.706 -15.421 -17.112 1.00 61.97 410 ASP A N 1
ATOM 3270 C CA . ASP A 1 410 ? 24.876 -16.279 -17.170 1.00 61.97 410 ASP A CA 1
ATOM 3271 C C . ASP A 1 410 ? 25.688 -16.062 -15.900 1.00 61.97 410 ASP A C 1
ATOM 3273 O O . ASP A 1 410 ? 26.064 -14.934 -15.568 1.00 61.97 410 ASP A O 1
ATOM 3277 N N . ASP A 1 411 ? 25.900 -17.156 -15.176 1.00 51.06 411 ASP A N 1
ATOM 3278 C CA . ASP A 1 411 ? 26.639 -17.174 -13.920 1.00 51.06 411 ASP A CA 1
ATOM 3279 C C . ASP A 1 411 ? 28.151 -16.937 -14.156 1.00 51.06 411 ASP A C 1
ATOM 3281 O O . ASP A 1 411 ? 28.875 -16.622 -13.209 1.00 51.06 411 ASP A O 1
ATOM 3285 N N . GLU A 1 412 ? 28.632 -17.035 -15.408 1.00 44.41 412 GLU A N 1
ATOM 3286 C CA . GLU A 1 412 ? 30.044 -16.876 -15.791 1.00 44.41 412 GLU A CA 1
ATOM 3287 C C . GLU A 1 412 ? 30.398 -15.500 -16.395 1.00 44.41 412 GLU A C 1
ATOM 3289 O O . GLU A 1 412 ? 31.579 -15.191 -16.599 1.00 44.41 412 GLU A O 1
ATOM 3294 N N . ILE A 1 413 ? 29.423 -14.616 -16.651 1.00 49.94 413 ILE A N 1
ATOM 3295 C CA . ILE A 1 413 ? 29.713 -13.300 -17.242 1.00 49.94 413 ILE A CA 1
ATOM 3296 C C . ILE A 1 413 ? 30.214 -12.317 -16.179 1.00 49.94 413 ILE A C 1
ATOM 3298 O O . ILE A 1 413 ? 29.484 -11.819 -15.328 1.00 49.94 413 ILE A O 1
ATOM 3302 N N . SER A 1 414 ? 31.485 -11.935 -16.309 1.00 46.44 414 SER A N 1
ATOM 3303 C CA . SER A 1 414 ? 32.171 -10.942 -15.462 1.00 46.44 414 SER A CA 1
ATOM 3304 C C . SER A 1 414 ? 31.656 -9.494 -15.583 1.00 46.44 414 SER A C 1
ATOM 3306 O O . SER A 1 414 ? 32.181 -8.601 -14.915 1.00 46.44 414 SER A O 1
ATOM 3308 N N . LYS A 1 415 ? 30.657 -9.219 -16.434 1.00 58.69 415 LYS A N 1
ATOM 3309 C CA . LYS A 1 415 ? 30.150 -7.864 -16.720 1.00 58.69 415 LYS A CA 1
ATOM 3310 C C . LYS A 1 415 ? 28.620 -7.808 -16.719 1.00 58.69 415 LYS A C 1
ATOM 3312 O O . LYS A 1 415 ? 27.989 -7.961 -17.762 1.00 58.69 415 LYS A O 1
ATOM 3317 N N . ASN A 1 416 ? 28.039 -7.514 -15.557 1.00 69.75 416 ASN A N 1
ATOM 3318 C CA . ASN A 1 416 ? 26.631 -7.124 -15.455 1.00 69.75 416 ASN A CA 1
ATOM 3319 C C . ASN A 1 416 ? 26.375 -5.819 -16.210 1.00 69.75 416 ASN A C 1
ATOM 3321 O O . ASN A 1 416 ? 27.177 -4.881 -16.127 1.00 69.75 416 ASN A O 1
ATOM 3325 N N . GLY A 1 417 ? 25.241 -5.743 -16.906 1.00 79.69 417 GLY A N 1
ATOM 3326 C CA . GLY A 1 417 ? 24.823 -4.529 -17.587 1.00 79.69 417 GLY A CA 1
ATOM 3327 C C . GLY A 1 417 ? 24.367 -4.711 -19.021 1.00 79.69 417 GLY A C 1
ATOM 3328 O O . GLY A 1 417 ? 24.124 -5.814 -19.496 1.00 79.69 417 GLY A O 1
ATOM 3329 N N . LEU A 1 418 ? 24.269 -3.581 -19.713 1.00 86.50 418 LEU A N 1
ATOM 3330 C CA . LEU A 1 418 ? 23.857 -3.511 -21.105 1.00 86.50 418 LEU A CA 1
ATOM 3331 C C . LEU A 1 418 ? 25.069 -3.519 -22.044 1.00 86.50 418 LEU A C 1
ATOM 3333 O O . LEU A 1 418 ? 26.004 -2.734 -21.864 1.00 86.50 418 LEU A O 1
ATOM 3337 N N . VAL A 1 419 ? 25.029 -4.373 -23.065 1.00 88.44 419 VAL A N 1
ATOM 3338 C CA . VAL A 1 419 ? 26.070 -4.496 -24.092 1.00 88.44 419 VAL A CA 1
ATOM 3339 C C . VAL A 1 419 ? 25.438 -4.440 -25.480 1.00 88.44 419 VAL A C 1
ATOM 3341 O O . VAL A 1 419 ? 24.390 -5.029 -25.724 1.00 88.44 419 VAL A O 1
ATOM 3344 N N . GLY A 1 420 ? 26.081 -3.727 -26.403 1.00 90.06 420 GLY A N 1
ATOM 3345 C CA . GLY A 1 420 ? 25.702 -3.727 -27.813 1.00 90.06 420 GLY A CA 1
ATOM 3346 C C . GLY A 1 420 ? 26.270 -4.940 -28.548 1.00 90.06 420 GLY A C 1
ATOM 3347 O O . GLY A 1 420 ? 27.450 -5.273 -28.391 1.00 90.06 420 GLY A O 1
ATOM 3348 N N . VAL A 1 421 ? 25.439 -5.598 -29.352 1.00 91.06 421 VAL A N 1
ATOM 3349 C CA . VAL A 1 421 ? 25.788 -6.826 -30.073 1.00 91.06 421 VAL A CA 1
ATOM 3350 C C . VAL A 1 421 ? 25.296 -6.798 -31.518 1.00 91.06 421 VAL A C 1
ATOM 3352 O O . VAL A 1 421 ? 24.314 -6.131 -31.851 1.00 91.06 421 VAL A O 1
ATOM 3355 N N . ARG A 1 422 ? 25.986 -7.547 -32.377 1.00 91.69 422 ARG A N 1
ATOM 3356 C CA . ARG A 1 422 ? 25.592 -7.820 -33.761 1.00 91.69 422 ARG A CA 1
ATOM 3357 C C . ARG A 1 422 ? 25.787 -9.301 -34.061 1.00 91.69 422 ARG A C 1
ATOM 3359 O O . ARG A 1 422 ? 26.784 -9.870 -33.626 1.00 91.69 422 ARG A O 1
ATOM 3366 N N . TYR A 1 423 ? 24.862 -9.895 -34.800 1.00 89.88 423 TYR A N 1
ATOM 3367 C CA . TYR A 1 423 ? 24.976 -11.244 -35.326 1.00 89.88 423 TYR A CA 1
ATOM 3368 C C . TYR A 1 423 ? 25.008 -11.205 -36.847 1.00 89.88 423 TYR A C 1
ATOM 3370 O O . TYR A 1 423 ? 24.066 -10.704 -37.463 1.00 89.88 423 TYR A O 1
ATOM 3378 N N . ASP A 1 424 ? 26.066 -11.768 -37.425 1.00 86.75 424 ASP A N 1
ATOM 3379 C CA . ASP A 1 424 ? 26.218 -11.945 -38.870 1.00 86.75 424 ASP A CA 1
ATOM 3380 C C . ASP A 1 424 ? 26.375 -13.439 -39.153 1.00 86.75 424 ASP A C 1
ATOM 3382 O O . ASP A 1 424 ? 27.225 -14.088 -38.543 1.00 86.75 424 ASP A O 1
ATOM 3386 N N . LEU A 1 425 ? 25.542 -14.003 -40.036 1.00 85.69 425 LEU A N 1
ATOM 3387 C CA . LEU A 1 425 ? 25.550 -15.440 -40.363 1.00 85.69 425 LEU A CA 1
ATOM 3388 C C . LEU A 1 425 ? 25.464 -16.359 -39.122 1.00 85.69 425 LEU A C 1
ATOM 3390 O O . LEU A 1 425 ? 25.956 -17.485 -39.129 1.00 85.69 425 LEU A O 1
ATOM 3394 N N . GLY A 1 426 ? 24.838 -15.877 -38.044 1.00 82.44 426 GLY A N 1
ATOM 3395 C CA . GLY A 1 426 ? 24.706 -16.592 -36.771 1.00 82.44 426 GLY A CA 1
ATOM 3396 C C . GLY A 1 426 ? 25.854 -16.404 -35.773 1.00 82.44 426 GLY A C 1
ATOM 3397 O O . GLY A 1 426 ? 25.732 -16.859 -34.636 1.00 82.44 426 GLY A O 1
ATOM 3398 N N . GLU A 1 427 ? 26.932 -15.706 -36.134 1.00 87.31 427 GLU A N 1
ATOM 3399 C CA . GLU A 1 427 ? 28.069 -15.450 -35.242 1.00 87.31 427 GLU A CA 1
ATOM 3400 C C . GLU A 1 427 ? 27.908 -14.138 -34.464 1.00 87.31 427 GLU A C 1
ATOM 3402 O O . GLU A 1 427 ? 27.568 -13.109 -35.041 1.00 87.31 427 GLU A O 1
ATOM 3407 N N . ARG A 1 428 ? 28.173 -14.160 -33.148 1.00 88.56 428 ARG A N 1
ATOM 3408 C CA . ARG A 1 428 ? 28.012 -13.008 -32.242 1.00 88.56 428 ARG A CA 1
ATOM 3409 C C . ARG A 1 428 ? 29.264 -12.131 -32.199 1.00 88.56 428 ARG A C 1
ATOM 3411 O O . ARG A 1 428 ? 30.335 -12.588 -31.806 1.00 88.56 428 ARG A O 1
ATOM 3418 N N . PHE A 1 429 ? 29.086 -10.833 -32.411 1.00 87.94 429 PHE A N 1
ATOM 3419 C CA . PHE A 1 429 ? 30.114 -9.803 -32.272 1.00 87.94 429 PHE A CA 1
ATOM 3420 C C . PHE A 1 429 ? 29.680 -8.733 -31.268 1.00 87.94 429 PHE A C 1
ATOM 3422 O O . PHE A 1 429 ? 28.521 -8.315 -31.248 1.00 87.94 429 PHE A O 1
ATOM 3429 N N . GLN A 1 430 ? 30.615 -8.241 -30.448 1.00 87.69 430 GLN A N 1
ATOM 3430 C CA . GLN A 1 430 ? 30.377 -7.010 -29.695 1.00 87.69 430 GLN A CA 1
ATOM 3431 C C . GLN A 1 430 ? 30.353 -5.839 -30.680 1.00 87.69 430 GLN A C 1
ATOM 3433 O O . GLN A 1 430 ? 31.266 -5.687 -31.492 1.00 87.69 430 GLN A O 1
ATOM 3438 N N . PHE A 1 431 ? 29.317 -5.011 -30.607 1.00 87.25 431 PHE A N 1
ATOM 3439 C CA . PHE A 1 431 ? 29.078 -3.970 -31.595 1.00 87.25 431 PHE A CA 1
ATOM 3440 C C . PHE A 1 431 ? 28.639 -2.670 -30.934 1.00 87.25 431 PHE A C 1
ATOM 3442 O O . PHE A 1 431 ? 27.775 -2.646 -30.061 1.00 87.25 431 PHE A O 1
ATOM 3449 N N . ILE A 1 432 ? 29.232 -1.570 -31.385 1.00 87.31 432 ILE A N 1
ATOM 3450 C CA . ILE A 1 432 ? 28.788 -0.217 -31.070 1.00 87.31 432 ILE A CA 1
ATOM 3451 C C . ILE A 1 432 ? 28.539 0.454 -32.420 1.00 87.31 432 ILE A C 1
ATOM 3453 O O . ILE A 1 432 ? 29.481 0.538 -33.216 1.00 87.31 432 ILE A O 1
ATOM 3457 N N . PRO A 1 433 ? 27.304 0.903 -32.707 1.00 83.94 433 PRO A N 1
ATOM 3458 C CA . PRO A 1 433 ? 27.000 1.577 -33.952 1.00 83.94 433 PRO A CA 1
ATOM 3459 C C . PRO A 1 433 ? 27.946 2.756 -34.189 1.00 83.94 433 PRO A C 1
ATOM 3461 O O . PRO A 1 433 ? 28.273 3.481 -33.242 1.00 83.94 433 PRO A O 1
ATOM 3464 N N . PRO A 1 434 ? 28.397 2.979 -35.435 1.00 77.56 434 PRO A N 1
ATOM 3465 C CA . PRO A 1 434 ? 29.197 4.151 -35.738 1.00 77.56 434 PRO A CA 1
ATOM 3466 C C . PRO A 1 434 ? 28.383 5.408 -35.411 1.00 77.56 434 PRO A C 1
ATOM 3468 O O . PRO A 1 434 ? 27.219 5.530 -35.793 1.00 77.56 434 PRO A O 1
ATOM 3471 N N . GLY A 1 435 ? 28.994 6.347 -34.685 1.00 64.69 435 GLY A N 1
ATOM 3472 C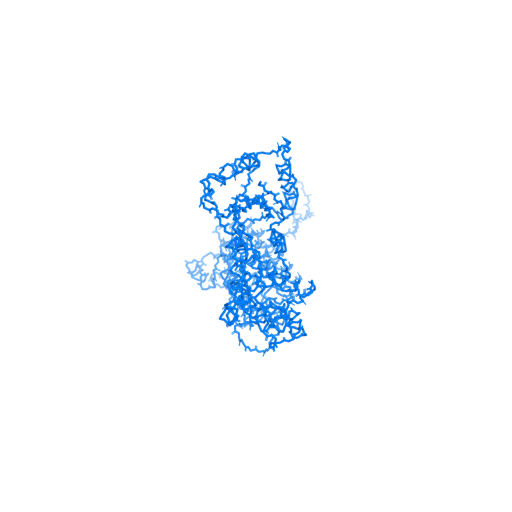 CA . GLY A 1 435 ? 28.375 7.645 -34.421 1.00 64.69 435 GLY A CA 1
ATOM 3473 C C . GLY A 1 435 ? 28.086 8.402 -35.722 1.00 64.69 435 GLY A C 1
ATOM 3474 O O . GLY A 1 435 ? 28.646 8.083 -36.774 1.00 64.69 435 GLY A O 1
ATOM 3475 N N . LYS A 1 436 ? 27.230 9.433 -35.653 1.00 61.44 436 LYS A N 1
ATOM 3476 C CA . LYS A 1 436 ? 26.914 10.280 -36.818 1.00 61.44 436 LYS A CA 1
ATOM 3477 C C . LYS A 1 436 ? 28.224 10.736 -37.484 1.00 61.44 436 LYS A C 1
ATOM 3479 O O . LYS A 1 436 ? 29.052 11.341 -36.793 1.00 61.44 436 LYS A O 1
ATOM 3484 N N . PRO A 1 437 ? 28.439 10.458 -38.786 1.00 57.81 437 PRO A N 1
ATOM 3485 C CA . PRO A 1 437 ? 29.645 10.909 -39.464 1.00 57.81 437 PRO A CA 1
ATOM 3486 C C . PRO A 1 437 ? 29.737 12.433 -39.361 1.00 57.81 437 PRO A C 1
ATOM 3488 O O . PRO A 1 437 ? 28.718 13.134 -39.371 1.00 57.81 437 PRO A O 1
ATOM 3491 N N . ARG A 1 438 ? 30.959 12.965 -39.226 1.00 55.66 438 ARG A N 1
ATOM 3492 C CA . ARG A 1 438 ? 31.159 14.418 -39.240 1.00 55.66 438 ARG A CA 1
ATOM 3493 C C . ARG A 1 438 ? 30.581 14.979 -40.536 1.00 55.66 438 ARG A C 1
ATOM 3495 O O . ARG A 1 438 ? 30.690 14.353 -41.590 1.00 55.66 438 ARG A O 1
ATOM 3502 N N . LYS A 1 439 ? 29.954 16.160 -40.451 1.00 65.25 439 LYS A N 1
ATOM 3503 C CA . LYS A 1 439 ? 29.491 16.865 -41.652 1.00 65.25 439 LYS A CA 1
ATOM 3504 C C . LYS A 1 439 ? 30.690 16.998 -42.597 1.00 65.25 439 LYS A C 1
ATOM 3506 O O . LYS A 1 439 ? 31.725 17.503 -42.148 1.00 65.25 439 LYS A O 1
ATOM 3511 N N . PRO A 1 440 ? 30.571 16.549 -43.856 1.00 69.38 440 PRO A N 1
ATOM 3512 C CA . PRO A 1 440 ? 31.677 16.633 -44.786 1.00 69.38 440 PRO A CA 1
ATOM 3513 C C . PRO A 1 440 ? 32.067 18.098 -44.939 1.00 69.38 440 PRO A C 1
ATOM 3515 O O . PRO A 1 440 ? 31.215 18.974 -45.094 1.00 69.38 440 PRO A O 1
ATOM 3518 N N . THR A 1 441 ? 33.363 18.371 -44.877 1.00 69.06 441 THR A N 1
ATOM 3519 C CA . THR A 1 441 ? 33.889 19.707 -45.149 1.00 69.06 441 THR A CA 1
ATOM 3520 C C . THR A 1 441 ? 34.229 19.800 -46.626 1.00 69.06 441 THR A C 1
ATOM 3522 O O . THR A 1 441 ? 34.852 18.903 -47.198 1.00 69.06 441 THR A O 1
ATOM 3525 N N . ILE A 1 442 ? 33.796 20.884 -47.269 1.00 76.31 442 ILE A N 1
ATOM 3526 C CA . ILE A 1 442 ? 34.138 21.142 -48.667 1.00 76.31 442 ILE A CA 1
ATOM 3527 C C . ILE A 1 442 ? 35.633 21.456 -48.713 1.00 76.31 442 ILE A C 1
ATOM 3529 O O . ILE A 1 442 ? 36.087 22.445 -48.143 1.00 76.31 442 ILE A O 1
ATOM 3533 N N . LYS A 1 443 ? 36.401 20.585 -49.368 1.00 77.62 443 LYS A N 1
ATOM 3534 C CA . LYS A 1 443 ? 37.849 20.743 -49.540 1.00 77.62 443 LYS A CA 1
ATOM 3535 C C . LYS A 1 443 ? 38.174 21.581 -50.776 1.00 77.62 443 LYS A C 1
ATOM 3537 O O . LYS A 1 443 ? 39.189 22.267 -50.787 1.00 77.62 443 LYS A O 1
ATOM 3542 N N . ASN A 1 444 ? 37.342 21.505 -51.815 1.00 71.25 444 ASN A N 1
ATOM 3543 C CA . ASN A 1 444 ? 37.503 22.287 -53.038 1.00 71.25 444 ASN A CA 1
ATOM 3544 C C . ASN A 1 444 ? 36.139 22.538 -53.700 1.00 71.25 444 ASN A C 1
ATOM 3546 O O . ASN A 1 444 ? 35.301 21.633 -53.735 1.00 71.25 444 ASN A O 1
ATOM 3550 N N . LEU A 1 445 ? 35.946 23.751 -54.217 1.00 68.75 445 LEU A N 1
ATOM 3551 C CA . LEU A 1 445 ? 34.782 24.168 -54.992 1.00 68.75 445 LEU A CA 1
ATOM 3552 C C . LEU A 1 445 ? 35.280 24.689 -56.351 1.00 68.75 445 LEU A C 1
ATOM 3554 O O . LEU A 1 445 ? 35.776 25.810 -56.445 1.00 68.75 445 LEU A O 1
ATOM 3558 N N . ALA A 1 446 ? 35.180 23.867 -57.394 1.00 75.31 446 ALA A N 1
ATOM 3559 C CA . ALA A 1 446 ? 35.437 24.271 -58.775 1.00 75.31 446 ALA A CA 1
ATOM 3560 C C . ALA A 1 446 ? 34.113 24.574 -59.496 1.00 75.31 446 ALA A C 1
ATOM 3562 O O . ALA A 1 446 ? 33.044 24.179 -59.036 1.00 75.31 446 ALA A O 1
ATOM 3563 N N . ALA A 1 447 ? 34.181 25.233 -60.658 1.00 71.06 447 ALA A N 1
ATOM 3564 C CA . ALA A 1 447 ? 33.002 25.644 -61.432 1.00 71.06 447 ALA A CA 1
ATOM 3565 C C . ALA A 1 447 ? 32.052 24.485 -61.809 1.00 71.06 447 ALA A C 1
ATOM 3567 O O . ALA A 1 447 ? 30.880 24.725 -62.081 1.00 71.06 447 ALA A O 1
ATOM 3568 N N . THR A 1 448 ? 32.539 23.237 -61.815 1.00 71.94 448 THR A N 1
ATOM 3569 C CA . THR A 1 448 ? 31.755 22.042 -62.173 1.00 71.94 448 THR A CA 1
ATOM 3570 C C . THR A 1 448 ? 31.923 20.856 -61.218 1.00 71.94 448 THR A C 1
ATOM 3572 O O . THR A 1 448 ? 31.297 19.820 -61.434 1.00 71.94 448 THR A O 1
ATOM 3575 N N . THR A 1 449 ? 32.734 20.963 -60.158 1.00 66.88 449 THR A N 1
ATOM 3576 C CA . THR A 1 449 ? 32.981 19.848 -59.225 1.00 66.88 449 THR A CA 1
ATOM 3577 C C . THR A 1 449 ? 33.180 20.315 -57.783 1.00 66.88 449 THR A C 1
ATOM 3579 O O . THR A 1 449 ? 33.847 21.312 -57.513 1.00 66.88 449 THR A O 1
ATOM 3582 N N . ILE A 1 450 ? 32.615 19.555 -56.838 1.00 73.25 450 ILE A N 1
ATOM 3583 C CA . ILE A 1 450 ? 32.774 19.756 -55.392 1.00 73.25 450 ILE A CA 1
ATOM 3584 C C . ILE A 1 450 ? 33.494 18.533 -54.820 1.00 73.25 450 ILE A C 1
ATOM 3586 O O . ILE A 1 450 ? 33.012 17.409 -54.953 1.00 73.25 450 ILE A O 1
ATOM 3590 N N . THR A 1 451 ? 34.639 18.737 -54.165 1.00 75.69 451 THR A N 1
ATOM 3591 C CA . THR A 1 451 ? 35.355 17.664 -53.456 1.00 75.69 451 THR A CA 1
ATOM 3592 C C . THR A 1 451 ? 35.060 17.751 -51.964 1.00 75.69 451 THR A C 1
ATOM 3594 O O . THR A 1 451 ? 35.432 18.725 -51.304 1.00 75.69 451 THR A O 1
ATOM 3597 N N . LEU A 1 452 ? 34.417 16.719 -51.422 1.00 69.38 452 LEU A N 1
ATOM 3598 C CA . LEU A 1 452 ? 34.108 16.601 -49.998 1.00 69.38 452 LEU A CA 1
ATOM 3599 C C . LEU A 1 452 ? 35.200 15.815 -49.266 1.00 69.38 452 LEU A C 1
ATOM 3601 O O . LEU A 1 452 ? 35.699 14.809 -49.771 1.00 69.38 452 LEU A O 1
ATOM 3605 N N . LYS A 1 453 ? 35.562 16.271 -48.066 1.00 69.38 453 LYS A N 1
ATOM 3606 C CA . LYS A 1 453 ? 36.386 15.532 -47.109 1.00 69.38 453 LYS A CA 1
ATOM 3607 C C . LYS A 1 453 ? 35.492 15.104 -45.947 1.00 69.38 453 LYS A C 1
ATOM 3609 O O . LYS A 1 453 ? 34.858 15.959 -45.327 1.00 69.38 453 LYS A O 1
ATOM 3614 N N . TRP A 1 454 ? 35.444 13.802 -45.699 1.00 64.06 454 TRP A N 1
ATOM 3615 C CA . TRP A 1 454 ? 34.699 13.187 -44.603 1.00 64.06 454 TRP A CA 1
ATOM 3616 C C . TRP A 1 454 ? 35.582 13.028 -43.368 1.00 64.06 454 TRP A C 1
ATOM 3618 O O . TRP A 1 454 ? 36.790 12.738 -43.554 1.00 64.06 454 TRP A O 1
#

Secondary structure (DSSP, 8-state):
-EEEEEESSSHHHHHGGGT--HHHHHHHHHTSS---GGGG---TTSSS-EEEEEEEEEEEEEE--HHHHHHHHHHHHHHHTTT-SEEEEEEEEEEEEEEEEE---SSTTHHHHHHHHHHHHHHHHHTT-S-----PPPEEEEEES---S----SHHHHHHHHHHHHHHHHHTGGG-EEEEEEEEES---TTS-------HHHHHHHHHHHHHHHHHHHHHHHHHHSHHHHHSHHHHHHHHHHHHHHHHHHHHHHHHHHHHHHHHHTTSS-HHHHHHHHHHHIIIIITTTS-TTHHHHHHHHHHHHHHHHHHTTTSEEESSHHHHHHHHHH-TTSEEEEEEEEES-SS-HHHHHHHH------HHHHHTTSSSTT-HHHHHHHHHHHHHHHHHHHHS-TTSEEEEEEEEE-TT-S--EEEEEEEETTEEEE--PPPPPPPPEEEEE-SS-EEEE-

Sequence (454 aa):
MDITLMDGDSIPDHLKPWNLNRSQQMSLLSGLMDSLEWVSKDSLEVIGRQAVLHCLMLTRSDEIVEGELGDLIANQVDLLSKDYTHIVSKVVYGIEVFIHVMKPSETSEDAEEAFDELMTQLQAIVDGSRSLVGQDTLTVTVSGDIVLKEVPSSFQDLAVFLKNLPNVMLGERSKAVPKLFVLHPLHRTESFHVDLSITDLQINEPIACLEQFVCISRRVERMIKDTIALKFPWVKKDLAIIFELLQKQKRNMKLDLALLITDHRTRRINDVQLADFLTACRAKYLEQVVPGNWISQKEAEVAQLTSFSKSLKDFTFFPSLSALNRTIQSDLSTTYCGLELNVSSFTDPLVQRLNRNRPGKSYADCLKNSWFGNGDSQIQYYRNLVDLFADFAKTVPVRDWLFVVYVLQDDEISKNGLVGVRYDLGERFQFIPPGKPRKPTIKNLAATTITLKW

Foldseek 3Di:
DDKDKFWPQAPVRVCVVQVDDLLRSLCVLLCVDPDDCVVVPPVLPFQATKMKIKDKDWDDKDFADPVVVVVCLVVCLVPQVVPDFWDFGMWIWIWIKIKIKTQGDPDNVVRVVRVVVVSVLVVCLSVVHPPRDDPGFMDIDMDTQDDDPDDDGGSVSVSVCVVCVVVRRVVCSVSTDTRDTDIDGSDPDPPQFDPPPQDPVLSVLSSVLLSVLVVLLSLLVVLLPDPLCVLQVLLNVQSVLLNVLSVVLSNVLSNVSNVLSVCVGRVVDDPVVSSVCSNCSCVVRPCLRPNDCNSVLSVVVSVLSVVLCVLCVQAAEDAEPVRVLVVCVVPLQAKEKEKEQEFQDSHQLSRCVVVPPDPDDDSLRSLCRGQSSVDDVQSVVQVVQSNQLSVVVVVDDPPRYHYHYYYYHDNPDPDGYMFIWMAHSRDIDGDGDDDDPPDWDFPDDDPPDTDTHD

Organism: Hypsibius exemplaris (NCBI:txid2072580)